Protein 5JIO (pdb70)

Structure (mmCIF, N/CA/C/O backbone):
data_5JIO
#
_entry.id   5JIO
#
_cell.length_a   105.357
_cell.length_b   105.357
_cell.length_c   158.866
_cell.angle_alpha   90.000
_cell.angle_beta   90.000
_cell.angle_gamma   120.000
#
_symmetry.space_group_name_H-M   'P 62 2 2'
#
loop_
_entity.id
_entity.type
_entity.pdbx_description
1 polymer 'Alpha,alpha-trehalose-phosphate synthase'
2 non-polymer "ADENOSINE-5'-DIPHOSPHATE"
3 non-polymer 6-O-phosphono-alpha-D-glucopyranose
4 non-polymer 1,2-ETHANEDIOL
5 water water
#
loop_
_atom_site.group_PDB
_atom_site.id
_atom_site.type_symbol
_atom_site.label_atom_id
_atom_site.label_alt_id
_atom_site.label_comp_id
_atom_site.label_asym_id
_atom_site.label_entity_id
_atom_site.label_seq_id
_atom_site.pdbx_PDB_ins_code
_atom_site.Cartn_x
_atom_site.Cartn_y
_atom_site.Cartn_z
_atom_site.occupancy
_atom_site.B_iso_or_equiv
_atom_site.auth_seq_id
_atom_site.auth_comp_id
_atom_site.auth_asym_id
_atom_site.auth_atom_id
_atom_site.pdbx_PDB_model_num
ATOM 1 N N . SER A 1 8 ? 8.519 85.893 177.581 1.00 73.13 7 SER A N 1
ATOM 2 C CA . SER A 1 8 ? 7.752 85.990 176.345 1.00 76.07 7 SER A CA 1
ATOM 3 C C . SER A 1 8 ? 8.150 87.237 175.563 1.00 76.40 7 SER A C 1
ATOM 4 O O . SER A 1 8 ? 8.789 88.141 176.098 1.00 75.18 7 SER A O 1
ATOM 6 N N . GLY A 1 9 ? 7.758 87.280 174.296 1.00 77.18 8 GLY A N 1
ATOM 7 C CA . GLY A 1 9 ? 8.232 88.298 173.374 1.00 69.60 8 GLY A CA 1
ATOM 8 C C . GLY A 1 9 ? 8.621 87.607 172.083 1.00 65.31 8 GLY A C 1
ATOM 9 O O . GLY A 1 9 ? 8.960 86.426 172.096 1.00 67.42 8 GLY A O 1
ATOM 10 N N . ASP A 1 10 ? 8.579 88.324 170.967 1.00 60.89 9 ASP A N 1
ATOM 11 C CA . ASP A 1 10 ? 8.730 87.669 169.672 1.00 63.55 9 ASP A CA 1
ATOM 12 C C . ASP A 1 10 ? 10.111 87.840 169.034 1.00 55.84 9 ASP A C 1
ATOM 13 O O . ASP A 1 10 ? 10.447 87.125 168.092 1.00 51.74 9 ASP A O 1
ATOM 15 N N . SER A 1 11 ? 10.919 88.765 169.544 1.00 47.36 10 SER A N 1
ATOM 16 C CA . SER A 1 11 ? 12.182 89.083 168.879 1.00 47.92 10 SER A CA 1
ATOM 17 C C . SER A 1 11 ? 13.389 88.360 169.474 1.00 48.79 10 SER A C 1
ATOM 18 O O . SER A 1 11 ? 13.572 88.318 170.690 1.00 44.68 10 SER A O 1
ATOM 21 N N . ASP A 1 12 ? 14.221 87.810 168.597 1.00 40.68 11 ASP A N 1
ATOM 22 C CA . ASP A 1 12 ? 15.442 87.131 169.010 1.00 43.31 11 ASP A CA 1
ATOM 23 C C . ASP A 1 12 ? 16.593 88.112 169.180 1.00 37.83 11 ASP A C 1
ATOM 24 O O . ASP A 1 12 ? 17.613 87.783 169.779 1.00 38.06 11 ASP A O 1
ATOM 29 N N . PHE A 1 13 ? 16.432 89.312 168.631 1.00 36.79 12 PHE A N 1
ATOM 30 C CA . PHE A 1 13 ? 17.450 90.349 168.742 1.00 34.66 12 PHE A CA 1
ATOM 31 C C . PHE A 1 13 ? 16.800 91.710 168.967 1.00 34.72 12 PHE A C 1
ATOM 32 O O . PHE A 1 13 ? 16.006 92.168 168.151 1.00 36.33 12 PHE A O 1
ATOM 40 N N . VAL A 1 14 ? 17.120 92.342 170.092 1.00 31.73 13 VAL A N 1
ATOM 41 C CA . VAL A 1 14 ? 16.526 93.627 170.439 1.00 32.86 13 VAL A CA 1
ATOM 42 C C . VAL A 1 14 ? 17.584 94.664 170.781 1.00 34.73 13 VAL A C 1
ATOM 43 O O . VAL A 1 14 ? 18.468 94.412 171.598 1.00 31.36 13 VAL A O 1
ATOM 47 N N . VAL A 1 15 ? 17.493 95.829 170.143 1.00 29.55 14 VAL A N 1
ATOM 48 C CA . VAL A 1 15 ? 18.317 96.976 170.509 1.00 27.63 14 VAL A CA 1
ATOM 49 C C . VAL A 1 15 ? 17.498 97.921 171.386 1.00 27.92 14 VAL A C 1
ATOM 50 O O . VAL A 1 15 ? 16.319 98.152 171.112 1.00 30.42 14 VAL A O 1
ATOM 54 N N . VAL A 1 16 ? 18.109 98.435 172.455 1.00 24.89 15 VAL A N 1
ATOM 55 C CA . VAL A 1 16 ? 17.448 99.392 173.348 1.00 24.57 15 VAL A CA 1
ATOM 56 C C . VAL A 1 16 ? 18.275 100.668 173.483 1.00 25.15 15 VAL A C 1
ATOM 57 O O . VAL A 1 16 ? 19.456 100.614 173.836 1.00 24.73 15 VAL A O 1
ATOM 61 N N . ALA A 1 17 ? 17.657 101.816 173.212 1.00 23.07 16 ALA A N 1
ATOM 62 C CA . ALA A 1 17 ? 18.347 103.109 173.298 1.00 22.04 16 ALA A CA 1
ATOM 63 C C . ALA A 1 17 ? 17.341 104.176 173.690 1.00 22.23 16 ALA A C 1
ATOM 64 O O . ALA A 1 17 ? 16.146 103.987 173.481 1.00 26.71 16 ALA A O 1
ATOM 66 N N . ASN A 1 18 ? 17.797 105.295 174.244 1.00 22.35 17 ASN A N 1
ATOM 67 C CA . ASN A 1 18 ? 16.847 106.370 174.526 1.00 21.26 17 ASN A CA 1
ATOM 68 C C . ASN A 1 18 ? 16.209 106.879 173.221 1.00 25.02 17 ASN A C 1
ATOM 69 O O . ASN A 1 18 ? 15.018 107.169 173.185 1.00 28.08 17 ASN A O 1
ATOM 74 N N . ARG A 1 19 ? 16.994 106.944 172.148 1.00 24.78 18 ARG A N 1
ATOM 75 C CA . ARG A 1 19 ? 16.483 107.350 170.836 1.00 23.92 18 ARG A CA 1
ATOM 76 C C . ARG A 1 19 ? 15.956 106.196 169.996 1.00 26.37 18 ARG A C 1
ATOM 77 O O . ARG A 1 19 ? 16.592 105.150 169.902 1.00 29.46 18 ARG A O 1
ATOM 85 N N . LEU A 1 20 ? 14.804 106.412 169.370 1.00 24.38 19 LEU A N 1
ATOM 86 C CA . LEU A 1 20 ? 14.430 105.692 168.156 1.00 27.62 19 LEU A CA 1
ATOM 87 C C . LEU A 1 20 ? 15.156 106.368 166.987 1.00 30.35 19 LEU A C 1
ATOM 88 O O . LEU A 1 20 ? 15.664 107.483 167.148 1.00 29.12 19 LEU A O 1
ATOM 93 N N . PRO A 1 21 ? 15.201 105.718 165.810 1.00 28.18 20 PRO A N 1
ATOM 94 C CA . PRO A 1 21 ? 15.823 106.409 164.670 1.00 32.15 20 PRO A CA 1
ATOM 95 C C . PRO A 1 21 ? 14.974 107.559 164.140 1.00 36.68 20 PRO A C 1
ATOM 96 O O . PRO A 1 21 ? 15.432 108.327 163.286 1.00 31.15 20 PRO A O 1
ATOM 100 N N . ILE A 1 22 ? 13.743 107.666 164.628 1.00 30.93 21 ILE A N 1
ATOM 101 C CA . ILE A 1 22 ? 12.863 108.758 164.234 1.00 31.01 21 ILE A CA 1
ATOM 102 C C . ILE A 1 22 ? 12.477 109.605 165.442 1.00 30.29 21 ILE A C 1
ATOM 103 O O . ILE A 1 22 ? 12.488 109.139 166.583 1.00 29.59 21 ILE A O 1
ATOM 108 N N . ASP A 1 23 ? 12.128 110.857 165.164 1.00 32.87 22 ASP A N 1
ATOM 109 C CA . ASP A 1 23 ? 11.916 111.870 166.185 1.00 30.21 22 ASP A CA 1
ATOM 110 C C . ASP A 1 23 ? 10.661 112.652 165.818 1.00 40.75 22 ASP A C 1
ATOM 111 O O . ASP A 1 23 ? 10.566 113.195 164.715 1.00 39.13 22 ASP A O 1
ATOM 116 N N . LEU A 1 24 ? 9.683 112.679 166.719 1.00 34.25 23 LEU A N 1
ATOM 117 C CA . LEU A 1 24 ? 8.409 113.319 166.410 1.00 38.98 23 LEU A CA 1
ATOM 118 C C . LEU A 1 24 ? 8.479 114.808 166.739 1.00 39.57 23 LEU A C 1
ATOM 119 O O . LEU A 1 24 ? 8.984 115.191 167.789 1.00 41.61 23 LEU A O 1
ATOM 124 N N . GLU A 1 25 ? 7.989 115.643 165.828 1.00 52.02 24 GLU A N 1
ATOM 125 C CA . GLU A 1 25 ? 8.060 117.091 165.998 1.00 61.40 24 GLU A CA 1
ATOM 126 C C . GLU A 1 25 ? 6.682 117.697 166.250 1.00 73.73 24 GLU A C 1
ATOM 127 O O . GLU A 1 25 ? 5.704 117.338 165.590 1.00 76.46 24 GLU A O 1
ATOM 129 N N . ARG A 1 26 ? 6.616 118.618 167.207 1.00 77.21 25 ARG A N 1
ATOM 130 C CA . ARG A 1 26 ? 5.364 119.282 167.556 1.00 78.33 25 ARG A CA 1
ATOM 131 C C . ARG A 1 26 ? 5.281 120.670 166.927 1.00 77.54 25 ARG A C 1
ATOM 132 O O . ARG A 1 26 ? 4.528 120.886 165.976 1.00 80.99 25 ARG A O 1
ATOM 134 N N . THR A 1 31 ? -0.379 118.991 165.920 1.00 93.50 30 THR A N 1
ATOM 135 C CA . THR A 1 31 ? 0.154 118.639 164.610 1.00 96.09 30 THR A CA 1
ATOM 136 C C . THR A 1 31 ? 1.443 117.821 164.755 1.00 95.74 30 THR A C 1
ATOM 137 O O . THR A 1 31 ? 2.310 118.144 165.569 1.00 94.67 30 THR A O 1
ATOM 141 N N . THR A 1 32 ? 1.549 116.742 163.982 1.00 97.16 31 THR A N 1
ATOM 142 C CA . THR A 1 32 ? 2.666 115.805 164.120 1.00 94.01 31 THR A CA 1
ATOM 143 C C . THR A 1 32 ? 3.484 115.676 162.837 1.00 92.43 31 THR A C 1
ATOM 144 O O . THR A 1 32 ? 2.980 115.926 161.740 1.00 96.97 31 THR A O 1
ATOM 148 N N . SER A 1 33 ? 4.744 115.271 162.987 1.00 82.19 32 SER A N 1
ATOM 149 C CA . SER A 1 33 ? 5.636 115.042 161.853 1.00 74.00 32 SER A CA 1
ATOM 150 C C . SER A 1 33 ? 6.893 114.280 162.280 1.00 67.06 32 SER A C 1
ATOM 151 O O . SER A 1 33 ? 7.539 114.643 163.263 1.00 63.28 32 SER A O 1
ATOM 154 N N . TRP A 1 34 ? 7.236 113.228 161.540 1.00 57.66 33 TRP A N 1
ATOM 155 C CA . TRP A 1 34 ? 8.444 112.454 161.829 1.00 53.80 33 TRP A CA 1
ATOM 156 C C . TRP A 1 34 ? 9.671 113.025 161.119 1.00 46.73 33 TRP A C 1
ATOM 157 O O . TRP A 1 34 ? 9.643 113.283 159.911 1.00 50.08 33 TRP A O 1
ATOM 168 N N . LYS A 1 35 ? 10.743 113.215 161.881 1.00 40.60 34 LYS A N 1
ATOM 169 C CA . LYS A 1 35 ? 12.046 113.585 161.338 1.00 41.78 34 LYS A CA 1
ATOM 170 C C . LYS A 1 35 ? 13.088 112.541 161.739 1.00 44.57 34 LYS A C 1
ATOM 171 O O . LYS A 1 35 ? 12.857 111.745 162.654 1.00 37.28 34 LYS A O 1
ATOM 173 N N . ARG A 1 36 ? 14.232 112.532 161.059 1.00 36.48 35 ARG A N 1
ATOM 174 C CA . ARG A 1 36 ? 15.338 111.669 161.474 1.00 36.80 35 ARG A CA 1
ATOM 175 C C . ARG A 1 36 ? 15.878 112.135 162.819 1.00 36.63 35 ARG A C 1
ATOM 176 O O . ARG A 1 36 ? 16.009 113.335 163.047 1.00 34.04 35 ARG A O 1
ATOM 184 N N . SER A 1 37 ? 16.189 111.194 163.710 1.00 27.83 36 SER A N 1
ATOM 185 C CA . SER A 1 37 ? 16.693 111.548 165.033 1.00 25.93 36 SER A CA 1
ATOM 186 C C . SER A 1 37 ? 18.121 112.060 164.964 1.00 28.33 36 SER A C 1
ATOM 187 O O . SER A 1 37 ? 18.892 111.654 164.093 1.00 29.77 36 SER A O 1
ATOM 190 N N . PRO A 1 38 ? 18.484 112.952 165.894 1.00 24.51 37 PRO A N 1
ATOM 191 C CA . PRO A 1 38 ? 19.847 113.476 165.859 1.00 25.24 37 PRO A CA 1
ATOM 192 C C . PRO A 1 38 ? 20.837 112.500 166.457 1.00 24.77 37 PRO A C 1
ATOM 193 O O . PRO A 1 38 ? 20.443 111.528 167.126 1.00 22.47 37 PRO A O 1
ATOM 197 N N . GLY A 1 39 ? 22.116 112.775 166.219 1.00 25.67 38 GLY A N 1
ATOM 198 C CA . GLY A 1 39 ? 23.192 112.108 166.922 1.00 20.11 38 GLY A CA 1
ATOM 199 C C . GLY A 1 39 ? 23.808 110.949 166.163 1.00 22.28 38 GLY A C 1
ATOM 200 O O . GLY A 1 39 ? 23.193 110.367 165.265 1.00 22.61 38 GLY A O 1
ATOM 201 N N . GLY A 1 40 ? 25.029 110.604 166.560 1.00 23.42 39 GLY A N 1
ATOM 202 C CA . GLY A 1 40 ? 25.794 109.567 165.894 1.00 26.59 39 GLY A CA 1
ATOM 203 C C . GLY A 1 40 ? 25.351 108.165 166.267 1.00 20.34 39 GLY A C 1
ATOM 204 O O . GLY A 1 40 ? 25.593 107.218 165.502 1.00 22.92 39 GLY A O 1
ATOM 205 N N . LEU A 1 41 ? 24.699 108.024 167.416 1.00 19.49 40 LEU A N 1
ATOM 206 C CA . LEU A 1 41 ? 24.177 106.709 167.804 1.00 21.84 40 LEU A CA 1
ATOM 207 C C . LEU A 1 41 ? 23.191 106.221 166.730 1.00 24.64 40 LEU A C 1
ATOM 208 O O . LEU A 1 41 ? 23.308 105.101 166.222 1.00 24.30 40 LEU A O 1
ATOM 213 N N . VAL A 1 42 ? 22.259 107.085 166.334 1.00 22.37 41 VAL A N 1
ATOM 214 C CA . VAL A 1 42 ? 21.334 106.758 165.253 1.00 25.34 41 VAL A CA 1
ATOM 215 C C . VAL A 1 42 ? 22.051 106.633 163.899 1.00 24.70 41 VAL A C 1
ATOM 216 O O . VAL A 1 42 ? 21.731 105.760 163.094 1.00 27.06 41 VAL A O 1
ATOM 220 N N . THR A 1 43 ? 23.039 107.487 163.650 1.00 27.29 42 THR A N 1
ATOM 221 C CA . THR A 1 43 ? 23.796 107.391 162.401 1.00 25.10 42 THR A CA 1
ATOM 222 C C . THR A 1 43 ? 24.445 106.024 162.224 1.00 25.46 42 THR A C 1
ATOM 223 O O . THR A 1 43 ? 24.445 105.468 161.123 1.00 27.03 42 THR A O 1
ATOM 227 N N . ALA A 1 44 ? 24.978 105.476 163.306 1.00 27.16 43 ALA A N 1
ATOM 228 C CA . ALA A 1 44 ? 25.623 104.162 163.229 1.00 28.61 43 ALA A CA 1
ATOM 229 C C . ALA A 1 44 ? 24.620 103.009 163.254 1.00 25.39 43 ALA A C 1
ATOM 230 O O . ALA A 1 44 ? 24.747 102.060 162.478 1.00 29.75 43 ALA A O 1
ATOM 232 N N . LEU A 1 45 ? 23.628 103.081 164.137 1.00 27.94 44 LEU A N 1
ATOM 233 C CA . LEU A 1 45 ? 22.745 101.928 164.355 1.00 25.70 44 LEU A CA 1
ATOM 234 C C . LEU A 1 45 ? 21.634 101.788 163.324 1.00 30.63 44 LEU A C 1
ATOM 235 O O . LEU A 1 45 ? 21.173 100.674 163.050 1.00 31.50 44 LEU A O 1
ATOM 240 N N . GLU A 1 46 ? 21.201 102.899 162.737 1.00 28.81 45 GLU A N 1
ATOM 241 C CA . GLU A 1 46 ? 20.118 102.819 161.763 1.00 29.17 45 GLU A CA 1
ATOM 242 C C . GLU A 1 46 ? 20.461 101.919 160.562 1.00 34.76 45 GLU A C 1
ATOM 243 O O . GLU A 1 46 ? 19.688 101.020 160.245 1.00 39.68 45 GLU A O 1
ATOM 249 N N . PRO A 1 47 ? 21.615 102.132 159.892 1.00 37.93 46 PRO A N 1
ATOM 250 C CA . PRO A 1 47 ? 21.858 101.238 158.745 1.00 37.69 46 PRO A CA 1
ATOM 251 C C . PRO A 1 47 ? 22.055 99.777 159.160 1.00 35.09 46 PRO A C 1
ATOM 252 O O . PRO A 1 47 ? 21.729 98.853 158.393 1.00 36.64 46 PRO A O 1
ATOM 256 N N . LEU A 1 48 ? 22.587 99.581 160.358 1.00 37.45 47 LEU A N 1
ATOM 257 C CA . LEU A 1 48 ? 22.717 98.264 160.963 1.00 39.94 47 LEU A CA 1
ATOM 258 C C . LEU A 1 48 ? 21.375 97.549 161.037 1.00 40.81 47 LEU A C 1
ATOM 259 O O . LEU A 1 48 ? 21.206 96.453 160.504 1.00 41.40 47 LEU A O 1
ATOM 264 N N . LEU A 1 49 ? 20.415 98.181 161.701 1.00 36.20 48 LEU A N 1
ATOM 265 C CA . LEU A 1 49 ? 19.118 97.548 161.928 1.00 38.05 48 LEU A CA 1
ATOM 266 C C . LEU A 1 49 ? 18.264 97.524 160.675 1.00 40.09 48 LEU A C 1
ATOM 267 O O . LEU A 1 49 ? 17.274 96.790 160.609 1.00 43.79 48 LEU A O 1
ATOM 272 N N . ARG A 1 50 ? 18.637 98.308 159.666 1.00 35.76 49 ARG A N 1
ATOM 273 C CA . ARG A 1 50 ? 17.931 98.200 158.391 1.00 40.19 49 ARG A CA 1
ATOM 274 C C . ARG A 1 50 ? 18.345 96.944 157.632 1.00 45.07 49 ARG A C 1
ATOM 275 O O . ARG A 1 50 ? 17.569 96.417 156.839 1.00 48.21 49 ARG A O 1
ATOM 283 N N . ARG A 1 51 ? 19.563 96.462 157.867 1.00 40.23 50 ARG A N 1
ATOM 284 C CA . ARG A 1 51 ? 20.041 95.271 157.154 1.00 45.42 50 ARG A CA 1
ATOM 285 C C . ARG A 1 51 ? 19.837 93.988 157.962 1.00 43.57 50 ARG A C 1
ATOM 286 O O . ARG A 1 51 ? 19.710 92.897 157.400 1.00 42.75 50 ARG A O 1
ATOM 294 N N . ARG A 1 52 ? 19.813 94.130 159.280 1.00 42.86 51 ARG A N 1
ATOM 295 C CA . ARG A 1 52 ? 19.719 92.995 160.187 1.00 45.10 51 ARG A CA 1
ATOM 296 C C . ARG A 1 52 ? 18.343 92.905 160.846 1.00 38.72 51 ARG A C 1
ATOM 297 O O . ARG A 1 52 ? 17.782 93.917 161.259 1.00 42.60 51 ARG A O 1
ATOM 305 N N . ARG A 1 53 ? 17.806 91.690 160.942 1.00 41.51 52 ARG A N 1
ATOM 306 C CA . ARG A 1 53 ? 16.533 91.461 161.618 1.00 40.69 52 ARG A CA 1
ATOM 307 C C . ARG A 1 53 ? 16.658 91.829 163.089 1.00 47.76 52 ARG A C 1
ATOM 308 O O . ARG A 1 53 ? 17.734 91.715 163.675 1.00 49.99 52 ARG A O 1
ATOM 316 N N . GLY A 1 54 ? 15.562 92.278 163.683 1.00 45.25 53 GLY A N 1
ATOM 317 C CA . GLY A 1 54 ? 15.597 92.703 165.069 1.00 43.73 53 GLY A CA 1
ATOM 318 C C . GLY A 1 54 ? 14.687 93.877 165.360 1.00 44.82 53 GLY A C 1
ATOM 319 O O . GLY A 1 54 ? 14.242 94.583 164.454 1.00 47.62 53 GLY A O 1
ATOM 320 N N . ALA A 1 55 ? 14.415 94.078 166.644 1.00 38.80 54 ALA A N 1
ATOM 321 C CA . ALA A 1 55 ? 13.529 95.136 167.105 1.00 42.02 54 ALA A CA 1
ATOM 322 C C . ALA A 1 55 ? 14.317 96.250 167.784 1.00 31.98 54 ALA A C 1
ATOM 323 O O . ALA A 1 55 ? 15.405 96.022 168.324 1.00 30.74 54 ALA A O 1
ATOM 325 N N . TRP A 1 56 ? 13.752 97.455 167.778 1.00 32.26 55 TRP A N 1
ATOM 326 C CA . TRP A 1 56 ? 14.410 98.619 168.357 1.00 33.34 55 TRP A CA 1
ATOM 327 C C . TRP A 1 56 ? 13.453 99.325 169.313 1.00 31.35 55 TRP A C 1
ATOM 328 O O . TRP A 1 56 ? 12.391 99.810 168.911 1.00 33.29 55 TRP A O 1
ATOM 339 N N . ILE A 1 57 ? 13.835 99.347 170.581 1.00 29.74 56 ILE A N 1
ATOM 340 C CA . ILE A 1 57 ? 13.059 100.002 171.631 1.00 28.42 56 ILE A CA 1
ATOM 341 C C . ILE A 1 57 ? 13.651 101.363 171.976 1.00 26.71 56 ILE A C 1
ATOM 342 O O . ILE A 1 57 ? 14.857 101.486 172.209 1.00 27.32 56 ILE A O 1
ATOM 347 N N . GLY A 1 58 ? 12.805 102.389 172.025 1.00 26.28 57 GLY A N 1
ATOM 348 C CA . GLY A 1 58 ? 13.286 103.729 172.332 1.00 24.92 57 GLY A CA 1
ATOM 349 C C . GLY A 1 58 ? 12.186 104.764 172.448 1.00 25.59 57 GLY A C 1
ATOM 350 O O . GLY A 1 58 ? 11.027 104.478 172.171 1.00 27.78 57 GLY A O 1
ATOM 351 N N . TRP A 1 59 ? 12.564 105.974 172.853 1.00 24.49 58 TRP A N 1
ATOM 352 C CA . TRP A 1 59 ? 11.619 107.073 173.047 1.00 25.66 58 TRP A CA 1
ATOM 353 C C . TRP A 1 59 ? 11.474 107.887 171.762 1.00 30.38 58 TRP A C 1
ATOM 354 O O . TRP A 1 59 ? 12.472 108.210 171.119 1.00 26.77 58 TRP A O 1
ATOM 365 N N . PRO A 1 60 ? 10.232 108.210 171.375 1.00 30.25 59 PRO A N 1
ATOM 366 C CA . PRO A 1 60 ? 10.010 108.877 170.080 1.00 28.64 59 PRO A CA 1
ATOM 367 C C . PRO A 1 60 ? 10.240 110.392 170.102 1.00 33.70 59 PRO A C 1
ATOM 368 O O . PRO A 1 60 ? 9.900 111.059 169.125 1.00 37.11 59 PRO A O 1
ATOM 372 N N . GLY A 1 61 ? 10.784 110.922 171.193 1.00 31.30 60 GLY A N 1
ATOM 373 C CA . GLY A 1 61 ? 11.255 112.299 171.206 1.00 29.50 60 GLY A CA 1
ATOM 374 C C . GLY A 1 61 ? 10.230 113.341 171.617 1.00 37.55 60 GLY A C 1
ATOM 375 O O . GLY A 1 61 ? 10.479 114.541 171.522 1.00 36.83 60 GLY A O 1
ATOM 376 N N . ILE A 1 62 ? 9.070 112.881 172.069 1.00 32.46 61 ILE A N 1
ATOM 377 C CA . ILE A 1 62 ? 8.042 113.769 172.608 1.00 37.24 61 ILE A CA 1
ATOM 378 C C . ILE A 1 62 ? 7.464 113.200 173.895 1.00 42.95 61 ILE A C 1
ATOM 379 O O . ILE A 1 62 ? 7.420 111.985 174.074 1.00 36.88 61 ILE A O 1
ATOM 384 N N . PRO A 1 63 ? 7.003 114.080 174.793 1.00 43.36 62 PRO A N 1
ATOM 385 C CA . PRO A 1 63 ? 6.329 113.591 176.001 1.00 41.63 62 PRO A CA 1
ATOM 386 C C . PRO A 1 63 ? 4.963 112.971 175.703 1.00 40.10 62 PRO A C 1
ATOM 387 O O . PRO A 1 63 ? 4.290 113.381 174.753 1.00 42.62 62 PRO A O 1
ATOM 391 N N . ASP A 1 64 ? 4.586 111.973 176.499 1.00 40.94 63 ASP A N 1
ATOM 392 C CA . ASP A 1 64 ? 3.247 111.383 176.463 1.00 45.87 63 ASP A CA 1
ATOM 393 C C . ASP A 1 64 ? 2.819 110.887 175.084 1.00 49.39 63 ASP A C 1
ATOM 394 O O . ASP A 1 64 ? 1.701 111.145 174.632 1.00 51.38 63 ASP A O 1
ATOM 399 N N . SER A 1 65 ? 3.713 110.163 174.422 1.00 49.48 64 SER A N 1
ATOM 400 C CA . SER A 1 65 ? 3.403 109.546 173.136 1.00 42.49 64 SER A CA 1
ATOM 401 C C . SER A 1 65 ? 2.596 108.273 173.311 1.00 50.25 64 SER A C 1
ATOM 402 O O . SER A 1 65 ? 2.422 107.792 174.429 1.00 53.24 64 SER A O 1
ATOM 405 N N . ASP A 1 66 ? 2.121 107.722 172.196 1.00 52.06 65 ASP A N 1
ATOM 406 C CA . ASP A 1 66 ? 1.566 106.375 172.182 1.00 57.92 65 ASP A CA 1
ATOM 407 C C . ASP A 1 66 ? 2.681 105.385 172.449 1.00 56.68 65 ASP A C 1
ATOM 408 O O . ASP A 1 66 ? 3.860 105.741 172.395 1.00 57.11 65 ASP A O 1
ATOM 413 N N . GLU A 1 67 ? 2.316 104.142 172.733 1.00 53.17 66 GLU A N 1
ATOM 414 C CA . GLU A 1 67 ? 3.311 103.083 172.800 1.00 55.50 66 GLU A CA 1
ATOM 415 C C . GLU A 1 67 ? 2.944 102.010 171.783 1.00 51.16 66 GLU A C 1
ATOM 416 O O . GLU A 1 67 ? 3.442 100.887 171.838 1.00 56.23 66 GLU A O 1
ATOM 422 N N . ASP A 1 68 ? 2.066 102.380 170.852 1.00 53.18 67 ASP A N 1
ATOM 423 C CA . ASP A 1 68 ? 1.737 101.535 169.709 1.00 56.53 67 ASP A CA 1
ATOM 424 C C . ASP A 1 68 ? 2.982 101.315 168.860 1.00 53.27 67 ASP A C 1
ATOM 425 O O . ASP A 1 68 ? 3.671 102.272 168.513 1.00 46.50 67 ASP A O 1
ATOM 430 N N . PRO A 1 69 ? 3.277 100.053 168.524 1.00 54.71 68 PRO A N 1
ATOM 431 C CA . PRO A 1 69 ? 4.425 99.742 167.665 1.00 52.17 68 PRO A CA 1
ATOM 432 C C . PRO A 1 69 ? 4.398 100.514 166.342 1.00 51.69 68 PRO A C 1
ATOM 433 O O . PRO A 1 69 ? 3.335 100.693 165.746 1.00 51.66 68 PRO A O 1
ATOM 437 N N . ILE A 1 70 ? 5.570 100.973 165.913 1.00 52.01 69 ILE A N 1
ATOM 438 C CA . ILE A 1 70 ? 5.723 101.738 164.682 1.00 50.76 69 ILE A CA 1
ATOM 439 C C . ILE A 1 70 ? 6.563 100.964 163.679 1.00 54.44 69 ILE A C 1
ATOM 440 O O . ILE A 1 70 ? 7.670 100.526 163.995 1.00 52.54 69 ILE A O 1
ATOM 445 N N . VAL A 1 71 ? 6.042 100.798 162.470 1.00 61.25 70 VAL A N 1
ATOM 446 C CA . VAL A 1 71 ? 6.789 100.120 161.421 1.00 66.10 70 VAL A CA 1
ATOM 447 C C . VAL A 1 71 ? 7.372 101.137 160.431 1.00 76.08 70 VAL A C 1
ATOM 448 O O . VAL A 1 71 ? 6.652 101.752 159.641 1.00 80.39 70 VAL A O 1
ATOM 452 N N . ASP A 1 72 ? 8.688 101.321 160.507 1.00 73.72 71 ASP A N 1
ATOM 453 C CA . ASP A 1 72 ? 9.405 102.253 159.640 1.00 69.09 71 ASP A CA 1
ATOM 454 C C . ASP A 1 72 ? 10.196 101.488 158.582 1.00 69.45 71 ASP A C 1
ATOM 455 O O . ASP A 1 72 ? 11.376 101.191 158.767 1.00 63.85 71 ASP A O 1
ATOM 460 N N . GLY A 1 73 ? 9.538 101.174 157.470 1.00 74.22 72 GLY A N 1
ATOM 461 C CA . GLY A 1 73 ? 10.121 100.310 156.463 1.00 73.97 72 GLY A CA 1
ATOM 462 C C . GLY A 1 73 ? 10.000 98.864 156.902 1.00 71.78 72 GLY A C 1
ATOM 463 O O . GLY A 1 73 ? 8.909 98.402 157.236 1.00 70.87 72 GLY A O 1
ATOM 464 N N . ASP A 1 74 ? 11.122 98.149 156.906 1.00 71.04 73 ASP A N 1
ATOM 465 C CA . ASP A 1 74 ? 11.146 96.763 157.361 1.00 75.97 73 ASP A CA 1
ATOM 466 C C . ASP A 1 74 ? 11.342 96.722 158.871 1.00 72.75 73 ASP A C 1
ATOM 467 O O . ASP A 1 74 ? 11.151 95.687 159.515 1.00 71.08 73 ASP A O 1
ATOM 472 N N . LEU A 1 75 ? 11.717 97.871 159.423 1.00 61.76 74 LEU A N 1
ATOM 473 C CA . LEU A 1 75 ? 12.119 97.980 160.819 1.00 55.34 74 LEU A CA 1
ATOM 474 C C . LEU A 1 75 ? 10.930 98.216 161.749 1.00 63.05 74 LEU A C 1
ATOM 475 O O . LEU A 1 75 ? 10.110 99.105 161.513 1.00 66.20 74 LEU A O 1
ATOM 480 N N . VAL A 1 76 ? 10.845 97.409 162.803 1.00 57.62 75 VAL A N 1
ATOM 481 C CA . VAL A 1 76 ? 9.787 97.541 163.800 1.00 51.49 75 VAL A CA 1
ATOM 482 C C . VAL A 1 76 ? 10.289 98.309 165.019 1.00 44.13 75 VAL A C 1
ATOM 483 O O . VAL A 1 76 ? 11.279 97.921 165.644 1.00 40.24 75 VAL A O 1
ATOM 487 N N . LEU A 1 77 ? 9.611 99.406 165.349 1.00 40.94 76 LEU A N 1
ATOM 488 C CA . LEU A 1 77 ? 10.006 100.225 166.492 1.00 35.00 76 LEU A CA 1
ATOM 489 C C . LEU A 1 77 ? 8.978 100.120 167.611 1.00 35.42 76 LEU A C 1
ATOM 490 O O . LEU A 1 77 ? 7.771 100.188 167.364 1.00 37.39 76 LEU A O 1
ATOM 495 N N . TYR A 1 78 ? 9.464 99.936 168.835 1.00 36.32 77 TYR A N 1
ATOM 496 C CA . TYR A 1 78 ? 8.605 99.926 170.016 1.00 41.44 77 TYR A CA 1
ATOM 497 C C . TYR A 1 78 ? 8.855 101.183 170.837 1.00 32.49 77 TYR A C 1
ATOM 498 O O . TYR A 1 78 ? 9.873 101.290 171.528 1.00 31.29 77 TYR A O 1
ATOM 507 N N . PRO A 1 79 ? 7.944 102.160 170.741 1.00 33.26 78 PRO A N 1
ATOM 508 C CA . PRO A 1 79 ? 8.159 103.417 171.466 1.00 31.86 78 PRO A CA 1
ATOM 509 C C . PRO A 1 79 ? 7.911 103.290 172.964 1.00 34.26 78 PRO A C 1
ATOM 510 O O . PRO A 1 79 ? 7.033 102.540 173.395 1.00 36.16 78 PRO A O 1
ATOM 514 N N . VAL A 1 80 ? 8.715 104.018 173.732 1.00 32.01 79 VAL A N 1
ATOM 515 C CA . VAL A 1 80 ? 8.564 104.118 175.178 1.00 36.18 79 VAL A CA 1
ATOM 516 C C . VAL A 1 80 ? 8.016 105.492 175.545 1.00 36.24 79 VAL A C 1
ATOM 517 O O . VAL A 1 80 ? 8.567 106.514 175.138 1.00 33.85 79 VAL A O 1
ATOM 521 N N . ARG A 1 81 ? 6.926 105.511 176.306 1.00 33.62 80 ARG A N 1
ATOM 522 C CA . ARG A 1 81 ? 6.332 106.771 176.744 1.00 37.00 80 ARG A CA 1
ATOM 523 C C . ARG A 1 81 ? 7.111 107.395 177.894 1.00 39.42 80 ARG A C 1
ATOM 524 O O . ARG A 1 81 ? 7.411 106.737 178.890 1.00 41.21 80 ARG A O 1
ATOM 532 N N . LEU A 1 82 ? 7.444 108.669 177.740 1.00 33.52 81 LEU A N 1
ATOM 533 C CA . LEU A 1 82 ? 7.995 109.470 178.831 1.00 34.07 81 LEU A CA 1
ATOM 534 C C . LEU A 1 82 ? 7.049 110.633 179.125 1.00 39.68 81 LEU A C 1
ATOM 535 O O . LEU A 1 82 ? 6.615 111.324 178.206 1.00 34.69 81 LEU A O 1
ATOM 540 N N . SER A 1 83 ? 6.724 110.847 180.397 1.00 34.04 82 SER A N 1
ATOM 541 C CA . SER A 1 83 ? 5.915 112.002 180.776 1.00 34.35 82 SER A CA 1
ATOM 542 C C . SER A 1 83 ? 6.745 113.280 180.673 1.00 33.31 82 SER A C 1
ATOM 543 O O . SER A 1 83 ? 7.954 113.219 180.480 1.00 31.51 82 SER A O 1
ATOM 546 N N . ALA A 1 84 ? 6.098 114.433 180.822 1.00 31.26 83 ALA A N 1
ATOM 547 C CA . ALA A 1 84 ? 6.829 115.700 180.859 1.00 34.79 83 ALA A CA 1
ATOM 548 C C . ALA A 1 84 ? 7.881 115.696 181.974 1.00 34.25 83 ALA A C 1
ATOM 549 O O . ALA A 1 84 ? 9.012 116.138 181.768 1.00 30.29 83 ALA A O 1
ATOM 551 N N . ASP A 1 85 ? 7.513 115.185 183.148 1.00 35.16 84 ASP A N 1
ATOM 552 C CA . ASP A 1 85 ? 8.449 115.103 184.273 1.00 30.47 84 ASP A CA 1
ATOM 553 C C . ASP A 1 85 ? 9.593 114.138 184.006 1.00 29.86 84 ASP A C 1
ATOM 554 O O . ASP A 1 85 ? 10.723 114.362 184.441 1.00 26.65 84 ASP A O 1
ATOM 559 N N . ASP A 1 86 ? 9.292 113.048 183.309 1.00 30.84 85 ASP A N 1
ATOM 560 C CA . ASP A 1 86 ? 10.323 112.111 182.881 1.00 28.15 85 ASP A CA 1
ATOM 561 C C . ASP A 1 86 ? 11.330 112.791 181.979 1.00 28.53 85 ASP A C 1
ATOM 562 O O . ASP A 1 86 ? 12.538 112.641 182.151 1.00 26.14 85 ASP A O 1
ATOM 567 N N . VAL A 1 87 ? 10.824 113.526 180.995 1.00 25.35 86 VAL A N 1
ATOM 568 C CA . VAL A 1 87 ? 11.708 114.230 180.080 1.00 27.12 86 VAL A CA 1
ATOM 569 C C . VAL A 1 87 ? 12.567 115.248 180.843 1.00 31.59 86 VAL A C 1
ATOM 570 O O . VAL A 1 87 ? 13.772 115.348 180.612 1.00 26.86 86 VAL A O 1
ATOM 574 N N . ALA A 1 88 ? 11.962 115.970 181.781 1.00 25.01 87 ALA A N 1
ATOM 575 C CA . ALA A 1 88 ? 12.701 116.988 182.515 1.00 22.53 87 ALA A CA 1
ATOM 576 C C . ALA A 1 88 ? 13.766 116.411 183.454 1.00 24.85 87 ALA A C 1
ATOM 577 O O . ALA A 1 88 ? 14.868 116.953 183.559 1.00 27.13 87 ALA A O 1
ATOM 579 N N . GLN A 1 89 ? 13.437 115.323 184.143 1.00 22.89 88 GLN A N 1
ATOM 580 C CA . GLN A 1 89 ? 14.264 114.874 185.261 1.00 24.97 88 GLN A CA 1
ATOM 581 C C . GLN A 1 89 ? 15.182 113.719 184.907 1.00 22.14 88 GLN A C 1
ATOM 582 O O . GLN A 1 89 ? 16.284 113.623 185.445 1.00 21.21 88 GLN A O 1
ATOM 588 N N . TYR A 1 90 ? 14.725 112.846 184.007 1.00 20.99 89 TYR A N 1
ATOM 589 C CA . TYR A 1 90 ? 15.540 111.728 183.524 1.00 20.83 89 TYR A CA 1
ATOM 590 C C . TYR A 1 90 ? 16.395 112.121 182.319 1.00 23.95 89 TYR A C 1
ATOM 591 O O . TYR A 1 90 ? 17.571 111.768 182.250 1.00 21.68 89 TYR A O 1
ATOM 600 N N . TYR A 1 91 ? 15.809 112.841 181.365 1.00 21.29 90 TYR A N 1
ATOM 601 C CA . TYR A 1 91 ? 16.510 113.096 180.104 1.00 23.58 90 TYR A CA 1
ATOM 602 C C . TYR A 1 91 ? 17.281 114.422 180.145 1.00 25.07 90 TYR A C 1
ATOM 603 O O . TYR A 1 91 ? 18.498 114.440 179.978 1.00 22.29 90 TYR A O 1
ATOM 612 N N . GLU A 1 92 ? 16.580 115.529 180.368 1.00 20.46 91 GLU A N 1
ATOM 613 C CA . GLU A 1 92 ? 17.265 116.811 180.492 1.00 20.28 91 GLU A CA 1
ATOM 614 C C . GLU A 1 92 ? 18.098 116.873 181.771 1.00 25.63 91 GLU A C 1
ATOM 615 O O . GLU A 1 92 ? 19.171 117.473 181.792 1.00 25.55 91 GLU A O 1
ATOM 621 N N . GLY A 1 93 ? 17.602 116.231 182.825 1.00 22.65 92 GLY A N 1
ATOM 622 C CA . GLY A 1 93 ? 18.237 116.293 184.129 1.00 21.01 92 GLY A CA 1
ATOM 623 C C . GLY A 1 93 ? 19.357 115.281 184.293 1.00 19.96 92 GLY A C 1
ATOM 624 O O . GLY A 1 93 ? 20.504 115.580 183.996 1.00 21.03 92 GLY A O 1
ATOM 625 N N . PHE A 1 94 ? 19.041 114.083 184.775 1.00 17.54 93 PHE A N 1
ATOM 626 C CA . PHE A 1 94 ? 20.113 113.146 185.113 1.00 16.40 93 PHE A CA 1
ATOM 627 C C . PHE A 1 94 ? 20.987 112.796 183.917 1.00 19.41 93 PHE A C 1
ATOM 628 O O . PHE A 1 94 ? 22.213 112.792 184.015 1.00 17.42 93 PHE A O 1
ATOM 636 N N . SER A 1 95 ? 20.376 112.517 182.771 1.00 20.10 94 SER A N 1
ATOM 637 C CA . SER A 1 95 ? 21.192 112.120 181.639 1.00 17.79 94 SER A CA 1
ATOM 638 C C . SER A 1 95 ? 22.064 113.267 181.148 1.00 20.14 94 SER A C 1
ATOM 639 O O . SER A 1 95 ? 23.272 113.091 180.985 1.00 18.37 94 SER A O 1
ATOM 642 N N . ASN A 1 96 ? 21.470 114.431 180.901 1.00 15.33 95 ASN A N 1
ATOM 643 C CA . ASN A 1 96 ? 22.239 115.453 180.204 1.00 15.65 95 ASN A CA 1
ATOM 644 C C . ASN A 1 96 ? 22.733 116.640 181.026 1.00 20.51 95 ASN A C 1
ATOM 645 O O . ASN A 1 96 ? 23.461 117.483 180.498 1.00 20.92 95 ASN A O 1
ATOM 650 N N . ALA A 1 97 ? 22.388 116.692 182.312 1.00 17.61 96 ALA A N 1
ATOM 651 C CA . ALA A 1 97 ? 22.971 117.703 183.202 1.00 17.20 96 ALA A CA 1
ATOM 652 C C . ALA A 1 97 ? 23.720 117.062 184.392 1.00 20.59 96 ALA A C 1
ATOM 653 O O . ALA A 1 97 ? 24.347 117.759 185.198 1.00 19.72 96 ALA A O 1
ATOM 655 N N . THR A 1 98 ? 23.653 115.740 184.501 1.00 17.38 97 THR A N 1
ATOM 656 C CA . THR A 1 98 ? 24.530 115.029 185.427 1.00 20.45 97 THR A CA 1
ATOM 657 C C . THR A 1 98 ? 25.570 114.182 184.673 1.00 20.54 97 THR A C 1
ATOM 658 O O . THR A 1 98 ? 26.773 114.447 184.741 1.00 16.95 97 THR A O 1
ATOM 662 N N . LEU A 1 99 ? 25.121 113.166 183.945 1.00 16.88 98 LEU A N 1
ATOM 663 C CA . LEU A 1 99 ? 26.060 112.216 183.346 1.00 14.31 98 LEU A CA 1
ATOM 664 C C . LEU A 1 99 ? 26.864 112.781 182.185 1.00 16.17 98 LEU A C 1
ATOM 665 O O . LEU A 1 99 ? 28.075 112.578 182.123 1.00 17.03 98 LEU A O 1
ATOM 670 N N . TRP A 1 100 ? 26.194 113.466 181.257 1.00 15.25 99 TRP A N 1
ATOM 671 C CA . TRP A 1 100 ? 26.890 113.992 180.079 1.00 14.65 99 TRP A CA 1
ATOM 672 C C . TRP A 1 100 ? 28.088 114.894 180.457 1.00 14.50 99 TRP A C 1
ATOM 673 O O . TRP A 1 100 ? 29.207 114.645 179.982 1.00 14.87 99 TRP A O 1
ATOM 684 N N . PRO A 1 101 ? 27.883 115.912 181.327 1.00 17.86 100 PRO A N 1
ATOM 685 C CA . PRO A 1 101 ? 29.057 116.732 181.650 1.00 19.26 100 PRO A CA 1
ATOM 686 C C . PRO A 1 101 ? 30.118 115.963 182.452 1.00 15.10 100 PRO A C 1
ATOM 687 O O . PRO A 1 101 ? 31.308 116.157 182.212 1.00 16.45 100 PRO A O 1
ATOM 691 N N . LEU A 1 102 ? 29.686 115.109 183.386 1.00 16.61 101 LEU A N 1
ATOM 692 C CA . LEU A 1 102 ? 30.635 114.359 184.205 1.00 18.16 101 LEU A CA 1
ATOM 693 C C . LEU A 1 102 ? 31.524 113.471 183.336 1.00 18.35 101 LEU A C 1
ATOM 694 O O . LEU A 1 102 ? 32.753 113.460 183.482 1.00 17.15 101 LEU A O 1
ATOM 699 N N . TYR A 1 103 ? 30.915 112.745 182.407 1.00 14.39 102 TYR A N 1
ATOM 700 C CA . TYR A 1 103 ? 31.687 111.767 181.638 1.00 15.72 102 TYR A CA 1
ATOM 701 C C . TYR A 1 103 ? 32.593 112.455 180.609 1.00 18.48 102 TYR A C 1
ATOM 702 O O . TYR A 1 103 ? 33.590 111.865 180.166 1.00 19.86 102 TYR A O 1
ATOM 711 N N . HIS A 1 104 ? 32.258 113.693 180.236 1.00 16.30 103 HIS A N 1
ATOM 712 C CA . HIS A 1 104 ? 33.109 114.484 179.336 1.00 15.52 103 HIS A CA 1
ATOM 713 C C . HIS A 1 104 ? 34.001 115.434 180.148 1.00 20.37 103 HIS A C 1
ATOM 714 O O . HIS A 1 104 ? 34.033 116.632 179.891 1.00 21.49 103 HIS A O 1
ATOM 721 N N . ASP A 1 105 ? 34.690 114.886 181.153 1.00 20.13 104 ASP A N 1
ATOM 722 C CA . ASP A 1 105 ? 35.754 115.602 181.876 1.00 21.04 104 ASP A CA 1
ATOM 723 C C . ASP A 1 105 ? 35.289 116.889 182.546 1.00 20.77 104 ASP A C 1
ATOM 724 O O . ASP A 1 105 ? 36.019 117.890 182.598 1.00 21.34 104 ASP A O 1
ATOM 729 N N . VAL A 1 106 ? 34.088 116.819 183.119 1.00 23.11 105 VAL A N 1
ATOM 730 C CA . VAL A 1 106 ? 33.382 117.950 183.727 1.00 24.76 105 VAL A CA 1
ATOM 731 C C . VAL A 1 106 ? 33.636 119.293 183.036 1.00 23.14 105 VAL A C 1
ATOM 732 O O . VAL A 1 106 ? 33.935 120.305 183.673 1.00 21.90 105 VAL A O 1
ATOM 736 N N . ILE A 1 107 ? 33.489 119.308 181.709 1.00 21.29 106 ILE A N 1
ATOM 737 C CA . ILE A 1 107 ? 33.600 120.544 180.943 1.00 23.85 106 ILE A CA 1
ATOM 738 C C . ILE A 1 107 ? 32.631 121.592 181.460 1.00 21.34 106 ILE A C 1
ATOM 739 O O . ILE A 1 107 ? 32.900 122.791 181.432 1.00 24.46 106 ILE A O 1
ATOM 744 N N . VAL A 1 108 ? 31.486 121.106 181.930 1.00 18.71 107 VAL A N 1
ATOM 745 C CA . VAL A 1 108 ? 30.486 121.910 182.601 1.00 18.38 107 VAL A CA 1
ATOM 746 C C . VAL A 1 108 ? 30.277 121.264 183.978 1.00 17.08 107 VAL A C 1
ATOM 747 O O . VAL A 1 108 ? 30.440 120.055 184.114 1.00 19.44 107 VAL A O 1
ATOM 751 N N . LYS A 1 109 ? 29.953 122.049 185.002 1.00 18.50 108 LYS A N 1
ATOM 752 C CA . LYS A 1 109 ? 29.784 121.447 186.328 1.00 17.30 108 LYS A CA 1
ATOM 753 C C . LYS A 1 109 ? 28.543 120.547 186.378 1.00 19.65 108 LYS A C 1
ATOM 754 O O . LYS A 1 109 ? 27.424 121.008 186.120 1.00 20.15 108 LYS A O 1
ATOM 760 N N . PRO A 1 110 ? 28.724 119.258 186.717 1.00 17.52 109 PRO A N 1
ATOM 761 C CA . PRO A 1 110 ? 27.545 118.392 186.856 1.00 16.95 109 PRO A CA 1
ATOM 762 C C . PRO A 1 110 ? 26.648 118.842 187.993 1.00 18.36 109 PRO A C 1
ATOM 763 O O . PRO A 1 110 ? 27.104 119.440 188.972 1.00 19.12 109 PRO A O 1
ATOM 767 N N . ILE A 1 111 ? 25.358 118.600 187.828 1.00 16.17 110 ILE A N 1
ATOM 768 C CA . ILE A 1 111 ? 24.401 118.865 188.893 1.00 18.96 110 ILE A CA 1
ATOM 769 C C . ILE A 1 111 ? 24.036 117.525 189.511 1.00 21.71 110 ILE A C 1
ATOM 770 O O . ILE A 1 111 ? 23.638 116.612 188.798 1.00 21.67 110 ILE A O 1
ATOM 775 N N . TYR A 1 112 ? 24.189 117.400 190.828 1.00 20.46 111 TYR A N 1
ATOM 776 C CA . TYR A 1 112 ? 23.805 116.164 191.494 1.00 19.38 111 TYR A CA 1
ATOM 777 C C . TYR A 1 112 ? 22.507 116.425 192.244 1.00 24.50 111 TYR A C 1
ATOM 778 O O . TYR A 1 112 ? 22.433 117.281 193.140 1.00 24.39 111 TYR A O 1
ATOM 787 N N . ASN A 1 113 ? 21.470 115.710 191.833 1.00 20.91 112 ASN A N 1
ATOM 788 C CA . ASN A 1 113 ? 20.112 115.966 192.291 1.00 20.84 112 ASN A CA 1
ATOM 789 C C . ASN A 1 113 ? 19.415 114.623 192.519 1.00 21.30 112 ASN A C 1
ATOM 790 O O . ASN A 1 113 ? 19.333 113.794 191.612 1.00 22.11 112 ASN A O 1
ATOM 795 N N . ARG A 1 114 ? 18.965 114.398 193.747 1.00 23.94 113 ARG A N 1
ATOM 796 C CA . ARG A 1 114 ? 18.403 113.100 194.113 1.00 19.50 113 ARG A CA 1
ATOM 797 C C . ARG A 1 114 ? 17.076 112.804 193.419 1.00 25.28 113 ARG A C 1
ATOM 798 O O . ARG A 1 114 ? 16.789 111.648 193.099 1.00 25.48 113 ARG A O 1
ATOM 806 N N . GLN A 1 115 ? 16.259 113.830 193.197 1.00 25.35 114 GLN A N 1
ATOM 807 C CA . GLN A 1 115 ? 14.995 113.614 192.483 1.00 28.04 114 GLN A CA 1
ATOM 808 C C . GLN A 1 115 ? 15.272 113.142 191.056 1.00 25.54 114 GLN A C 1
ATOM 809 O O . GLN A 1 115 ? 14.585 112.253 190.554 1.00 26.03 114 GLN A O 1
ATOM 815 N N . TRP A 1 116 ? 16.271 113.744 190.408 1.00 22.93 115 TRP A N 1
ATOM 816 C CA . TRP A 1 116 ? 16.695 113.312 189.078 1.00 21.41 115 TRP A CA 1
ATOM 817 C C . TRP A 1 116 ? 17.141 111.854 189.083 1.00 26.22 115 TRP A C 1
ATOM 818 O O . TRP A 1 116 ? 16.812 111.090 188.175 1.00 21.08 115 TRP A O 1
ATOM 829 N N . TRP A 1 117 ? 17.909 111.469 190.099 1.00 20.37 116 TRP A N 1
ATOM 830 C CA . TRP A 1 117 ? 18.359 110.083 190.207 1.00 24.04 116 TRP A CA 1
ATOM 831 C C . TRP A 1 117 ? 17.164 109.157 190.311 1.00 23.69 116 TRP A C 1
ATOM 832 O O . TRP A 1 117 ? 17.100 108.136 189.622 1.00 23.95 116 TRP A O 1
ATOM 843 N N . GLU A 1 118 ? 16.210 109.521 191.163 1.00 24.16 117 GLU A N 1
ATOM 844 C CA . GLU A 1 118 ? 15.048 108.671 191.395 1.00 24.68 117 GLU A CA 1
ATOM 845 C C . GLU A 1 118 ? 14.234 108.506 190.113 1.00 26.67 117 GLU A C 1
ATOM 846 O O . GLU A 1 118 ? 13.744 107.415 189.821 1.00 26.10 117 GLU A O 1
ATOM 852 N N . ARG A 1 119 ? 14.128 109.575 189.331 1.00 26.61 118 ARG A N 1
ATOM 853 C CA . ARG A 1 119 ? 13.433 109.496 188.047 1.00 26.63 118 ARG A CA 1
ATOM 854 C C . ARG A 1 119 ? 14.213 108.651 187.035 1.00 24.20 118 ARG A C 1
ATOM 855 O O . ARG A 1 119 ? 13.636 107.878 186.283 1.00 24.38 118 ARG A O 1
ATOM 863 N N . TYR A 1 120 ? 15.533 108.800 187.031 1.00 20.99 119 TYR A N 1
ATOM 864 C CA . TYR A 1 120 ? 16.401 108.014 186.165 1.00 23.47 119 TYR A CA 1
ATOM 865 C C . TYR A 1 120 ? 16.216 106.516 186.427 1.00 25.88 119 TYR A C 1
ATOM 866 O O . TYR A 1 120 ? 16.135 105.702 185.492 1.00 24.03 119 TYR A O 1
ATOM 875 N N . VAL A 1 121 ? 16.134 106.150 187.703 1.00 23.27 120 VAL A N 1
ATOM 876 C CA . VAL A 1 121 ? 15.894 104.757 188.068 1.00 21.32 120 VAL A CA 1
ATOM 877 C C . VAL A 1 121 ? 14.537 104.285 187.537 1.00 23.22 120 VAL A C 1
ATOM 878 O O . VAL A 1 121 ? 14.422 103.197 186.967 1.00 27.02 120 VAL A O 1
ATOM 882 N N . GLU A 1 122 ? 13.514 105.114 187.716 1.00 23.30 121 GLU A N 1
ATOM 883 C CA . GLU A 1 122 ? 12.168 104.749 187.292 1.00 25.91 121 GLU A CA 1
ATOM 884 C C . GLU A 1 122 ? 12.103 104.523 185.791 1.00 25.41 121 GLU A C 1
ATOM 885 O O . GLU A 1 122 ? 11.472 103.563 185.322 1.00 28.27 121 GLU A O 1
ATOM 891 N N . VAL A 1 123 ? 12.715 105.431 185.044 1.00 25.98 122 VAL A N 1
ATOM 892 C CA . VAL A 1 123 ? 12.673 105.339 183.593 1.00 24.34 122 VAL A CA 1
ATOM 893 C C . VAL A 1 123 ? 13.476 104.139 183.102 1.00 26.31 122 VAL A C 1
ATOM 894 O O . VAL A 1 123 ? 13.047 103.438 182.187 1.00 26.69 122 VAL A O 1
ATOM 898 N N . ASN A 1 124 ? 14.634 103.893 183.712 1.00 25.06 123 ASN A N 1
ATOM 899 C CA . ASN A 1 124 ? 15.422 102.717 183.362 1.00 22.39 123 ASN A CA 1
ATOM 900 C C . ASN A 1 124 ? 14.611 101.441 183.567 1.00 26.88 123 ASN A C 1
ATOM 901 O O . ASN A 1 124 ? 14.670 100.517 182.754 1.00 28.90 123 ASN A O 1
ATOM 906 N N . ARG A 1 125 ? 13.827 101.411 184.641 1.00 24.99 124 ARG A N 1
ATOM 907 C CA . ARG A 1 125 ? 12.979 100.258 184.932 1.00 25.04 124 ARG A CA 1
ATOM 908 C C . ARG A 1 125 ? 11.954 100.068 183.811 1.00 30.11 124 ARG A C 1
ATOM 909 O O . ARG A 1 125 ? 11.712 98.947 183.353 1.00 29.44 124 ARG A O 1
ATOM 917 N N . ARG A 1 126 ? 11.379 101.177 183.350 1.00 27.26 125 ARG A N 1
ATOM 918 C CA . ARG A 1 126 ? 10.395 101.139 182.274 1.00 30.47 125 ARG A CA 1
ATOM 919 C C . ARG A 1 126 ? 11.023 100.603 180.979 1.00 29.98 125 ARG A C 1
ATOM 920 O O . ARG A 1 126 ? 10.408 99.799 180.284 1.00 31.36 125 ARG A O 1
ATOM 928 N N . PHE A 1 127 ? 12.239 101.045 180.661 1.00 30.29 126 PHE A N 1
ATOM 929 C CA . PHE A 1 127 ? 12.945 100.537 179.482 1.00 28.90 126 PHE A CA 1
ATOM 930 C C . PHE A 1 127 ? 13.249 99.039 179.607 1.00 32.08 126 PHE A C 1
ATOM 931 O O . PHE A 1 127 ? 13.144 98.291 178.629 1.00 31.84 126 PHE A O 1
ATOM 939 N N . ALA A 1 128 ? 13.613 98.598 180.810 1.00 29.07 127 ALA A N 1
ATOM 940 C CA . ALA A 1 128 ? 13.883 97.172 181.044 1.00 28.70 127 ALA A CA 1
ATOM 941 C C . ALA A 1 128 ? 12.636 96.329 180.838 1.00 35.36 127 ALA A C 1
ATOM 942 O O . ALA A 1 128 ? 12.675 95.259 180.212 1.00 36.38 127 ALA A O 1
ATOM 944 N N . GLU A 1 129 ? 11.522 96.802 181.383 1.00 31.61 128 GLU A N 1
ATOM 945 C CA . GLU A 1 129 ? 10.266 96.069 181.270 1.00 33.66 128 GLU A CA 1
ATOM 946 C C . GLU A 1 129 ? 9.813 96.002 179.815 1.00 35.03 128 GLU A C 1
ATOM 947 O O . GLU A 1 129 ? 9.360 94.955 179.346 1.00 37.22 128 GLU A O 1
ATOM 953 N N . ALA A 1 130 ? 9.953 97.118 179.105 1.00 36.39 129 ALA A N 1
ATOM 954 C CA . ALA A 1 130 ? 9.607 97.171 177.692 1.00 36.09 129 ALA A CA 1
ATOM 955 C C . ALA A 1 130 ? 10.462 96.180 176.913 1.00 37.92 129 ALA A C 1
ATOM 956 O O . ALA A 1 130 ? 9.981 95.523 175.986 1.00 40.72 129 ALA A O 1
ATOM 958 N N . THR A 1 131 ? 11.731 96.078 177.296 1.00 32.05 130 THR A N 1
ATOM 959 C CA . THR A 1 131 ? 12.649 95.154 176.638 1.00 33.34 130 THR A CA 1
ATOM 960 C C . THR A 1 131 ? 12.223 93.719 176.876 1.00 38.33 130 THR A C 1
ATOM 961 O O . THR A 1 131 ? 12.184 92.907 175.950 1.00 37.52 130 THR A O 1
ATOM 965 N N . SER A 1 132 ? 11.870 93.409 178.115 1.00 35.26 131 SER A N 1
ATOM 966 C CA . SER A 1 132 ? 11.436 92.062 178.427 1.00 38.78 131 SER A CA 1
ATOM 967 C C . SER A 1 132 ? 10.219 91.642 177.587 1.00 45.36 131 SER A C 1
ATOM 968 O O . SER A 1 132 ? 10.135 90.502 177.141 1.00 41.15 131 SER A O 1
ATOM 971 N N . ARG A 1 133 ? 9.293 92.568 177.354 1.00 43.96 132 ARG A N 1
ATOM 972 C CA . ARG A 1 133 ? 8.096 92.261 176.573 1.00 48.78 132 ARG A CA 1
ATOM 973 C C . ARG A 1 133 ? 8.421 91.987 175.109 1.00 49.58 132 ARG A C 1
ATOM 974 O O . ARG A 1 133 ? 7.719 91.226 174.445 1.00 47.44 132 ARG A O 1
ATOM 982 N N . ALA A 1 134 ? 9.479 92.610 174.604 1.00 42.15 133 ALA A N 1
ATOM 983 C CA . ALA A 1 134 ? 9.859 92.422 173.208 1.00 40.08 133 ALA A CA 1
ATOM 984 C C . ALA A 1 134 ? 10.726 91.181 173.021 1.00 44.53 133 ALA A C 1
ATOM 985 O O . ALA A 1 134 ? 10.725 90.570 171.950 1.00 45.02 133 ALA A O 1
ATOM 987 N N . ALA A 1 135 ? 11.456 90.808 174.068 1.00 40.24 134 ALA A N 1
ATOM 988 C CA . ALA A 1 135 ? 12.504 89.801 173.948 1.00 40.47 134 ALA A CA 1
ATOM 989 C C . ALA A 1 135 ? 11.990 88.375 174.111 1.00 46.01 134 ALA A C 1
ATOM 990 O O . ALA A 1 135 ? 11.340 88.044 175.101 1.00 44.51 134 ALA A O 1
ATOM 992 N N . ALA A 1 136 ? 12.290 87.536 173.124 1.00 42.41 135 ALA A N 1
ATOM 993 C CA . ALA A 1 136 ? 11.949 86.117 173.185 1.00 42.79 135 ALA A CA 1
ATOM 994 C C . ALA A 1 136 ? 12.824 85.409 174.211 1.00 47.01 135 ALA A C 1
ATOM 995 O O . ALA A 1 136 ? 13.818 85.970 174.671 1.00 45.64 135 ALA A O 1
ATOM 997 N N . ARG A 1 137 ? 12.459 84.180 174.569 1.00 47.18 136 ARG A N 1
ATOM 998 C CA . ARG A 1 137 ? 13.281 83.405 175.491 1.00 44.80 136 ARG A CA 1
ATOM 999 C C . ARG A 1 137 ? 14.683 83.237 174.913 1.00 43.91 136 ARG A C 1
ATOM 1000 O O . ARG A 1 137 ? 14.842 82.844 173.759 1.00 44.78 136 ARG A O 1
ATOM 1002 N N . GLY A 1 138 ? 15.691 83.573 175.713 1.00 42.29 137 GLY A N 1
ATOM 1003 C CA . GLY A 1 138 ? 17.077 83.417 175.320 1.00 41.57 137 GLY A CA 1
ATOM 1004 C C . GLY A 1 138 ? 17.541 84.391 174.251 1.00 41.18 137 GLY A C 1
ATOM 1005 O O . GLY A 1 138 ? 18.539 84.145 173.576 1.00 40.32 137 GLY A O 1
ATOM 1006 N N . ALA A 1 139 ? 16.825 85.500 174.102 1.00 38.86 138 ALA A N 1
ATOM 1007 C CA . ALA A 1 139 ? 17.159 86.500 173.090 1.00 42.48 138 ALA A CA 1
ATOM 1008 C C . ALA A 1 139 ? 18.483 87.194 173.372 1.00 45.74 138 ALA A C 1
ATOM 1009 O O . ALA A 1 139 ? 19.005 87.145 174.487 1.00 41.16 138 ALA A O 1
ATOM 1011 N N . THR A 1 140 ? 19.022 87.842 172.346 1.00 34.72 139 THR A N 1
ATOM 1012 C CA . THR A 1 140 ? 20.147 88.749 172.532 1.00 32.78 139 THR A CA 1
ATOM 1013 C C . THR A 1 140 ? 19.636 90.184 172.617 1.00 31.19 139 THR A C 1
ATOM 1014 O O . THR A 1 140 ? 18.912 90.638 171.733 1.00 34.43 139 THR A O 1
ATOM 1018 N N . VAL A 1 141 ? 20.014 90.887 173.684 1.00 29.66 140 VAL A N 1
ATOM 1019 C CA . VAL A 1 141 ? 19.609 92.270 173.901 1.00 28.18 140 VAL A CA 1
ATOM 1020 C C . VAL A 1 141 ? 20.836 93.152 173.950 1.00 33.94 140 VAL A C 1
ATOM 1021 O O . VAL A 1 141 ? 21.778 92.873 174.683 1.00 28.92 140 VAL A O 1
ATOM 1025 N N . TRP A 1 142 ? 20.823 94.220 173.168 1.00 25.74 141 TRP A N 1
ATOM 1026 C CA . TRP A 1 142 ? 21.948 95.127 173.147 1.00 24.33 141 TRP A CA 1
ATOM 1027 C C . TRP A 1 142 ? 21.506 96.514 173.598 1.00 28.44 141 TRP A C 1
ATOM 1028 O O . TRP A 1 142 ? 20.843 97.234 172.844 1.00 26.23 141 TRP A O 1
ATOM 1039 N N . VAL A 1 143 ? 21.871 96.874 174.832 1.00 23.68 142 VAL A N 1
ATOM 1040 C CA . VAL A 1 143 ? 21.479 98.142 175.453 1.00 22.65 142 VAL A CA 1
ATOM 1041 C C . VAL A 1 143 ? 22.500 99.217 175.111 1.00 22.77 142 VAL A C 1
ATOM 1042 O O . VAL A 1 143 ? 23.708 98.962 175.163 1.00 23.28 142 VAL A O 1
ATOM 1046 N N . GLN A 1 144 ? 22.018 100.405 174.744 1.00 22.39 143 GLN A N 1
ATOM 1047 C CA . GLN A 1 144 ? 22.885 101.472 174.258 1.00 22.53 143 GLN A CA 1
ATOM 1048 C C . GLN A 1 144 ? 22.917 102.692 175.173 1.00 24.74 143 GLN A C 1
ATOM 1049 O O . GLN A 1 144 ? 21.890 103.324 175.410 1.00 24.07 143 GLN A O 1
ATOM 1055 N N . ASP A 1 145 ? 24.110 102.975 175.689 1.00 23.39 144 ASP A N 1
ATOM 1056 C CA . ASP A 1 145 ? 24.549 104.316 176.103 1.00 19.03 144 ASP A CA 1
ATOM 1057 C C . ASP A 1 145 ? 24.120 104.794 177.497 1.00 21.21 144 ASP A C 1
ATOM 1058 O O . ASP A 1 145 ? 23.388 104.120 178.232 1.00 20.46 144 ASP A O 1
ATOM 1063 N N . TYR A 1 146 ? 24.600 105.986 177.836 1.00 19.13 145 TYR A N 1
ATOM 1064 C CA . TYR A 1 146 ? 24.633 106.463 179.217 1.00 17.69 145 TYR A CA 1
ATOM 1065 C C . TYR A 1 146 ? 23.274 106.681 179.856 1.00 17.99 145 TYR A C 1
ATOM 1066 O O . TYR A 1 146 ? 23.167 106.675 181.085 1.00 19.89 145 TYR A O 1
ATOM 1075 N N . GLN A 1 147 ? 22.240 106.880 179.042 1.00 18.27 146 GLN A N 1
ATOM 1076 C CA . GLN A 1 147 ? 20.897 107.081 179.581 1.00 18.29 146 GLN A CA 1
ATOM 1077 C C . GLN A 1 147 ? 20.349 105.808 180.217 1.00 20.01 146 GLN A C 1
ATOM 1078 O O . GLN A 1 147 ? 19.440 105.872 181.035 1.00 21.32 146 GLN A O 1
ATOM 1084 N N . LEU A 1 148 ? 20.903 104.657 179.845 1.00 18.80 147 LEU A N 1
ATOM 1085 C CA . LEU A 1 148 ? 20.296 103.380 180.229 1.00 19.30 147 LEU A CA 1
ATOM 1086 C C . LEU A 1 148 ? 21.245 102.449 180.981 1.00 20.86 147 LEU A C 1
ATOM 1087 O O . LEU A 1 148 ? 21.166 101.227 180.824 1.00 19.85 147 LEU A O 1
ATOM 1092 N N . GLN A 1 149 ? 22.130 103.012 181.803 1.00 22.69 148 GLN A N 1
ATOM 1093 C CA . GLN A 1 149 ? 23.171 102.210 182.463 1.00 17.54 148 GLN A CA 1
ATOM 1094 C C . GLN A 1 149 ? 22.637 101.245 183.534 1.00 22.56 148 GLN A C 1
ATOM 1095 O O . GLN A 1 149 ? 23.332 100.297 183.902 1.00 23.77 148 GLN A O 1
ATOM 1101 N N . LEU A 1 150 ? 21.417 101.462 184.024 1.00 21.80 149 LEU A N 1
ATOM 1102 C CA . LEU A 1 150 ? 20.847 100.555 185.017 1.00 22.34 149 LEU A CA 1
ATOM 1103 C C . LEU A 1 150 ? 20.116 99.376 184.389 1.00 22.22 149 LEU A C 1
ATOM 1104 O O . LEU A 1 150 ? 19.872 98.365 185.051 1.00 23.24 149 LEU A O 1
ATOM 1109 N N . VAL A 1 151 ? 19.774 99.510 183.112 1.00 23.42 150 VAL A N 1
ATOM 1110 C CA . VAL A 1 151 ? 18.957 98.494 182.442 1.00 23.77 150 VAL A CA 1
ATOM 1111 C C . VAL A 1 151 ? 19.560 97.080 182.438 1.00 23.86 150 VAL A C 1
ATOM 1112 O O . VAL A 1 151 ? 18.825 96.113 182.654 1.00 27.92 150 VAL A O 1
ATOM 1116 N N . PRO A 1 152 ? 20.884 96.935 182.204 1.00 25.20 151 PRO A N 1
ATOM 1117 C CA . PRO A 1 152 ? 21.364 95.538 182.183 1.00 26.85 151 PRO A CA 1
ATOM 1118 C C . PRO A 1 152 ? 21.106 94.751 183.480 1.00 27.90 151 PRO A C 1
ATOM 1119 O O . PRO A 1 152 ? 20.672 93.596 183.414 1.00 29.31 151 PRO A O 1
ATOM 1123 N N . LYS A 1 153 ? 21.335 95.356 184.642 1.00 26.66 152 LYS A N 1
ATOM 1124 C CA . LYS A 1 153 ? 21.085 94.644 185.891 1.00 26.43 152 LYS A CA 1
ATOM 1125 C C . LYS A 1 153 ? 19.581 94.427 186.102 1.00 25.48 152 LYS A C 1
ATOM 1126 O O . LYS A 1 153 ? 19.144 93.358 186.536 1.00 29.37 152 LYS A O 1
ATOM 1132 N N . MET A 1 154 ? 18.792 95.448 185.781 1.00 25.05 153 MET A N 1
ATOM 1133 C CA . MET A 1 154 ? 17.346 95.358 185.932 1.00 29.98 153 MET A CA 1
ATOM 1134 C C . MET A 1 154 ? 16.773 94.266 185.048 1.00 29.02 153 MET A C 1
ATOM 1135 O O . MET A 1 154 ? 15.918 93.481 185.478 1.00 33.18 153 MET A O 1
ATOM 1140 N N . LEU A 1 155 ? 17.261 94.217 183.811 1.00 30.75 154 LEU A N 1
ATOM 1141 C CA . LEU A 1 155 ? 16.799 93.236 182.845 1.00 35.38 154 LEU A CA 1
ATOM 1142 C C . LEU A 1 155 ? 17.222 91.826 183.243 1.00 36.15 154 LEU A C 1
ATOM 1143 O O . LEU A 1 155 ? 16.478 90.867 183.037 1.00 37.55 154 LEU A O 1
ATOM 1148 N N . ARG A 1 156 ? 18.415 91.688 183.817 1.00 34.44 155 ARG A N 1
ATOM 1149 C CA . ARG A 1 156 ? 18.875 90.364 184.222 1.00 36.23 155 ARG A CA 1
ATOM 1150 C C . ARG A 1 156 ? 18.009 89.814 185.344 1.00 36.81 155 ARG A C 1
ATOM 1151 O O . ARG A 1 156 ? 17.745 88.608 185.407 1.00 38.26 155 ARG A O 1
ATOM 1159 N N . GLU A 1 157 ? 17.572 90.695 186.236 1.00 35.39 156 GLU A N 1
ATOM 1160 C CA . GLU A 1 157 ? 16.743 90.264 187.360 1.00 36.05 156 GLU A CA 1
ATOM 1161 C C . GLU A 1 157 ? 15.357 89.833 186.882 1.00 37.46 156 GLU A C 1
ATOM 1162 O O . GLU A 1 157 ? 14.780 88.885 187.414 1.00 41.16 156 GLU A O 1
ATOM 1168 N N . LEU A 1 158 ? 14.835 90.509 185.863 1.00 35.22 157 LEU A N 1
ATOM 1169 C CA . LEU A 1 158 ? 13.545 90.133 185.277 1.00 37.94 157 LEU A CA 1
ATOM 1170 C C . LEU A 1 158 ? 13.642 88.890 184.390 1.00 40.97 157 LEU A C 1
ATOM 1171 O O . LEU A 1 158 ? 12.724 88.061 184.349 1.00 39.07 157 LEU A O 1
ATOM 1176 N N . ARG A 1 159 ? 14.761 88.777 183.682 1.00 37.03 158 ARG A N 1
ATOM 1177 C CA . ARG A 1 159 ? 14.922 87.820 182.595 1.00 39.59 158 ARG A CA 1
ATOM 1178 C C . ARG A 1 159 ? 16.324 87.217 182.551 1.00 41.39 158 ARG A C 1
ATOM 1179 O O . ARG A 1 159 ? 17.118 87.559 181.674 1.00 36.69 158 ARG A O 1
ATOM 1187 N N . PRO A 1 160 ? 16.633 86.304 183.485 1.00 39.30 159 PRO A N 1
ATOM 1188 C CA . PRO A 1 160 ? 17.974 85.701 183.535 1.00 44.35 159 PRO A CA 1
ATOM 1189 C C . PRO A 1 160 ? 18.296 84.801 182.327 1.00 50.10 159 PRO A C 1
ATOM 1190 O O . PRO A 1 160 ? 19.431 84.335 182.192 1.00 46.36 159 PRO A O 1
ATOM 1194 N N . ASP A 1 161 ? 17.313 84.578 181.458 1.00 39.10 160 ASP A N 1
ATOM 1195 C CA . ASP A 1 161 ? 17.503 83.783 180.247 1.00 41.75 160 ASP A CA 1
ATOM 1196 C C . ASP A 1 161 ? 18.191 84.574 179.126 1.00 38.41 160 ASP A C 1
ATOM 1197 O O . ASP A 1 161 ? 18.693 83.995 178.162 1.00 40.11 160 ASP A O 1
ATOM 1202 N N . LEU A 1 162 ? 18.208 85.895 179.259 1.00 36.35 161 LEU A N 1
ATOM 1203 C CA . LEU A 1 162 ? 18.694 86.762 178.187 1.00 37.96 161 LEU A CA 1
ATOM 1204 C C . LEU A 1 162 ? 20.211 86.905 178.173 1.00 39.98 161 LEU A C 1
ATOM 1205 O O . LEU A 1 162 ? 20.865 86.870 179.215 1.00 37.46 161 LEU A O 1
ATOM 1210 N N . THR A 1 163 ? 20.764 87.065 176.976 1.00 36.12 162 THR A N 1
ATOM 1211 C CA . THR A 1 163 ? 22.160 87.440 176.827 1.00 32.30 162 THR A CA 1
ATOM 1212 C C . THR A 1 163 ? 22.188 88.952 176.632 1.00 30.24 162 THR A C 1
ATOM 1213 O O . THR A 1 163 ? 21.541 89.476 175.726 1.00 32.29 162 THR A O 1
ATOM 1217 N N . ILE A 1 164 ? 22.901 89.653 177.507 1.00 28.90 163 ILE A N 1
ATOM 1218 C CA . ILE A 1 164 ? 22.814 91.111 177.541 1.00 27.08 163 ILE A CA 1
ATOM 1219 C C . ILE A 1 164 ? 24.147 91.801 177.270 1.00 28.26 163 ILE A C 1
ATOM 1220 O O . ILE A 1 164 ? 25.144 91.571 177.960 1.00 27.60 163 ILE A O 1
ATOM 1225 N N . GLY A 1 165 ? 24.147 92.659 176.259 1.00 25.11 164 GLY A N 1
ATOM 1226 C CA . GLY A 1 165 ? 25.295 93.497 175.969 1.00 24.84 164 GLY A CA 1
ATOM 1227 C C . GLY A 1 165 ? 24.984 94.946 176.276 1.00 25.28 164 GLY A C 1
ATOM 1228 O O . GLY A 1 165 ? 23.834 95.378 176.169 1.00 27.48 164 GLY A O 1
ATOM 1229 N N . PHE A 1 166 ? 26.007 95.684 176.702 1.00 21.45 165 PHE A N 1
ATOM 1230 C CA . PHE A 1 166 ? 25.907 97.130 176.887 1.00 20.75 165 PHE A CA 1
ATOM 1231 C C . PHE A 1 166 ? 27.057 97.824 176.180 1.00 22.85 165 PHE A C 1
ATOM 1232 O O . PHE A 1 166 ? 28.208 97.408 176.318 1.00 22.99 165 PHE A O 1
ATOM 1240 N N . PHE A 1 167 ? 26.763 98.890 175.437 1.00 19.76 166 PHE A N 1
ATOM 1241 C CA . PHE A 1 167 ? 27.828 99.684 174.844 1.00 21.55 166 PHE A CA 1
ATOM 1242 C C . PHE A 1 167 ? 27.668 101.140 175.226 1.00 21.43 166 PHE A C 1
ATOM 1243 O O . PHE A 1 167 ? 26.587 101.724 175.064 1.00 20.98 166 PHE A O 1
ATOM 1251 N N . LEU A 1 168 ? 28.757 101.731 175.709 1.00 18.01 167 LEU A N 1
ATOM 1252 C CA . LEU A 1 168 ? 28.764 103.147 176.059 1.00 17.18 167 LEU A CA 1
ATOM 1253 C C . LEU A 1 168 ? 29.283 103.978 174.880 1.00 18.20 167 LEU A C 1
ATOM 1254 O O . LEU A 1 168 ? 30.401 103.758 174.417 1.00 20.44 167 LEU A O 1
ATOM 1259 N N . HIS A 1 169 ? 28.475 104.919 174.388 1.00 18.91 168 HIS A N 1
ATOM 1260 C CA . HIS A 1 169 ? 28.845 105.695 173.204 1.00 17.66 168 HIS A CA 1
ATOM 1261 C C . HIS A 1 169 ? 29.601 106.980 173.538 1.00 16.43 168 HIS A C 1
ATOM 1262 O O . HIS A 1 169 ? 30.059 107.690 172.631 1.00 19.51 168 HIS A O 1
ATOM 1269 N N . ILE A 1 170 ? 29.727 107.271 174.819 1.00 18.03 169 ILE A N 1
ATOM 1270 C CA . ILE A 1 170 ? 30.425 108.472 175.261 1.00 17.95 169 ILE A CA 1
ATOM 1271 C C . ILE A 1 170 ? 31.637 108.019 176.087 1.00 17.04 169 ILE A C 1
ATOM 1272 O O . ILE A 1 170 ? 31.771 106.809 176.387 1.00 19.63 169 ILE A O 1
ATOM 1277 N N . PRO A 1 171 ? 32.581 108.933 176.368 1.00 16.61 170 PRO A N 1
ATOM 1278 C CA . PRO A 1 171 ? 33.758 108.501 177.127 1.00 17.72 170 PRO A CA 1
ATOM 1279 C C . PRO A 1 171 ? 33.377 107.937 178.487 1.00 18.55 170 PRO A C 1
ATOM 1280 O O . PRO A 1 171 ? 32.357 108.337 179.056 1.00 19.45 170 PRO A O 1
ATOM 1284 N N . PHE A 1 172 ? 34.182 107.019 179.006 1.00 17.23 171 PHE A N 1
ATOM 1285 C CA . PHE A 1 172 ? 34.048 106.667 180.422 1.00 16.15 171 PHE A CA 1
ATOM 1286 C C . PHE A 1 172 ? 35.158 107.410 181.173 1.00 18.47 171 PHE A C 1
ATOM 1287 O O . PHE A 1 172 ? 36.344 107.236 180.882 1.00 21.91 171 PHE A O 1
ATOM 1295 N N . PRO A 1 173 ? 34.776 108.272 182.126 1.00 20.14 172 PRO A N 1
ATOM 1296 C CA . PRO A 1 173 ? 35.752 109.216 182.687 1.00 19.15 172 PRO A CA 1
ATOM 1297 C C . PRO A 1 173 ? 36.743 108.562 183.646 1.00 19.73 172 PRO A C 1
ATOM 1298 O O . PRO A 1 173 ? 36.499 107.455 184.140 1.00 21.96 172 PRO A O 1
ATOM 1302 N N . PRO A 1 174 ? 37.856 109.260 183.933 1.00 20.34 173 PRO A N 1
ATOM 1303 C CA . PRO A 1 174 ? 38.835 108.751 184.891 1.00 23.85 173 PRO A CA 1
ATOM 1304 C C . PRO A 1 174 ? 38.175 108.549 186.243 1.00 22.30 173 PRO A C 1
ATOM 1305 O O . PRO A 1 174 ? 37.217 109.258 186.560 1.00 22.74 173 PRO A O 1
ATOM 1309 N N . VAL A 1 175 ? 38.670 107.582 186.999 1.00 21.82 174 VAL A N 1
ATOM 1310 C CA . VAL A 1 175 ? 38.085 107.247 188.290 1.00 23.34 174 VAL A CA 1
ATOM 1311 C C . VAL A 1 175 ? 37.963 108.478 189.203 1.00 26.58 174 VAL A C 1
ATOM 1312 O O . VAL A 1 175 ? 36.956 108.626 189.896 1.00 25.70 174 VAL A O 1
ATOM 1316 N N . GLU A 1 176 ? 38.952 109.375 189.176 1.00 22.01 175 GLU A N 1
ATOM 1317 C CA . GLU A 1 176 ? 38.927 110.572 190.032 1.00 21.91 175 GLU A CA 1
ATOM 1318 C C . GLU A 1 176 ? 37.672 111.423 189.831 1.00 19.60 175 GLU A C 1
ATOM 1319 O O . GLU A 1 176 ? 37.187 112.068 190.766 1.00 22.01 175 GLU A O 1
ATOM 1325 N N . LEU A 1 177 ? 37.152 111.441 188.605 1.00 17.75 176 LEU A N 1
ATOM 1326 C CA . LEU A 1 177 ? 35.938 112.181 188.320 1.00 15.74 176 LEU A CA 1
ATOM 1327 C C . LEU A 1 177 ? 34.688 111.325 188.528 1.00 17.66 176 LEU A C 1
ATOM 1328 O O . LEU A 1 177 ? 33.712 111.804 189.092 1.00 17.04 176 LEU A O 1
ATOM 1333 N N . PHE A 1 178 ? 34.716 110.066 188.075 1.00 18.76 177 PHE A N 1
ATOM 1334 C CA . PHE A 1 178 ? 33.536 109.202 188.219 1.00 18.68 177 PHE A CA 1
ATOM 1335 C C . PHE A 1 178 ? 33.132 109.089 189.689 1.00 18.39 177 PHE A C 1
ATOM 1336 O O . PHE A 1 178 ? 31.947 109.058 190.021 1.00 18.68 177 PHE A O 1
ATOM 1344 N N . MET A 1 179 ? 34.120 109.046 190.570 1.00 16.57 178 MET A N 1
ATOM 1345 C CA . MET A 1 179 ? 33.831 108.860 192.001 1.00 17.50 178 MET A CA 1
ATOM 1346 C C . MET A 1 179 ? 33.037 110.025 192.607 1.00 16.74 178 MET A C 1
ATOM 1347 O O . MET A 1 179 ? 32.556 109.915 193.736 1.00 19.28 178 MET A O 1
ATOM 1352 N N . GLN A 1 180 ? 32.928 111.152 191.904 1.00 15.83 179 GLN A N 1
ATOM 1353 C CA . GLN A 1 180 ? 32.077 112.255 192.396 1.00 18.36 179 GLN A CA 1
ATOM 1354 C C . GLN A 1 180 ? 30.622 111.833 192.509 1.00 16.30 179 GLN A C 1
ATOM 1355 O O . GLN A 1 180 ? 29.882 112.305 193.360 1.00 18.49 179 GLN A O 1
ATOM 1361 N N . LEU A 1 181 ? 30.201 110.980 191.587 1.00 16.81 180 LEU A N 1
ATOM 1362 C CA . LEU A 1 181 ? 28.785 110.635 191.467 1.00 20.43 180 LEU A CA 1
ATOM 1363 C C . LEU A 1 181 ? 28.246 110.003 192.749 1.00 20.32 180 LEU A C 1
ATOM 1364 O O . LEU A 1 181 ? 28.759 108.993 193.210 1.00 21.29 180 LEU A O 1
ATOM 1369 N N . PRO A 1 182 ? 27.214 110.614 193.352 1.00 18.98 181 PRO A N 1
ATOM 1370 C CA . PRO A 1 182 ? 26.711 110.003 194.584 1.00 18.43 181 PRO A CA 1
ATOM 1371 C C . PRO A 1 182 ? 26.239 108.570 194.374 1.00 21.84 181 PRO A C 1
ATOM 1372 O O . PRO A 1 182 ? 26.353 107.756 195.277 1.00 22.79 181 PRO A O 1
ATOM 1376 N N . TRP A 1 183 ? 25.741 108.279 193.179 1.00 18.64 182 TRP A N 1
ATOM 1377 C CA . TRP A 1 183 ? 25.199 106.951 192.867 1.00 19.04 182 TRP A CA 1
ATOM 1378 C C . TRP A 1 183 ? 26.188 106.125 192.050 1.00 22.87 182 TRP A C 1
ATOM 1379 O O . TRP A 1 183 ? 25.798 105.251 191.281 1.00 21.22 182 TRP A O 1
ATOM 1390 N N . ARG A 1 184 ? 27.473 106.397 192.254 1.00 23.56 183 ARG A N 1
ATOM 1391 C CA . ARG A 1 184 ? 28.548 105.668 191.575 1.00 22.40 183 ARG A CA 1
ATOM 1392 C C . ARG A 1 184 ? 28.415 104.142 191.688 1.00 22.46 183 ARG A C 1
ATOM 1393 O O . ARG A 1 184 ? 28.626 103.427 190.703 1.00 21.10 183 ARG A O 1
ATOM 1401 N N . THR A 1 185 ? 28.046 103.628 192.861 1.00 19.14 184 THR A N 1
ATOM 1402 C CA . THR A 1 185 ? 28.002 102.185 193.041 1.00 22.82 184 THR A CA 1
ATOM 1403 C C . THR A 1 185 ? 26.825 101.591 192.290 1.00 24.23 184 THR A C 1
ATOM 1404 O O . THR A 1 185 ? 26.954 100.530 191.674 1.00 23.67 184 THR A O 1
ATOM 1408 N N . GLU A 1 186 ? 25.691 102.290 192.319 1.00 22.09 185 GLU A N 1
ATOM 1409 C CA . GLU A 1 186 ? 24.485 101.786 191.673 1.00 24.60 185 GLU A CA 1
ATOM 1410 C C . GLU A 1 186 ? 24.657 101.759 190.158 1.00 22.64 185 GLU A C 1
ATOM 1411 O O . GLU A 1 186 ? 24.180 100.840 189.481 1.00 23.51 185 GLU A O 1
ATOM 1417 N N . ILE A 1 187 ? 25.350 102.763 189.634 1.00 20.10 186 ILE A N 1
ATOM 1418 C CA . ILE A 1 187 ? 25.625 102.833 188.204 1.00 19.09 186 ILE A CA 1
ATOM 1419 C C . ILE A 1 187 ? 26.562 101.694 187.789 1.00 21.78 186 ILE A C 1
ATOM 1420 O O . ILE A 1 187 ? 26.349 101.031 186.767 1.00 21.93 186 ILE A O 1
ATOM 1425 N N . THR A 1 188 ? 27.597 101.469 188.586 1.00 21.03 187 THR A N 1
ATOM 1426 C CA . THR A 1 188 ? 28.562 100.418 188.282 1.00 23.33 187 THR A CA 1
ATOM 1427 C C . THR A 1 188 ? 27.884 99.044 188.347 1.00 25.55 187 THR A C 1
ATOM 1428 O O . THR A 1 188 ? 28.077 98.205 187.464 1.00 24.18 187 THR A O 1
ATOM 1432 N N . ASP A 1 189 ? 27.067 98.830 189.375 1.00 23.42 188 ASP A N 1
ATOM 1433 C CA . ASP A 1 189 ? 26.304 97.579 189.504 1.00 26.21 188 ASP A CA 1
ATOM 1434 C C . ASP A 1 189 ? 25.377 97.380 188.306 1.00 27.98 188 ASP A C 1
ATOM 1435 O O . ASP A 1 189 ? 25.174 96.256 187.836 1.00 27.91 188 ASP A O 1
ATOM 1440 N N . GLY A 1 190 ? 24.808 98.484 187.836 1.00 24.93 189 GLY A N 1
ATOM 1441 C CA . GLY A 1 190 ? 23.910 98.465 186.691 1.00 24.54 189 GLY A CA 1
ATOM 1442 C C . GLY A 1 190 ? 24.605 97.939 185.451 1.00 25.17 189 GLY A C 1
ATOM 1443 O O . GLY A 1 190 ? 24.116 97.028 184.767 1.00 26.37 189 GLY A O 1
ATOM 1444 N N . LEU A 1 191 ? 25.773 98.499 185.176 1.00 24.27 190 LEU A N 1
ATOM 1445 C CA . LEU A 1 191 ? 26.567 98.082 184.029 1.00 22.79 190 LEU A CA 1
ATOM 1446 C C . LEU A 1 191 ? 27.039 96.643 184.158 1.00 23.83 190 LEU A C 1
ATOM 1447 O O . LEU A 1 191 ? 27.039 95.874 183.184 1.00 24.71 190 LEU A O 1
ATOM 1452 N N . LEU A 1 192 ? 27.434 96.258 185.365 1.00 24.26 191 LEU A N 1
ATOM 1453 C CA . LEU A 1 192 ? 27.877 94.884 185.609 1.00 28.03 191 LEU A CA 1
ATOM 1454 C C . LEU A 1 192 ? 26.772 93.829 185.477 1.00 25.93 191 LEU A C 1
ATOM 1455 O O . LEU A 1 192 ? 27.045 92.635 185.561 1.00 27.77 191 LEU A O 1
ATOM 1460 N N . GLY A 1 193 ? 25.534 94.255 185.244 1.00 26.22 192 GLY A N 1
ATOM 1461 C CA . GLY A 1 193 ? 24.477 93.305 184.944 1.00 25.48 192 GLY A CA 1
ATOM 1462 C C . GLY A 1 193 ? 24.590 92.725 183.535 1.00 26.33 192 GLY A C 1
ATOM 1463 O O . GLY A 1 193 ? 23.953 91.712 183.224 1.00 31.82 192 GLY A O 1
ATOM 1464 N N . ALA A 1 194 ? 25.393 93.364 182.685 1.00 25.94 193 ALA A N 1
ATOM 1465 C CA . ALA A 1 194 ? 25.586 92.886 181.309 1.00 26.88 193 ALA A CA 1
ATOM 1466 C C . ALA A 1 194 ? 26.563 91.712 181.253 1.00 31.34 193 ALA A C 1
ATOM 1467 O O . ALA A 1 194 ? 27.352 91.510 182.180 1.00 30.88 193 ALA A O 1
ATOM 1469 N N . ASP A 1 195 ? 26.513 90.942 180.163 1.00 27.13 194 ASP A N 1
ATOM 1470 C CA . ASP A 1 195 ? 27.495 89.889 179.917 1.00 27.64 194 ASP A CA 1
ATOM 1471 C C . ASP A 1 195 ? 28.753 90.456 179.280 1.00 28.47 194 ASP A C 1
ATOM 1472 O O . ASP A 1 195 ? 29.846 89.891 179.398 1.00 27.81 194 ASP A O 1
ATOM 1477 N N . LEU A 1 196 ? 28.565 91.569 178.580 1.00 25.58 195 LEU A N 1
ATOM 1478 C CA . LEU A 1 196 ? 29.632 92.256 177.891 1.00 24.92 195 LEU A CA 1
ATOM 1479 C C . LEU A 1 196 ? 29.393 93.738 178.027 1.00 23.39 195 LEU A C 1
ATOM 1480 O O . LEU A 1 196 ? 28.304 94.220 177.721 1.00 25.29 195 LEU A O 1
ATOM 1485 N N . VAL A 1 197 ? 30.404 94.452 178.503 1.00 24.29 196 VAL A N 1
ATOM 1486 C CA . VAL A 1 197 ? 30.356 95.902 178.544 1.00 22.04 196 VAL A CA 1
ATOM 1487 C C . VAL A 1 197 ? 31.407 96.438 177.598 1.00 22.94 196 VAL A C 1
ATOM 1488 O O . VAL A 1 197 ? 32.590 96.103 177.724 1.00 24.34 196 VAL A O 1
ATOM 1492 N N . GLY A 1 198 ? 30.974 97.245 176.631 1.00 21.56 197 GLY A N 1
ATOM 1493 C CA . GLY A 1 198 ? 31.878 97.744 175.615 1.00 23.51 197 GLY A CA 1
ATOM 1494 C C . GLY A 1 198 ? 31.999 99.260 175.635 1.00 20.32 197 GLY A C 1
ATOM 1495 O O . GLY A 1 198 ? 31.070 99.975 176.028 1.00 20.62 197 GLY A O 1
ATOM 1496 N N . PHE A 1 199 ? 33.179 99.731 175.231 1.00 21.43 198 PHE A N 1
ATOM 1497 C CA . PHE A 1 199 ? 33.520 101.150 175.157 1.00 22.66 198 PHE A CA 1
ATOM 1498 C C . PHE A 1 199 ? 34.174 101.386 173.805 1.00 19.29 198 PHE A C 1
ATOM 1499 O O . PHE A 1 199 ? 34.618 100.431 173.178 1.00 21.57 198 PHE A O 1
ATOM 1507 N N . HIS A 1 200 ? 34.250 102.635 173.344 1.00 21.97 199 HIS A N 1
ATOM 1508 C CA . HIS A 1 200 ? 34.964 102.893 172.092 1.00 21.78 199 HIS A CA 1
ATOM 1509 C C . HIS A 1 200 ? 36.452 102.540 172.190 1.00 20.96 199 HIS A C 1
ATOM 1510 O O . HIS A 1 200 ? 37.033 101.969 171.264 1.00 24.01 199 HIS A O 1
ATOM 1517 N N . LEU A 1 201 ? 37.062 102.922 173.313 1.00 22.83 200 LEU A N 1
ATOM 1518 C CA . LEU A 1 201 ? 38.520 102.910 173.444 1.00 23.04 200 LEU A CA 1
ATOM 1519 C C . LEU A 1 201 ? 39.007 102.061 174.611 1.00 22.20 200 LEU A C 1
ATOM 1520 O O . LEU A 1 201 ? 38.317 101.938 175.624 1.00 25.12 200 LEU A O 1
ATOM 1525 N N . PRO A 1 202 ? 40.219 101.516 174.490 1.00 24.22 201 PRO A N 1
ATOM 1526 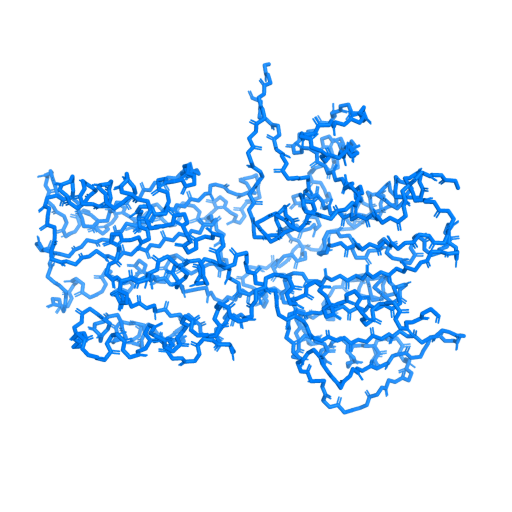C CA . PRO A 1 202 ? 40.796 100.759 175.607 1.00 29.15 201 PRO A CA 1
ATOM 1527 C C . PRO A 1 202 ? 40.843 101.571 176.903 1.00 28.59 201 PRO A C 1
ATOM 1528 O O . PRO A 1 202 ? 40.660 101.010 177.981 1.00 29.49 201 PRO A O 1
ATOM 1532 N N . GLY A 1 203 ? 41.078 102.874 176.786 1.00 26.76 202 GLY A N 1
ATOM 1533 C CA . GLY A 1 203 ? 41.148 103.754 177.939 1.00 27.35 202 GLY A CA 1
ATOM 1534 C C . GLY A 1 203 ? 39.873 103.747 178.760 1.00 31.53 202 GLY A C 1
ATOM 1535 O O . GLY A 1 203 ? 39.917 103.721 179.993 1.00 30.89 202 GLY A O 1
ATOM 1536 N N . GLY A 1 204 ? 38.730 103.762 178.078 1.00 28.07 203 GLY A N 1
ATOM 1537 C CA . GLY A 1 204 ? 37.450 103.648 178.750 1.00 27.21 203 GLY A CA 1
ATOM 1538 C C . GLY A 1 204 ? 37.269 102.318 179.446 1.00 24.61 203 GLY A C 1
ATOM 1539 O O . GLY A 1 204 ? 36.819 102.257 180.585 1.00 26.96 203 GLY A O 1
ATOM 1540 N N . ALA A 1 205 ? 37.629 101.242 178.751 1.00 24.72 204 ALA A N 1
ATOM 1541 C CA . ALA A 1 205 ? 37.528 99.907 179.302 1.00 25.01 204 ALA A CA 1
ATOM 1542 C C . ALA A 1 205 ? 38.409 99.774 180.540 1.00 30.17 204 ALA A C 1
ATOM 1543 O O . ALA A 1 205 ? 38.017 99.154 181.530 1.00 29.93 204 ALA A O 1
ATOM 1545 N N . GLN A 1 206 ? 39.599 100.365 180.476 1.00 27.81 205 GLN A N 1
ATOM 1546 C CA . GLN A 1 206 ? 40.548 100.287 181.586 1.00 28.40 205 GLN A CA 1
ATOM 1547 C C . GLN A 1 206 ? 40.074 101.118 182.779 1.00 30.98 205 GLN A C 1
ATOM 1548 O O . GLN A 1 206 ? 40.227 100.694 183.932 1.00 32.21 205 GLN A O 1
ATOM 1554 N N . ASN A 1 207 ? 39.491 102.285 182.511 1.00 26.85 206 ASN A N 1
ATOM 1555 C CA . ASN A 1 207 ? 38.880 103.070 183.590 1.00 31.51 206 ASN A CA 1
ATOM 1556 C C . ASN A 1 207 ? 37.786 102.254 184.283 1.00 31.58 206 ASN A C 1
ATOM 1557 O O . ASN A 1 207 ? 37.703 102.225 185.513 1.00 33.99 206 ASN A O 1
ATOM 1562 N N . PHE A 1 208 ? 36.967 101.563 183.494 1.00 29.41 207 PHE A N 1
ATOM 1563 C CA . PHE A 1 208 ? 35.903 100.726 184.050 1.00 25.92 207 PHE A CA 1
ATOM 1564 C C . PHE A 1 208 ? 36.454 99.561 184.877 1.00 33.09 207 PHE A C 1
ATOM 1565 O O . PHE A 1 208 ? 35.915 99.235 185.936 1.00 31.58 207 PHE A O 1
ATOM 1573 N N . LEU A 1 209 ? 37.521 98.920 184.399 1.00 29.53 208 LEU A N 1
ATOM 1574 C CA . LEU A 1 209 ? 38.104 97.829 185.161 1.00 29.59 208 LEU A CA 1
ATOM 1575 C C . LEU A 1 209 ? 38.636 98.326 186.502 1.00 33.32 208 LEU A C 1
ATOM 1576 O O . LEU A 1 209 ? 38.424 97.676 187.530 1.00 35.31 208 LEU A O 1
ATOM 1581 N N . PHE A 1 210 ? 39.325 99.468 186.494 1.00 34.37 209 PHE A N 1
ATOM 1582 C CA . PHE A 1 210 ? 39.881 99.989 187.738 1.00 39.77 209 PHE A CA 1
ATOM 1583 C C . PHE A 1 210 ? 38.754 100.307 188.691 1.00 39.26 209 PHE A C 1
ATOM 1584 O O . PHE A 1 210 ? 38.797 99.961 189.873 1.00 40.32 209 PHE A O 1
ATOM 1592 N N . LEU A 1 211 ? 37.747 100.985 188.159 1.00 35.85 210 LEU A N 1
ATOM 1593 C CA . LEU A 1 211 ? 36.559 101.300 188.923 1.00 37.05 210 LEU A CA 1
ATOM 1594 C C . LEU A 1 211 ? 35.938 100.061 189.541 1.00 36.14 210 LEU A C 1
ATOM 1595 O O . LEU A 1 211 ? 35.553 100.077 190.707 1.00 43.76 210 LEU A O 1
ATOM 1600 N N . ALA A 1 212 ? 35.854 98.979 188.773 1.00 38.22 211 ALA A N 1
ATOM 1601 C CA . ALA A 1 212 ? 35.298 97.735 189.295 1.00 33.99 211 ALA A CA 1
ATOM 1602 C C . ALA A 1 212 ? 36.128 97.205 190.471 1.00 45.91 211 ALA A C 1
ATOM 1603 O O . ALA A 1 212 ? 35.596 96.556 191.371 1.00 43.20 211 ALA A O 1
ATOM 1605 N N . ARG A 1 213 ? 37.429 97.487 190.458 1.00 44.71 212 ARG A N 1
ATOM 1606 C CA . ARG A 1 213 ? 38.310 97.042 191.535 1.00 51.35 212 ARG A CA 1
ATOM 1607 C C . ARG A 1 213 ? 38.132 97.888 192.794 1.00 59.51 212 ARG A C 1
ATOM 1608 O O . ARG A 1 213 ? 37.838 97.355 193.863 1.00 61.73 212 ARG A O 1
ATOM 1616 N N . ARG A 1 214 ? 38.317 99.200 192.669 1.00 52.63 213 ARG A N 1
ATOM 1617 C CA . ARG A 1 214 ? 38.169 100.102 193.814 1.00 57.38 213 ARG A CA 1
ATOM 1618 C C . ARG A 1 214 ? 36.750 100.086 194.366 1.00 52.72 213 ARG A C 1
ATOM 1619 O O . ARG A 1 214 ? 36.528 99.793 195.541 1.00 56.46 213 ARG A O 1
ATOM 1627 N N . LEU A 1 215 ? 35.793 100.409 193.514 1.00 49.00 214 LEU A N 1
ATOM 1628 C CA . LEU A 1 215 ? 34.440 100.669 193.971 1.00 48.62 214 LEU A CA 1
ATOM 1629 C C . LEU A 1 215 ? 33.679 99.412 194.390 1.00 45.40 214 LEU A C 1
ATOM 1630 O O . LEU A 1 215 ? 33.055 99.389 195.450 1.00 53.94 214 LEU A O 1
ATOM 1635 N N . VAL A 1 216 ? 33.730 98.367 193.574 1.00 43.26 215 VAL A N 1
ATOM 1636 C CA . VAL A 1 216 ? 32.967 97.154 193.860 1.00 44.30 215 VAL A CA 1
ATOM 1637 C C . VAL A 1 216 ? 33.803 96.131 194.641 1.00 50.20 215 VAL A C 1
ATOM 1638 O O . VAL A 1 216 ? 33.275 95.345 195.428 1.00 52.17 215 VAL A O 1
ATOM 1642 N N . GLY A 1 217 ? 35.114 96.151 194.435 1.00 53.87 216 GLY A N 1
ATOM 1643 C CA . GLY A 1 217 ? 35.980 95.191 195.095 1.00 57.62 216 GLY A CA 1
ATOM 1644 C C . GLY A 1 217 ? 35.960 93.832 194.421 1.00 58.29 216 GLY A C 1
ATOM 1645 O O . GLY A 1 217 ? 36.295 92.818 195.029 1.00 52.90 216 GLY A O 1
ATOM 1646 N N . ALA A 1 218 ? 35.566 93.808 193.153 1.00 57.02 217 ALA A N 1
ATOM 1647 C CA . ALA A 1 218 ? 35.536 92.562 192.399 1.00 54.37 217 ALA A CA 1
ATOM 1648 C C . ALA A 1 218 ? 36.917 92.234 191.851 1.00 55.45 217 ALA A C 1
ATOM 1649 O O . ALA A 1 218 ? 37.724 93.129 191.600 1.00 54.47 217 ALA A O 1
ATOM 1651 N N . ASN A 1 219 ? 37.196 90.949 191.673 1.00 58.27 218 ASN A N 1
ATOM 1652 C CA . ASN A 1 219 ? 38.423 90.554 191.004 1.00 52.60 218 ASN A CA 1
ATOM 1653 C C . ASN A 1 219 ? 38.318 90.883 189.519 1.00 46.60 218 ASN A C 1
ATOM 1654 O O . ASN A 1 219 ? 37.316 90.572 188.877 1.00 48.90 218 ASN A O 1
ATOM 1659 N N . THR A 1 220 ? 39.341 91.538 188.986 1.00 49.99 219 THR A N 1
ATOM 1660 C CA . THR A 1 220 ? 39.378 91.858 187.565 1.00 51.92 219 THR A CA 1
ATOM 1661 C C . THR A 1 220 ? 40.704 91.446 186.945 1.00 56.40 219 THR A C 1
ATOM 1662 O O . THR A 1 220 ? 41.694 91.239 187.647 1.00 54.85 219 THR A O 1
ATOM 1666 N N . SER A 1 221 ? 40.717 91.330 185.622 1.00 53.04 220 SER A N 1
ATOM 1667 C CA . SER A 1 221 ? 41.964 91.218 184.882 1.00 49.27 220 SER A CA 1
ATOM 1668 C C . SER A 1 221 ? 42.761 92.504 185.071 1.00 52.53 220 SER A C 1
ATOM 1669 O O . SER A 1 221 ? 42.184 93.574 185.283 1.00 60.87 220 SER A O 1
ATOM 1672 N N . ARG A 1 222 ? 44.084 92.404 184.992 1.00 57.86 221 ARG A N 1
ATOM 1673 C CA . ARG A 1 222 ? 44.941 93.556 185.249 1.00 59.86 221 ARG A CA 1
ATOM 1674 C C . ARG A 1 222 ? 45.669 94.026 183.992 1.00 66.53 221 ARG A C 1
ATOM 1675 O O . ARG A 1 222 ? 46.315 95.076 183.991 1.00 69.63 221 ARG A O 1
ATOM 1679 N N . ALA A 1 223 ? 45.557 93.252 182.920 1.00 60.01 222 ALA A N 1
ATOM 1680 C CA . ALA A 1 223 ? 46.221 93.594 181.667 1.00 54.67 222 ALA A CA 1
ATOM 1681 C C . ALA A 1 223 ? 45.511 94.742 180.955 1.00 54.63 222 ALA A C 1
ATOM 1682 O O . ALA A 1 223 ? 44.341 95.021 181.217 1.00 52.62 222 ALA A O 1
ATOM 1684 N N . SER A 1 224 ? 46.226 95.413 180.061 1.00 56.72 223 SER A N 1
ATOM 1685 C CA . SER A 1 224 ? 45.607 96.417 179.209 1.00 57.28 223 SER A CA 1
ATOM 1686 C C . SER A 1 224 ? 44.581 95.733 178.314 1.00 61.79 223 SER A C 1
ATOM 1687 O O . SER A 1 224 ? 44.656 94.527 178.078 1.00 63.79 223 SER A O 1
ATOM 1690 N N . VAL A 1 225 ? 43.616 96.497 177.823 1.00 46.56 224 VAL A N 1
ATOM 1691 C CA . VAL A 1 225 ? 42.602 95.945 176.940 1.00 36.77 224 VAL A CA 1
ATOM 1692 C C . VAL A 1 225 ? 42.981 96.272 175.499 1.00 36.20 224 VAL A C 1
ATOM 1693 O O . VAL A 1 225 ? 43.476 97.364 175.219 1.00 37.50 224 VAL A O 1
ATOM 1697 N N . GLY A 1 226 ? 42.786 95.321 174.591 1.00 32.55 225 GLY A N 1
ATOM 1698 C CA . GLY A 1 226 ? 43.120 95.553 173.196 1.00 34.75 225 GLY A CA 1
ATOM 1699 C C . GLY A 1 226 ? 42.002 96.250 172.437 1.00 35.93 225 GLY A C 1
ATOM 1700 O O . GLY A 1 226 ? 40.972 96.607 173.014 1.00 32.16 225 GLY A O 1
ATOM 1701 N N . VAL A 1 227 ? 42.207 96.456 171.141 1.00 31.03 226 VAL A N 1
ATOM 1702 C CA . VAL A 1 227 ? 41.144 96.960 170.280 1.00 31.20 226 VAL A CA 1
ATOM 1703 C C . VAL A 1 227 ? 40.458 95.759 169.634 1.00 33.01 226 VAL A C 1
ATOM 1704 O O . VAL A 1 227 ? 41.094 94.994 168.897 1.00 31.36 226 VAL A O 1
ATOM 1708 N N . ARG A 1 228 ? 39.180 95.564 169.966 1.00 29.02 227 ARG A N 1
ATOM 1709 C CA . ARG A 1 228 ? 38.393 94.432 169.469 1.00 27.75 227 ARG A CA 1
ATOM 1710 C C . ARG A 1 228 ? 39.063 93.099 169.807 1.00 36.09 227 ARG A C 1
ATOM 1711 O O . ARG A 1 228 ? 38.836 92.084 169.144 1.00 37.15 227 ARG A O 1
ATOM 1719 N N . SER A 1 229 ? 39.884 93.108 170.852 1.00 34.13 228 SER A N 1
ATOM 1720 C CA . SER A 1 229 ? 40.680 91.938 171.216 1.00 34.74 228 SER A CA 1
ATOM 1721 C C . SER A 1 229 ? 41.195 92.083 172.638 1.00 31.32 228 SER A C 1
ATOM 1722 O O . SER A 1 229 ? 41.052 93.148 173.245 1.00 34.78 228 SER A O 1
ATOM 1725 N N . LYS A 1 230 ? 41.800 91.011 173.153 1.00 34.93 229 LYS A N 1
ATOM 1726 C CA . LYS A 1 230 ? 42.407 91.002 174.481 1.00 3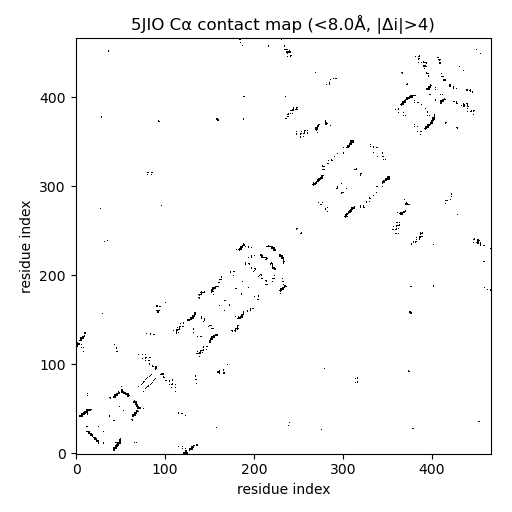6.48 229 LYS A CA 1
ATOM 1727 C C . LYS A 1 230 ? 41.434 91.587 175.508 1.00 37.35 229 LYS A C 1
ATOM 1728 O O . LYS A 1 230 ? 41.706 92.612 176.141 1.00 34.16 229 LYS A O 1
ATOM 1734 N N . PHE A 1 231 ? 40.283 90.944 175.648 1.00 35.22 230 PHE A N 1
ATOM 1735 C CA . PHE A 1 231 ? 39.221 91.480 176.483 1.00 37.34 230 PHE A CA 1
ATOM 1736 C C . PHE A 1 231 ? 39.557 91.363 177.959 1.00 37.51 230 PHE A C 1
ATOM 1737 O O . PHE A 1 231 ? 40.280 90.454 178.368 1.00 38.35 230 PHE A O 1
ATOM 1745 N N . GLY A 1 232 ? 39.042 92.302 178.748 1.00 35.41 231 GLY A N 1
ATOM 1746 C CA . GLY A 1 232 ? 39.168 92.238 180.195 1.00 32.97 231 GLY A CA 1
ATOM 1747 C C . GLY A 1 232 ? 38.013 91.449 180.768 1.00 30.88 231 GLY A C 1
ATOM 1748 O O . GLY A 1 232 ? 37.063 91.124 180.061 1.00 37.69 231 GLY A O 1
ATOM 1749 N N . GLU A 1 233 ? 38.093 91.111 182.049 1.00 34.84 232 GLU A N 1
ATOM 1750 C CA . GLU A 1 233 ? 37.026 90.350 182.684 1.00 39.95 232 GLU A CA 1
ATOM 1751 C C . GLU A 1 233 ? 36.791 90.858 184.100 1.00 47.73 232 GLU A C 1
ATOM 1752 O O . GLU A 1 233 ? 37.720 91.308 184.773 1.00 43.56 232 GLU A O 1
ATOM 1754 N N . VAL A 1 234 ? 35.538 90.816 184.535 1.00 43.83 233 VAL A N 1
ATOM 1755 C CA . VAL A 1 234 ? 35.195 91.142 185.914 1.00 45.18 233 VAL A CA 1
ATOM 1756 C C . VAL A 1 234 ? 34.412 89.981 186.473 1.00 40.55 233 VAL A C 1
ATOM 1757 O O . VAL A 1 234 ? 33.444 89.533 185.859 1.00 40.79 233 VAL A O 1
ATOM 1761 N N . GLN A 1 235 ? 34.843 89.475 187.626 1.00 44.56 234 GLN A N 1
ATOM 1762 C CA . GLN A 1 235 ? 34.169 88.361 188.265 1.00 46.35 234 GLN A CA 1
ATOM 1763 C C . GLN A 1 235 ? 33.158 88.882 189.289 1.00 53.80 234 GLN A C 1
ATOM 1764 O O . GLN A 1 235 ? 33.509 89.648 190.186 1.00 54.33 234 GLN A O 1
ATOM 1770 N N . ILE A 1 236 ? 31.903 88.472 189.136 1.00 41.56 235 ILE A N 1
ATOM 1771 C CA . ILE A 1 236 ? 30.818 88.960 189.979 1.00 48.91 235 ILE A CA 1
ATOM 1772 C C . ILE A 1 236 ? 30.090 87.764 190.553 1.00 57.23 235 ILE A C 1
ATOM 1773 O O . ILE A 1 236 ? 29.135 87.261 189.956 1.00 62.01 235 ILE A O 1
ATOM 1778 N N . GLY A 1 237 ? 30.564 87.298 191.705 1.00 59.00 236 GLY A N 1
ATOM 1779 C CA . GLY A 1 237 ? 30.049 86.083 192.299 1.00 62.00 236 GLY A CA 1
ATOM 1780 C C . GLY A 1 237 ? 30.093 84.933 191.313 1.00 62.64 236 GLY A C 1
ATOM 1781 O O . GLY A 1 237 ? 31.160 84.409 190.998 1.00 60.32 236 GLY A O 1
ATOM 1782 N N . SER A 1 238 ? 28.927 84.563 190.797 1.00 62.79 237 SER A N 1
ATOM 1783 C CA . SER A 1 238 ? 28.809 83.408 189.914 1.00 68.12 237 SER A CA 1
ATOM 1784 C C . SER A 1 238 ? 29.123 83.733 188.453 1.00 68.58 237 SER A C 1
ATOM 1785 O O . SER A 1 238 ? 29.447 82.842 187.664 1.00 62.90 237 SER A O 1
ATOM 1788 N N . ARG A 1 239 ? 29.023 85.008 188.095 1.00 63.57 238 ARG A N 1
ATOM 1789 C CA . ARG A 1 239 ? 29.153 85.409 186.699 1.00 56.20 238 ARG A CA 1
ATOM 1790 C C . ARG A 1 239 ? 30.494 86.040 186.366 1.00 48.38 238 ARG A C 1
ATOM 1791 O O . ARG A 1 239 ? 31.190 86.572 187.233 1.00 50.68 238 ARG A O 1
ATOM 1799 N N . THR A 1 240 ? 30.835 85.984 185.085 1.00 45.35 239 THR A N 1
ATOM 1800 C CA . THR A 1 240 ? 31.961 86.729 184.551 1.00 41.74 239 THR A CA 1
ATOM 1801 C C . THR A 1 240 ? 31.414 87.763 183.567 1.00 35.25 239 THR A C 1
ATOM 1802 O O . THR A 1 240 ? 30.58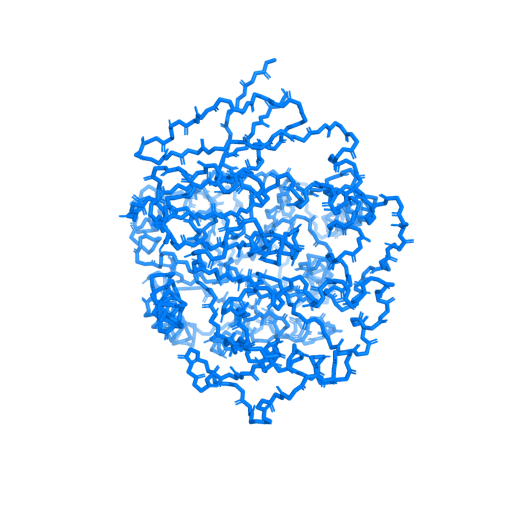3 87.449 182.712 1.00 46.68 239 THR A O 1
ATOM 1806 N N . VAL A 1 241 ? 31.861 88.999 183.713 1.00 33.92 240 VAL A N 1
ATOM 1807 C CA . VAL A 1 241 ? 31.499 90.035 182.764 1.00 32.38 240 VAL A CA 1
ATOM 1808 C C . VAL A 1 241 ? 32.695 90.341 181.882 1.00 39.93 240 VAL A C 1
ATOM 1809 O O . VAL A 1 241 ? 33.768 90.659 182.385 1.00 34.52 240 VAL A O 1
ATOM 1813 N N . LYS A 1 242 ? 32.510 90.244 180.567 1.00 32.35 241 LYS A N 1
ATOM 1814 C CA . LYS A 1 242 ? 33.560 90.604 179.619 1.00 30.70 241 LYS A CA 1
ATOM 1815 C C . LYS A 1 242 ? 33.589 92.113 179.375 1.00 29.30 241 LYS A C 1
ATOM 1816 O O . LYS A 1 242 ? 32.544 92.748 179.310 1.00 28.35 241 LYS A O 1
ATOM 1822 N N . VAL A 1 243 ? 34.788 92.680 179.253 1.00 28.55 242 VAL A N 1
ATOM 1823 C CA . VAL A 1 243 ? 34.941 94.109 179.016 1.00 27.10 242 VAL A CA 1
ATOM 1824 C C . VAL A 1 243 ? 35.828 94.334 177.800 1.00 30.39 242 VAL A C 1
ATOM 1825 O O . VAL A 1 243 ? 36.898 93.743 177.688 1.00 28.43 242 VAL A O 1
ATOM 1829 N N . GLY A 1 244 ? 35.379 95.175 176.878 1.00 25.60 243 GLY A N 1
ATOM 1830 C CA . GLY A 1 244 ? 36.129 95.350 175.650 1.00 25.30 243 GLY A CA 1
ATOM 1831 C C . GLY A 1 244 ? 36.062 96.731 175.045 1.00 24.52 243 GLY A C 1
ATOM 1832 O O . GLY A 1 244 ? 35.260 97.575 175.460 1.00 23.43 243 GLY A O 1
ATOM 1833 N N . ALA A 1 245 ? 36.944 96.964 174.077 1.00 23.75 244 ALA A N 1
ATOM 1834 C CA . ALA A 1 245 ? 36.944 98.213 173.318 1.00 23.71 244 ALA A CA 1
ATOM 1835 C C . ALA A 1 245 ? 36.575 97.899 171.880 1.00 24.58 244 ALA A C 1
ATOM 1836 O O . ALA A 1 245 ? 37.160 96.999 171.261 1.00 28.29 244 ALA A O 1
ATOM 1838 N N . PHE A 1 246 ? 35.582 98.629 171.380 1.00 24.96 245 PHE A N 1
ATOM 1839 C CA . PHE A 1 246 ? 35.075 98.459 170.025 1.00 26.15 245 PHE A CA 1
ATOM 1840 C C . PHE A 1 246 ? 34.782 99.850 169.473 1.00 22.94 245 PHE A C 1
ATOM 1841 O O . PHE A 1 246 ? 33.736 100.422 169.779 1.00 21.43 245 PHE A O 1
ATOM 1849 N N . PRO A 1 247 ? 35.713 100.425 168.688 1.00 22.63 246 PRO A N 1
ATOM 1850 C CA . PRO A 1 247 ? 35.483 101.802 168.219 1.00 22.23 246 PRO A CA 1
ATOM 1851 C C . PRO A 1 247 ? 34.396 101.876 167.135 1.00 21.74 246 PRO A C 1
ATOM 1852 O O . PRO A 1 247 ? 34.504 101.210 166.104 1.00 24.11 246 PRO A O 1
ATOM 1856 N N . ILE A 1 248 ? 33.346 102.654 167.388 1.00 20.67 247 ILE A N 1
ATOM 1857 C CA . ILE A 1 248 ? 32.220 102.686 166.458 1.00 21.81 247 ILE A CA 1
ATOM 1858 C C . ILE A 1 248 ? 32.653 103.379 165.166 1.00 24.14 247 ILE A C 1
ATOM 1859 O O . ILE A 1 248 ? 33.652 104.095 165.134 1.00 22.45 247 ILE A O 1
ATOM 1864 N N . SER A 1 249 ? 31.898 103.149 164.100 1.00 19.95 248 SER A N 1
ATOM 1865 C CA . SER A 1 249 ? 32.169 103.806 162.830 1.00 20.70 248 SER A CA 1
ATOM 1866 C C . SER A 1 249 ? 30.860 104.012 162.067 1.00 22.78 248 SER A C 1
ATOM 1867 O O . SER A 1 249 ? 29.774 103.872 162.631 1.00 25.94 248 SER A O 1
ATOM 1870 N N . ILE A 1 250 ? 30.976 104.349 160.786 1.00 25.48 249 ILE A N 1
ATOM 1871 C CA . ILE A 1 250 ? 29.831 104.613 159.923 1.00 22.32 249 ILE A CA 1
ATOM 1872 C C . ILE A 1 250 ? 29.696 103.544 158.856 1.00 23.22 249 ILE A C 1
ATOM 1873 O O . ILE A 1 250 ? 30.598 102.721 158.676 1.00 24.91 249 ILE A O 1
ATOM 1878 N N . ASP A 1 251 ? 28.584 103.566 158.128 1.00 25.86 250 ASP A N 1
ATOM 1879 C CA . ASP A 1 251 ? 28.437 102.714 156.947 1.00 26.64 250 ASP A CA 1
ATOM 1880 C C . ASP A 1 251 ? 29.256 103.332 155.814 1.00 28.13 250 ASP A C 1
ATOM 1881 O O . ASP A 1 251 ? 28.698 103.964 154.916 1.00 27.67 250 ASP A O 1
ATOM 1886 N N . SER A 1 252 ? 30.574 103.149 155.882 1.00 28.00 251 SER A N 1
ATOM 1887 C CA . SER A 1 252 ? 31.543 103.849 155.030 1.00 26.16 251 SER A CA 1
ATOM 1888 C C . SER A 1 252 ? 31.289 103.719 153.529 1.00 26.02 251 SER A C 1
ATOM 1889 O O . SER A 1 252 ? 31.271 104.716 152.820 1.00 25.61 251 SER A O 1
ATOM 1892 N N . ALA A 1 253 ? 31.125 102.490 153.051 1.00 25.66 252 ALA A N 1
ATOM 1893 C CA . ALA A 1 253 ? 30.996 102.253 151.612 1.00 28.39 252 ALA A CA 1
ATOM 1894 C C . ALA A 1 253 ? 29.738 102.899 151.034 1.00 30.70 252 ALA A C 1
ATOM 1895 O O . ALA A 1 253 ? 29.757 103.431 149.924 1.00 29.48 252 ALA A O 1
ATOM 1897 N N . ASP A 1 254 ? 28.645 102.847 151.787 1.00 28.06 253 ASP A N 1
ATOM 1898 C CA . ASP A 1 254 ? 27.387 103.429 151.338 1.00 32.02 253 ASP A CA 1
ATOM 1899 C C . ASP A 1 254 ? 27.513 104.942 151.199 1.00 29.55 253 ASP A C 1
ATOM 1900 O O . ASP A 1 254 ? 27.074 105.528 150.207 1.00 28.84 253 ASP A O 1
ATOM 1905 N N . LEU A 1 255 ? 28.130 105.568 152.192 1.00 26.87 254 LEU A N 1
ATOM 1906 C CA . LEU A 1 255 ? 28.297 107.020 152.182 1.00 26.64 254 LEU A CA 1
ATOM 1907 C C . LEU A 1 255 ? 29.239 107.450 151.053 1.00 25.23 254 LEU A C 1
ATOM 1908 O O . LEU A 1 255 ? 28.982 108.430 150.349 1.00 28.96 254 LEU A O 1
ATOM 1913 N N . ASP A 1 256 ? 30.320 106.695 150.881 1.00 24.53 255 ASP A N 1
ATOM 1914 C CA . ASP A 1 256 ? 31.261 106.892 149.784 1.00 23.89 255 ASP A CA 1
ATOM 1915 C C . ASP A 1 256 ? 30.545 106.854 148.433 1.00 30.81 255 ASP A C 1
ATOM 1916 O O . ASP A 1 256 ? 30.796 107.688 147.560 1.00 29.30 255 ASP A O 1
ATOM 1921 N N . ARG A 1 257 ? 29.647 105.890 148.252 1.00 25.25 256 ARG A N 1
ATOM 1922 C CA . ARG A 1 257 ? 28.930 105.809 146.984 1.00 26.51 256 ARG A CA 1
ATOM 1923 C C . ARG A 1 257 ? 27.948 106.976 146.839 1.00 27.79 256 ARG A C 1
ATOM 1924 O O . ARG A 1 257 ? 27.763 107.517 145.736 1.00 30.29 256 ARG A O 1
ATOM 1932 N N . GLN A 1 258 ? 27.324 107.358 147.945 1.00 26.53 257 GLN A N 1
ATOM 1933 C CA . GLN A 1 258 ? 26.347 108.433 147.917 1.00 33.72 257 GLN A CA 1
ATOM 1934 C C . GLN A 1 258 ? 27.017 109.736 147.498 1.00 31.43 257 GLN A C 1
ATOM 1935 O O . GLN A 1 258 ? 26.465 110.505 146.709 1.00 30.81 257 GLN A O 1
ATOM 1941 N N . ALA A 1 259 ? 28.219 109.967 148.012 1.00 26.62 258 ALA A N 1
ATOM 1942 C CA . ALA A 1 259 ? 28.944 111.210 147.748 1.00 26.85 258 ALA A CA 1
ATOM 1943 C C . ALA A 1 259 ? 29.440 111.308 146.309 1.00 31.53 258 ALA A C 1
ATOM 1944 O O . ALA A 1 259 ? 29.864 112.378 145.870 1.00 32.12 258 ALA A O 1
ATOM 1946 N N . ARG A 1 260 ? 29.399 110.200 145.572 1.00 27.39 259 ARG A N 1
ATOM 1947 C CA . ARG A 1 260 ? 29.882 110.206 144.194 1.00 32.01 259 ARG A CA 1
ATOM 1948 C C . ARG A 1 260 ? 28.829 110.663 143.190 1.00 36.83 259 ARG A C 1
ATOM 1949 O O . ARG A 1 260 ? 29.156 110.922 142.033 1.00 38.42 259 ARG A O 1
ATOM 1957 N N . GLN A 1 261 ? 27.573 110.757 143.626 1.00 31.44 260 GLN A N 1
ATOM 1958 C CA . GLN A 1 261 ? 26.467 111.119 142.729 1.00 35.38 260 GLN A CA 1
ATOM 1959 C C . GLN A 1 261 ? 26.691 112.463 142.042 1.00 43.04 260 GLN A C 1
ATOM 1960 O O . GLN A 1 261 ? 27.163 113.412 142.669 1.00 36.57 260 GLN A O 1
ATOM 1966 N N . ARG A 1 262 ? 26.331 112.540 140.762 1.00 38.94 261 ARG A N 1
ATOM 1967 C CA . ARG A 1 262 ? 26.502 113.766 139.985 1.00 31.66 261 ARG A CA 1
ATOM 1968 C C . ARG A 1 262 ? 25.811 114.968 140.638 1.00 35.81 261 ARG A C 1
ATOM 1969 O O . ARG A 1 262 ? 26.376 116.060 140.686 1.00 36.66 261 ARG A O 1
ATOM 1971 N N . SER A 1 263 ? 24.600 114.764 141.148 1.00 35.23 262 SER A N 1
ATOM 1972 C CA . SER A 1 263 ? 23.836 115.856 141.754 1.00 36.61 262 SER A CA 1
ATOM 1973 C C . SER A 1 263 ? 24.543 116.452 142.958 1.00 37.98 262 SER A C 1
ATOM 1974 O O . SER A 1 263 ? 24.491 117.655 143.179 1.00 36.58 262 SER A O 1
ATOM 1977 N N . ILE A 1 264 ? 25.199 115.601 143.739 1.00 30.21 263 ILE A N 1
ATOM 1978 C CA . ILE A 1 264 ? 25.901 116.057 144.928 1.00 31.93 263 ILE A CA 1
ATOM 1979 C C . ILE A 1 264 ? 27.153 116.836 144.525 1.00 36.39 263 ILE A C 1
ATOM 1980 O O . ILE A 1 264 ? 27.462 117.878 145.106 1.00 34.07 263 ILE A O 1
ATOM 1985 N N . ARG A 1 265 ? 27.852 116.352 143.504 1.00 32.85 264 ARG A N 1
ATOM 1986 C CA . ARG A 1 265 ? 29.049 117.030 143.033 1.00 32.28 264 ARG A CA 1
ATOM 1987 C C . ARG A 1 265 ? 28.667 118.384 142.439 1.00 35.94 264 ARG A C 1
ATOM 1988 O O . ARG A 1 265 ? 29.367 119.373 142.635 1.00 32.05 264 ARG A O 1
ATOM 1996 N N . GLN A 1 266 ? 27.536 118.422 141.742 1.00 34.95 265 GLN A N 1
ATOM 1997 C CA . GLN A 1 266 ? 27.026 119.667 141.173 1.00 34.98 265 GLN A CA 1
ATOM 1998 C C . GLN A 1 266 ? 26.624 120.636 142.278 1.00 32.52 265 GLN A C 1
ATOM 1999 O O . GLN A 1 266 ? 26.872 121.839 142.183 1.00 32.91 265 GLN A O 1
ATOM 2005 N N . ARG A 1 267 ? 26.000 120.110 143.328 1.00 32.11 266 ARG A N 1
ATOM 2006 C CA . ARG A 1 267 ? 25.556 120.955 144.430 1.00 31.09 266 ARG A CA 1
ATOM 2007 C C . ARG A 1 267 ? 26.758 121.544 145.155 1.00 30.38 266 ARG A C 1
ATOM 2008 O O . ARG A 1 267 ? 26.726 122.703 145.565 1.00 29.69 266 ARG A O 1
ATOM 2016 N N . ALA A 1 268 ? 27.824 120.759 145.300 1.00 26.68 267 ALA A N 1
ATOM 2017 C CA . ALA A 1 268 ? 29.037 121.262 145.951 1.00 28.09 267 ALA A CA 1
ATOM 2018 C C . ALA A 1 268 ? 29.622 122.425 145.155 1.00 29.01 267 ALA A C 1
ATOM 2019 O O . ALA A 1 268 ? 30.084 123.405 145.735 1.00 27.57 267 ALA A O 1
ATOM 2021 N N . ARG A 1 269 ? 29.588 122.330 143.826 1.00 28.21 268 ARG A N 1
ATOM 2022 C CA . ARG A 1 269 ? 30.070 123.436 143.006 1.00 31.01 268 ARG A CA 1
ATOM 2023 C C . ARG A 1 269 ? 29.170 124.663 143.172 1.00 31.44 268 ARG A C 1
ATOM 2024 O O . ARG A 1 269 ? 29.655 125.790 143.199 1.00 31.94 268 ARG A O 1
ATOM 2029 N N . GLN A 1 270 ? 27.866 124.437 143.294 1.00 30.38 269 GLN A N 1
ATOM 2030 C CA . GLN A 1 270 ? 26.915 125.532 143.442 1.00 30.89 269 GLN A CA 1
ATOM 2031 C C . GLN A 1 270 ? 27.087 126.243 144.784 1.00 28.81 269 GLN A C 1
ATOM 2032 O O . GLN A 1 270 ? 26.984 127.468 144.881 1.00 27.03 269 GLN A O 1
ATOM 2038 N N . ILE A 1 271 ? 27.347 125.463 145.823 1.00 25.41 270 ILE A N 1
ATOM 2039 C CA . ILE A 1 271 ? 27.578 126.037 147.136 1.00 22.08 270 ILE A CA 1
ATOM 2040 C C . ILE A 1 271 ? 28.772 126.988 147.079 1.00 28.73 270 ILE A C 1
ATOM 2041 O O . ILE A 1 271 ? 28.732 128.086 147.651 1.00 26.38 270 ILE A O 1
ATOM 2046 N N . ARG A 1 272 ? 29.820 126.590 146.358 1.00 25.45 271 ARG A N 1
ATOM 2047 C CA . ARG A 1 272 ? 30.999 127.448 146.245 1.00 28.77 271 ARG A CA 1
ATOM 2048 C C . ARG A 1 272 ? 30.625 128.716 145.475 1.00 28.03 271 ARG A C 1
ATOM 2049 O O . ARG A 1 272 ? 31.049 129.813 145.845 1.00 29.57 271 ARG A O 1
ATOM 2057 N N . ALA A 1 273 ? 29.809 128.573 144.430 1.00 27.86 272 ALA A N 1
ATOM 2058 C CA . ALA A 1 273 ? 29.338 129.738 143.678 1.00 30.87 272 ALA A CA 1
ATOM 2059 C C . ALA A 1 273 ? 28.505 130.672 144.568 1.00 34.65 272 ALA A C 1
ATOM 2060 O O . ALA A 1 273 ? 28.656 131.897 144.515 1.00 33.99 272 ALA A O 1
ATOM 2062 N N . GLU A 1 274 ? 27.640 130.093 145.397 1.00 32.24 273 GLU A N 1
ATOM 2063 C CA . GLU A 1 274 ? 26.775 130.890 146.267 1.00 32.12 273 GLU A CA 1
ATOM 2064 C C . GLU A 1 274 ? 27.573 131.633 147.334 1.00 35.67 273 GLU A C 1
ATOM 2065 O O . GLU A 1 274 ? 27.122 132.638 147.870 1.00 33.63 273 GLU A O 1
ATOM 2071 N N . LEU A 1 275 ? 28.764 131.133 147.632 1.00 26.58 274 LEU A N 1
ATOM 2072 C CA . LEU A 1 275 ? 29.663 131.783 148.575 1.00 29.99 274 LEU A CA 1
ATOM 2073 C C . LEU A 1 275 ? 30.596 132.768 147.852 1.00 32.68 274 LEU A C 1
ATOM 2074 O O . LEU A 1 275 ? 31.539 133.288 148.446 1.00 38.59 274 LEU A O 1
ATOM 2079 N N . GLY A 1 276 ? 30.331 133.014 146.572 1.00 34.28 275 GLY A N 1
ATOM 2080 C CA . GLY A 1 276 ? 31.134 133.946 145.798 1.00 36.27 275 GLY A CA 1
ATOM 2081 C C . GLY A 1 276 ? 32.479 133.373 145.393 1.00 41.14 275 GLY A C 1
ATOM 2082 O O . GLY A 1 276 ? 33.471 134.095 145.299 1.00 46.18 275 GLY A O 1
ATOM 2083 N N . ASN A 1 277 ? 32.494 132.065 145.153 1.00 32.00 276 ASN A N 1
ATOM 2084 C CA . ASN A 1 277 ? 33.684 131.318 144.743 1.00 31.57 276 ASN A CA 1
ATOM 2085 C C . ASN A 1 277 ? 34.955 131.634 145.542 1.00 30.68 276 ASN A C 1
ATOM 2086 O O . ASN A 1 277 ? 35.953 132.101 144.995 1.00 30.65 276 ASN A O 1
ATOM 2091 N N . PRO A 1 278 ? 34.929 131.341 146.849 1.00 29.50 277 PRO A N 1
ATOM 2092 C CA . PRO A 1 278 ? 36.127 131.520 147.672 1.00 23.81 277 PRO A CA 1
ATOM 2093 C C . PRO A 1 278 ? 37.244 130.579 147.247 1.00 27.16 277 PRO A C 1
ATOM 2094 O O . PRO A 1 278 ? 36.963 129.543 146.646 1.00 28.31 277 PRO A O 1
ATOM 2098 N N . ARG A 1 279 ? 38.492 130.930 147.539 1.00 27.08 278 ARG A N 1
ATOM 2099 C CA . ARG A 1 279 ? 39.585 130.003 147.284 1.00 26.97 278 ARG A CA 1
ATOM 2100 C C . ARG A 1 279 ? 39.531 128.836 148.265 1.00 22.97 278 ARG A C 1
ATOM 2101 O O . ARG A 1 279 ? 39.818 127.696 147.891 1.00 25.41 278 ARG A O 1
ATOM 2109 N N . ARG A 1 280 ? 39.171 129.122 149.521 1.00 19.85 279 ARG A N 1
ATOM 2110 C CA . ARG A 1 280 ? 39.143 128.094 150.560 1.00 20.60 279 ARG A CA 1
ATOM 2111 C C . ARG A 1 280 ? 37.888 128.194 151.418 1.00 20.90 279 ARG A C 1
ATOM 2112 O O . ARG A 1 280 ? 37.494 129.282 151.868 1.00 21.82 279 ARG A O 1
ATOM 2120 N N . ILE A 1 281 ? 37.283 127.035 151.631 1.00 19.81 280 ILE A N 1
ATOM 2121 C CA . ILE A 1 281 ? 36.134 126.869 152.510 1.00 18.83 280 ILE A CA 1
ATOM 2122 C C . ILE A 1 281 ? 36.518 125.985 153.675 1.00 16.79 280 ILE A C 1
ATOM 2123 O O . ILE A 1 281 ? 36.993 124.860 153.484 1.00 19.82 280 ILE A O 1
ATOM 2128 N N . LEU A 1 282 ? 36.316 126.498 154.887 1.00 16.86 281 LEU A N 1
ATOM 2129 C CA . LEU A 1 282 ? 36.416 125.679 156.086 1.00 18.66 281 LEU A CA 1
ATOM 2130 C C . LEU A 1 282 ? 35.020 125.313 156.561 1.00 19.11 281 LEU A C 1
ATOM 2131 O O . LEU A 1 282 ? 34.099 126.117 156.454 1.00 18.44 281 LEU A O 1
ATOM 2136 N N . LEU A 1 283 ? 34.862 124.101 157.088 1.00 18.27 282 LEU A N 1
ATOM 2137 C CA . LEU A 1 283 ? 33.529 123.623 157.450 1.00 16.34 282 LEU A CA 1
ATOM 2138 C C . LEU A 1 283 ? 33.519 123.026 158.841 1.00 16.51 282 LEU A C 1
ATOM 2139 O O . LEU A 1 283 ? 34.430 122.282 159.199 1.00 16.67 282 LEU A O 1
ATOM 2144 N N . GLY A 1 284 ? 32.487 123.363 159.619 1.00 16.08 283 GLY A N 1
ATOM 2145 C CA . GLY A 1 284 ? 32.214 122.654 160.862 1.00 16.24 283 GLY A CA 1
ATOM 2146 C C . GLY A 1 284 ? 30.798 122.109 160.815 1.00 16.30 283 GLY A C 1
ATOM 2147 O O . GLY A 1 284 ? 29.891 122.774 160.302 1.00 17.85 283 GLY A O 1
ATOM 2148 N N . VAL A 1 285 ? 30.609 120.904 161.357 1.00 16.95 284 VAL A N 1
ATOM 2149 C CA . VAL A 1 285 ? 29.313 120.232 161.399 1.00 14.70 284 VAL A CA 1
ATOM 2150 C C . VAL A 1 285 ? 29.182 119.551 162.758 1.00 15.86 284 VAL A C 1
ATOM 2151 O O . VAL A 1 285 ? 29.979 118.676 163.078 1.00 16.19 284 VAL A O 1
ATOM 2155 N N . ASP A 1 286 ? 28.226 119.979 163.583 1.00 15.69 285 ASP A N 1
ATOM 2156 C CA . ASP A 1 286 ? 28.079 119.368 164.917 1.00 16.45 285 ASP A CA 1
ATOM 2157 C C . ASP A 1 286 ? 26.699 119.677 165.467 1.00 17.39 285 ASP A C 1
ATOM 2158 O O . ASP A 1 286 ? 26.119 120.734 165.165 1.00 17.07 285 ASP A O 1
ATOM 2163 N N . ARG A 1 287 ? 26.239 118.856 166.409 1.00 18.22 286 ARG A N 1
ATOM 2164 C CA . ARG A 1 287 ? 25.227 119.341 167.344 1.00 15.99 286 ARG A CA 1
ATOM 2165 C C . ARG A 1 287 ? 25.796 120.526 168.111 1.00 15.85 286 ARG A C 1
ATOM 2166 O O . ARG A 1 287 ? 27.003 120.564 168.418 1.00 16.89 286 ARG A O 1
ATOM 2174 N N . LEU A 1 288 ? 24.936 121.477 168.460 1.00 15.73 287 LEU A N 1
ATOM 2175 C CA . LEU A 1 288 ? 25.371 122.611 169.269 1.00 15.09 287 LEU A CA 1
ATOM 2176 C C . LEU A 1 288 ? 25.524 122.152 170.719 1.00 18.52 287 LEU A C 1
ATOM 2177 O O . LEU A 1 288 ? 24.600 122.276 171.526 1.00 21.39 287 LEU A O 1
ATOM 2182 N N . ASP A 1 289 ? 26.701 121.624 171.034 1.00 14.65 288 ASP A N 1
ATOM 2183 C CA . ASP A 1 289 ? 26.977 120.962 172.316 1.00 14.18 288 ASP A CA 1
ATOM 2184 C C . ASP A 1 289 ? 28.321 121.501 172.790 1.00 16.54 288 ASP A C 1
ATOM 2185 O O . ASP A 1 289 ? 29.217 121.711 171.972 1.00 16.73 288 ASP A O 1
ATOM 2190 N N . TYR A 1 290 ? 28.463 121.749 174.092 1.00 16.72 289 TYR A N 1
ATOM 2191 C CA . TYR A 1 290 ? 29.675 122.370 174.599 1.00 15.74 289 TYR A CA 1
ATOM 2192 C C . TYR A 1 290 ? 30.893 121.456 174.537 1.00 19.15 289 TYR A C 1
ATOM 2193 O O . TYR A 1 290 ? 32.014 121.901 174.768 1.00 17.79 289 TYR A O 1
ATOM 2202 N N . THR A 1 291 ? 30.685 120.182 174.219 1.00 16.25 290 THR A N 1
ATOM 2203 C CA . THR A 1 291 ? 31.812 119.279 174.043 1.00 14.33 290 THR A CA 1
ATOM 2204 C C . THR A 1 291 ? 32.500 119.457 172.694 1.00 16.19 290 THR A C 1
ATOM 2205 O O . THR A 1 291 ? 33.604 118.938 172.493 1.00 16.91 290 THR A O 1
ATOM 2209 N N . LYS A 1 292 ? 31.845 120.147 171.762 1.00 14.75 291 LYS A N 1
ATOM 2210 C CA . LYS A 1 292 ? 32.255 120.054 170.357 1.00 14.89 291 LYS A CA 1
ATOM 2211 C C . LYS A 1 292 ? 33.316 121.064 169.936 1.00 15.05 291 LYS A C 1
ATOM 2212 O O . LYS A 1 292 ? 33.855 120.960 168.831 1.00 15.08 291 LYS A O 1
ATOM 2218 N N . GLY A 1 293 ? 33.626 122.029 170.797 1.00 15.11 292 GLY A N 1
ATOM 2219 C CA . GLY A 1 293 ? 34.690 122.973 170.481 1.00 18.23 292 GLY A CA 1
ATOM 2220 C C . GLY A 1 293 ? 34.375 123.895 169.317 1.00 15.58 292 GLY A C 1
ATOM 2221 O O . GLY A 1 293 ? 35.274 124.343 168.600 1.00 16.09 292 GLY A O 1
ATOM 2222 N N . ILE A 1 294 ? 33.096 124.200 169.126 1.00 16.15 293 ILE A N 1
ATOM 2223 C CA . ILE A 1 294 ? 32.731 125.174 168.090 1.00 15.68 293 ILE A CA 1
ATOM 2224 C C . ILE A 1 294 ? 33.288 126.548 168.493 1.00 14.95 293 ILE A C 1
ATOM 2225 O O . ILE A 1 294 ? 33.719 127.350 167.643 1.00 16.24 293 ILE A O 1
ATOM 2230 N N . ASP A 1 295 ? 33.319 126.820 169.797 1.00 15.23 294 ASP A N 1
ATOM 2231 C CA . ASP A 1 295 ? 33.879 128.079 170.252 1.00 16.35 294 ASP A CA 1
ATOM 2232 C C . ASP A 1 295 ? 35.385 128.175 169.966 1.00 17.65 294 ASP A C 1
ATOM 2233 O O . ASP A 1 295 ? 35.896 129.235 169.613 1.00 17.97 294 ASP A O 1
ATOM 2238 N N . VAL A 1 296 ? 36.089 127.058 170.107 1.00 18.52 295 VAL A N 1
ATOM 2239 C CA . VAL A 1 296 ? 37.512 127.011 169.801 1.00 17.56 295 VAL A CA 1
ATOM 2240 C C . VAL A 1 296 ? 37.808 127.321 168.331 1.00 18.19 295 VAL A C 1
ATOM 2241 O O . VAL A 1 296 ? 38.701 128.104 168.035 1.00 18.25 295 VAL A O 1
ATOM 2245 N N . ARG A 1 297 ? 37.074 126.701 167.408 1.00 15.84 296 ARG A N 1
ATOM 2246 C CA . ARG A 1 297 ? 37.396 126.922 166.003 1.00 16.37 296 ARG A CA 1
ATOM 2247 C C . ARG A 1 297 ? 37.044 128.344 165.588 1.00 16.03 296 ARG A C 1
ATOM 2248 O O . ARG A 1 297 ? 37.765 128.949 164.789 1.00 17.79 296 ARG A O 1
ATOM 2256 N N . LEU A 1 298 ? 35.980 128.915 166.158 1.00 17.39 297 LEU A N 1
ATOM 2257 C CA . LEU A 1 298 ? 35.648 130.296 165.838 1.00 14.71 297 LEU A CA 1
ATOM 2258 C C . LEU A 1 298 ? 36.703 131.263 166.389 1.00 18.37 297 LEU A C 1
ATOM 2259 O O . LEU A 1 298 ? 37.084 132.219 165.718 1.00 17.61 297 LEU A O 1
ATOM 2264 N N . GLN A 1 299 ? 37.163 131.030 167.617 1.00 16.20 298 GLN A N 1
ATOM 2265 C CA . GLN A 1 299 ? 38.216 131.869 168.178 1.00 17.95 298 GLN A CA 1
ATOM 2266 C C . GLN A 1 299 ? 39.494 131.780 167.332 1.00 17.46 298 GLN A C 1
ATOM 2267 O O . GLN A 1 299 ? 40.159 132.788 167.071 1.00 18.24 298 GLN A O 1
ATOM 2273 N N . ALA A 1 300 ? 39.836 130.573 166.895 1.00 14.90 299 ALA A N 1
ATOM 2274 C CA . ALA A 1 300 ? 41.055 130.401 166.125 1.00 16.58 299 ALA A CA 1
ATOM 2275 C C . ALA A 1 300 ? 40.957 131.150 164.802 1.00 18.86 299 ALA A C 1
ATOM 2276 O O . ALA A 1 300 ? 41.906 131.834 164.386 1.00 18.65 299 ALA A O 1
ATOM 2278 N N . PHE A 1 301 ? 39.803 131.024 164.150 1.00 16.86 300 PHE A N 1
ATOM 2279 C CA . PHE A 1 301 ? 39.555 131.708 162.867 1.00 17.93 300 PHE A CA 1
ATOM 2280 C C . PHE A 1 301 ? 39.630 133.226 163.060 1.00 15.75 300 PHE A C 1
ATOM 2281 O O . PHE A 1 301 ? 40.274 133.937 162.271 1.00 19.15 300 PHE A O 1
ATOM 2289 N N . ALA A 1 302 ? 38.968 133.717 164.108 1.00 18.42 301 ALA A N 1
ATOM 2290 C CA . ALA A 1 302 ? 38.978 135.142 164.442 1.00 18.71 301 ALA A CA 1
ATOM 2291 C C . ALA A 1 302 ? 40.409 135.662 164.592 1.00 23.36 301 ALA A C 1
ATOM 2292 O O . ALA A 1 302 ? 40.770 136.704 164.044 1.00 19.88 301 ALA A O 1
ATOM 2294 N N . GLU A 1 303 ? 41.235 134.926 165.327 1.00 18.33 302 GLU A N 1
ATOM 2295 C CA . GLU A 1 303 ? 42.598 135.388 165.564 1.00 18.35 302 GLU A CA 1
ATOM 2296 C C . GLU A 1 303 ? 43.453 135.290 164.307 1.00 20.04 302 GLU A C 1
ATOM 2297 O O . GLU A 1 303 ? 44.290 136.150 164.080 1.00 20.81 302 GLU A O 1
ATOM 2303 N N . LEU A 1 304 ? 43.245 134.262 163.484 1.00 18.19 303 LEU A N 1
ATOM 2304 C CA . LEU A 1 304 ? 43.962 134.203 162.196 1.00 16.88 303 LEU A CA 1
ATOM 2305 C C . LEU A 1 304 ? 43.617 135.397 161.296 1.00 21.30 303 LEU A C 1
ATOM 2306 O O . LEU A 1 304 ? 44.487 135.936 160.612 1.00 22.43 303 LEU A O 1
ATOM 2311 N N . LEU A 1 305 ? 42.353 135.806 161.296 1.00 19.65 304 LEU A N 1
ATOM 2312 C CA . LEU A 1 305 ? 41.953 136.995 160.544 1.00 20.27 304 LEU A CA 1
ATOM 2313 C C . LEU A 1 305 ? 42.600 138.262 161.115 1.00 23.75 304 LEU A C 1
ATOM 2314 O O . LEU A 1 305 ? 43.111 139.085 160.361 1.00 23.84 304 LEU A O 1
ATOM 2319 N N . ALA A 1 306 ? 42.566 138.411 162.440 1.00 20.41 305 ALA A N 1
ATOM 2320 C CA . ALA A 1 306 ? 43.183 1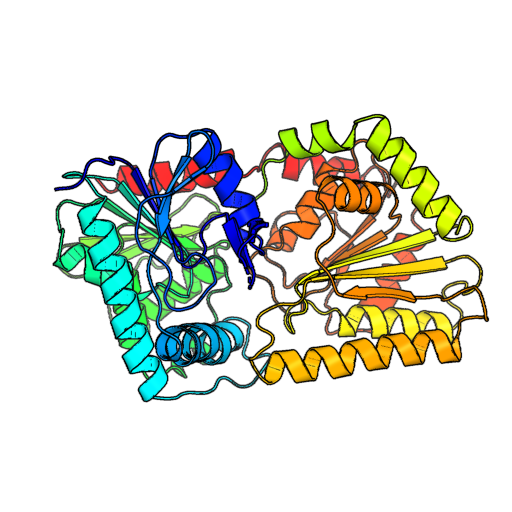39.553 163.114 1.00 24.28 305 ALA A CA 1
ATOM 2321 C C . ALA A 1 306 ? 44.663 139.668 162.784 1.00 26.61 305 ALA A C 1
ATOM 2322 O O . ALA A 1 306 ? 45.191 140.771 162.621 1.00 27.29 305 ALA A O 1
ATOM 2324 N N . GLU A 1 307 ? 45.331 138.524 162.685 1.00 23.29 306 GLU A N 1
ATOM 2325 C CA . GLU A 1 307 ? 46.773 138.475 162.448 1.00 23.96 306 GLU A CA 1
ATOM 2326 C C . GLU A 1 307 ? 47.105 138.511 160.966 1.00 26.87 306 GLU A C 1
ATOM 2327 O O . GLU A 1 307 ? 48.275 138.542 160.582 1.00 28.09 306 GLU A O 1
ATOM 2333 N N . GLY A 1 308 ? 46.072 138.511 160.129 1.00 24.16 307 GLY A N 1
ATOM 2334 C CA . GLY A 1 308 ? 46.268 138.541 158.696 1.00 24.42 307 GLY A CA 1
ATOM 2335 C C . GLY A 1 308 ? 46.938 137.296 158.138 1.00 27.21 307 GLY A C 1
ATOM 2336 O O . GLY A 1 308 ? 47.615 137.344 157.108 1.00 28.51 307 GLY A O 1
ATOM 2337 N N . ARG A 1 309 ? 46.732 136.168 158.811 1.00 23.81 308 ARG A N 1
ATOM 2338 C CA . ARG A 1 309 ? 47.327 134.909 158.390 1.00 24.66 308 ARG A CA 1
ATOM 2339 C C . ARG A 1 309 ? 46.372 134.115 157.510 1.00 25.58 308 ARG A C 1
ATOM 2340 O O . ARG A 1 309 ? 46.740 133.114 156.888 1.00 27.48 308 ARG A O 1
ATOM 2348 N N . VAL A 1 310 ? 45.127 134.563 157.491 1.00 21.71 309 VAL A N 1
ATOM 2349 C CA . VAL A 1 310 ? 44.133 134.046 156.566 1.00 26.95 309 VAL A CA 1
ATOM 2350 C C . VAL A 1 310 ? 43.565 135.239 155.799 1.00 26.82 309 VAL A C 1
ATOM 2351 O O . VAL A 1 310 ? 43.378 136.314 156.372 1.00 28.55 309 VAL A O 1
ATOM 2355 N N . ASN A 1 311 ? 43.342 135.076 154.498 1.00 26.25 310 ASN A N 1
ATOM 2356 C CA . ASN A 1 311 ? 42.846 136.167 153.667 1.00 27.78 310 ASN A CA 1
ATOM 2357 C C . ASN A 1 311 ? 41.338 136.337 153.809 1.00 28.07 310 ASN A C 1
ATOM 2358 O O . ASN A 1 311 ? 40.575 135.472 153.384 1.00 24.51 310 ASN A O 1
ATOM 2363 N N . ARG A 1 312 ? 40.902 137.467 154.364 1.00 27.65 311 ARG A N 1
ATOM 2364 C CA . ARG A 1 312 ? 39.477 137.653 154.635 1.00 23.74 311 ARG A CA 1
ATOM 2365 C C . ARG A 1 312 ? 38.651 137.822 153.364 1.00 28.92 311 ARG A C 1
ATOM 2366 O O . ARG A 1 312 ? 37.423 137.799 153.416 1.00 27.72 311 ARG A O 1
ATOM 2374 N N . GLU A 1 313 ? 39.317 138.012 152.228 1.00 27.83 312 GLU A N 1
ATOM 2375 C CA . GLU A 1 313 ? 38.603 138.190 150.975 1.00 27.77 312 GLU A CA 1
ATOM 2376 C C . GLU A 1 313 ? 38.312 136.877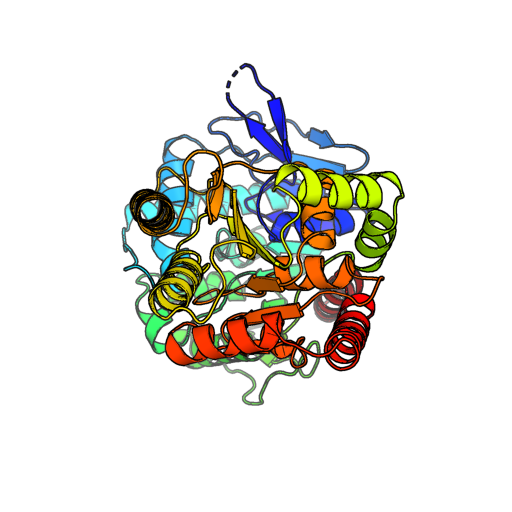 150.253 1.00 28.18 312 GLU A C 1
ATOM 2377 O O . GLU A 1 313 ? 37.379 136.818 149.452 1.00 35.46 312 GLU A O 1
ATOM 2383 N N . ASP A 1 314 ? 39.095 135.830 150.504 1.00 22.64 313 ASP A N 1
ATOM 2384 C CA . ASP A 1 314 ? 38.891 134.605 149.721 1.00 25.86 313 ASP A CA 1
ATOM 2385 C C . ASP A 1 314 ? 38.801 133.319 150.544 1.00 23.94 313 ASP A C 1
ATOM 2386 O O . ASP A 1 314 ? 38.837 132.225 149.985 1.00 24.17 313 ASP A O 1
ATOM 2391 N N . THR A 1 315 ? 38.684 133.463 151.860 1.00 21.28 314 THR A N 1
ATOM 2392 C CA . THR A 1 315 ? 38.557 132.325 152.766 1.00 24.24 314 THR A CA 1
ATOM 2393 C C . THR A 1 315 ? 37.311 132.510 153.620 1.00 24.95 314 THR A C 1
ATOM 2394 O O . THR A 1 315 ? 37.066 133.596 154.142 1.00 24.60 314 THR A O 1
ATOM 2398 N N . VAL A 1 316 ? 36.508 131.459 153.742 1.00 20.14 315 VAL A N 1
ATOM 2399 C CA . VAL A 1 316 ? 35.235 131.553 154.456 1.00 15.60 315 VAL A CA 1
ATOM 2400 C C . VAL A 1 316 ? 35.012 130.304 155.303 1.00 18.45 315 VAL A C 1
ATOM 2401 O O . VAL A 1 316 ? 35.429 129.211 154.923 1.00 19.79 315 VAL A O 1
ATOM 2405 N N . PHE A 1 317 ? 34.354 130.474 156.451 1.00 17.58 316 PHE A N 1
ATOM 2406 C CA . PHE A 1 317 ? 34.049 129.369 157.359 1.00 16.48 316 PHE A CA 1
ATOM 2407 C C . PHE A 1 317 ? 32.535 129.161 157.401 1.00 20.60 316 PHE A C 1
ATOM 2408 O O . PHE A 1 317 ? 31.774 130.118 157.568 1.00 20.81 316 PHE A O 1
ATOM 2416 N N . VAL A 1 318 ? 32.101 127.918 157.218 1.00 16.85 317 VAL A N 1
ATOM 2417 C CA . VAL A 1 318 ? 30.692 127.555 157.309 1.00 16.67 317 VAL A CA 1
ATOM 2418 C C . VAL A 1 318 ? 30.509 126.643 158.510 1.00 18.89 317 VAL A C 1
ATOM 2419 O O . VAL A 1 318 ? 31.196 125.627 158.615 1.00 18.20 317 VAL A O 1
ATOM 2423 N N . GLN A 1 319 ? 29.614 127.020 159.426 1.00 17.29 318 GLN A N 1
ATOM 2424 C CA . GLN A 1 319 ? 29.318 126.183 160.592 1.00 15.37 318 GLN A CA 1
ATOM 2425 C C . GLN A 1 319 ? 27.865 125.751 160.544 1.00 18.32 318 GLN A C 1
ATOM 2426 O O . GLN A 1 319 ? 26.961 126.588 160.561 1.00 18.01 318 GLN A O 1
ATOM 2432 N N . LEU A 1 320 ? 27.649 124.438 160.474 1.00 16.73 319 LEU A N 1
ATOM 2433 C CA . LEU A 1 320 ? 26.311 123.870 160.474 1.00 15.36 319 LEU A CA 1
ATOM 2434 C C . LEU A 1 320 ? 26.062 123.257 161.838 1.00 20.98 319 LEU A C 1
ATOM 2435 O O . LEU A 1 320 ? 26.609 122.207 162.155 1.00 21.06 319 LEU A O 1
ATOM 2440 N N . ALA A 1 321 ? 25.255 123.927 162.656 1.00 15.88 320 ALA A N 1
ATOM 2441 C CA . ALA A 1 321 ? 25.028 123.479 164.033 1.00 15.56 320 ALA A CA 1
ATOM 2442 C C . ALA A 1 321 ? 23.587 122.993 164.184 1.00 22.45 320 ALA A C 1
ATOM 2443 O O . ALA A 1 321 ? 22.658 123.684 163.792 1.00 32.91 320 ALA A O 1
ATOM 2445 N N . THR A 1 322 ? 23.402 121.795 164.721 1.00 20.21 321 THR A N 1
ATOM 2446 C CA . THR A 1 322 ? 22.064 121.268 164.996 1.00 23.56 321 THR A CA 1
ATOM 2447 C C . THR A 1 322 ? 21.666 121.621 166.422 1.00 19.91 321 THR A C 1
ATOM 2448 O O . THR A 1 322 ? 22.416 121.332 167.354 1.00 20.82 321 THR A O 1
ATOM 2452 N N . PRO A 1 323 ? 20.493 122.247 166.606 1.00 20.44 322 PRO A N 1
ATOM 2453 C CA . PRO A 1 323 ? 20.004 122.536 167.961 1.00 18.79 322 PRO A CA 1
ATOM 2454 C C . PRO A 1 323 ? 19.882 121.242 168.748 1.00 19.14 322 PRO A C 1
ATOM 2455 O O . PRO A 1 323 ? 19.415 120.265 168.181 1.00 19.64 322 PRO A O 1
ATOM 2459 N N . SER A 1 324 ? 20.292 121.237 170.013 1.00 20.52 323 SER A N 1
ATOM 2460 C CA . SER A 1 324 ? 20.307 120.007 170.797 1.00 18.65 323 SER A CA 1
ATOM 2461 C C . SER A 1 324 ? 20.059 120.305 172.277 1.00 18.59 323 SER A C 1
ATOM 2462 O O . SER A 1 324 ? 20.665 121.223 172.812 1.00 19.13 323 SER A O 1
ATOM 2465 N N . ARG A 1 325 ? 19.177 119.532 172.917 1.00 19.49 324 ARG A N 1
ATOM 2466 C CA . ARG A 1 325 ? 18.972 119.597 174.371 1.00 18.91 324 ARG A CA 1
ATOM 2467 C C . ARG A 1 325 ? 18.746 121.031 174.836 1.00 23.01 324 ARG A C 1
ATOM 2468 O O . ARG A 1 325 ? 19.303 121.474 175.831 1.00 20.45 324 ARG A O 1
ATOM 2476 N N . GLU A 1 326 ? 17.913 121.752 174.092 1.00 22.85 325 GLU A N 1
ATOM 2477 C CA . GLU A 1 326 ? 17.835 123.201 174.214 1.00 23.73 325 GLU A CA 1
ATOM 2478 C C . GLU A 1 326 ? 17.241 123.707 175.516 1.00 24.40 325 GLU A C 1
ATOM 2479 O O . GLU A 1 326 ? 17.428 124.877 175.857 1.00 28.72 325 GLU A O 1
ATOM 2485 N N . ARG A 1 327 ? 16.532 122.848 176.239 1.00 23.14 326 ARG A N 1
ATOM 2486 C CA . ARG A 1 327 ? 15.951 123.286 177.507 1.00 24.27 326 ARG A CA 1
ATOM 2487 C C . ARG A 1 327 ? 16.964 123.250 178.656 1.00 30.36 326 ARG A C 1
ATOM 2488 O O . ARG A 1 327 ? 16.719 123.821 179.725 1.00 29.04 326 ARG A O 1
ATOM 2496 N N . VAL A 1 328 ? 18.092 122.583 178.437 1.00 23.57 327 VAL A N 1
ATOM 2497 C CA . VAL A 1 328 ? 19.153 122.505 179.438 1.00 20.22 327 VAL A CA 1
ATOM 2498 C C . VAL A 1 328 ? 19.930 123.818 179.472 1.00 21.46 327 VAL A C 1
ATOM 2499 O O . VAL A 1 328 ? 20.411 124.275 178.437 1.00 20.43 327 VAL A O 1
ATOM 2503 N N . GLU A 1 329 ? 20.045 124.441 180.643 1.00 22.30 328 GLU A N 1
ATOM 2504 C CA . GLU A 1 329 ? 20.577 125.810 180.682 1.00 21.26 328 GLU A CA 1
ATOM 2505 C C . GLU A 1 329 ? 22.002 125.928 180.137 1.00 20.45 328 GLU A C 1
ATOM 2506 O O . GLU A 1 329 ? 22.322 126.892 179.454 1.00 21.09 328 GLU A O 1
ATOM 2512 N N . ALA A 1 330 ? 22.855 124.938 180.395 1.00 20.58 329 ALA A N 1
ATOM 2513 C CA . ALA A 1 330 ? 24.220 124.983 179.874 1.00 18.55 329 ALA A CA 1
ATOM 2514 C C . ALA A 1 330 ? 24.267 125.068 178.340 1.00 20.19 329 ALA A C 1
ATOM 2515 O O . ALA A 1 330 ? 25.162 125.703 177.773 1.00 19.72 329 ALA A O 1
ATOM 2517 N N . TYR A 1 331 ? 23.308 124.417 177.682 1.00 19.39 330 TYR A N 1
ATOM 2518 C CA . TYR A 1 331 ? 23.228 124.441 176.227 1.00 20.10 330 TYR A CA 1
ATOM 2519 C C . TYR A 1 331 ? 22.738 125.803 175.713 1.00 19.66 330 TYR A C 1
ATOM 2520 O O . TYR A 1 331 ? 23.192 126.282 174.676 1.00 20.21 330 TYR A O 1
ATOM 2529 N N . ARG A 1 332 ? 21.801 126.408 176.435 1.00 18.48 331 ARG A N 1
ATOM 2530 C CA . ARG A 1 332 ? 21.346 127.760 176.113 1.00 19.64 331 ARG A CA 1
ATOM 2531 C C . ARG A 1 332 ? 22.493 128.766 176.212 1.00 23.04 331 ARG A C 1
ATOM 2532 O O . ARG A 1 332 ? 22.661 129.630 175.348 1.00 19.55 331 ARG A O 1
ATOM 2540 N N . LEU A 1 333 ? 23.289 128.652 177.268 1.00 19.03 332 LEU A N 1
ATOM 2541 C CA . LEU A 1 333 ? 24.407 129.574 177.453 1.00 20.51 332 LEU A CA 1
ATOM 2542 C C . LEU A 1 333 ? 25.481 129.398 176.382 1.00 23.71 332 LEU A C 1
ATOM 2543 O O . LEU A 1 333 ? 26.079 130.374 175.928 1.00 22.73 332 LEU A O 1
ATOM 2548 N N . LEU A 1 334 ? 25.725 128.152 175.990 1.00 19.34 333 LEU A N 1
ATOM 2549 C CA . LEU A 1 334 ? 26.632 127.862 174.880 1.00 16.38 333 LEU A CA 1
ATOM 2550 C C . LEU A 1 334 ? 26.141 128.504 173.582 1.00 16.94 333 LEU A C 1
ATOM 2551 O O . LEU A 1 334 ? 26.921 129.140 172.865 1.00 19.35 333 LEU A O 1
ATOM 2556 N N . ARG A 1 335 ? 24.858 128.328 173.273 1.00 18.42 334 ARG A N 1
ATOM 2557 C CA . ARG A 1 335 ? 24.297 128.913 172.050 1.00 18.62 334 ARG A CA 1
ATOM 2558 C C . ARG A 1 335 ? 24.527 130.421 172.031 1.00 19.48 334 ARG A C 1
ATOM 2559 O O . ARG A 1 335 ? 24.938 130.981 171.012 1.00 19.32 334 ARG A O 1
ATOM 2567 N N . ASP A 1 336 ? 24.286 131.070 173.167 1.00 17.23 335 ASP A N 1
ATOM 2568 C CA . ASP A 1 336 ? 24.437 132.528 173.252 1.00 17.15 335 ASP A CA 1
ATOM 2569 C C . ASP A 1 336 ? 25.885 132.922 172.949 1.00 19.06 335 ASP A C 1
ATOM 2570 O O . ASP A 1 336 ? 26.153 133.906 172.250 1.00 19.07 335 ASP A O 1
ATOM 2575 N N . ASP A 1 337 ? 26.821 132.140 173.478 1.00 17.84 336 ASP A N 1
ATOM 2576 C CA . ASP A 1 337 ? 28.242 132.439 173.296 1.00 18.81 336 ASP A CA 1
ATOM 2577 C C . ASP A 1 337 ? 28.720 132.219 171.855 1.00 18.03 336 ASP A C 1
ATOM 2578 O O . ASP A 1 337 ? 29.461 133.046 171.305 1.00 19.58 336 ASP A O 1
ATOM 2583 N N . ILE A 1 338 ? 28.288 131.121 171.242 1.00 14.96 337 ILE A N 1
ATOM 2584 C CA . ILE A 1 338 ? 28.634 130.824 169.846 1.00 14.19 337 ILE A CA 1
ATOM 2585 C C . ILE A 1 338 ? 28.046 131.887 168.917 1.00 16.76 337 ILE A C 1
ATOM 2586 O O . ILE A 1 338 ? 28.725 132.399 168.027 1.00 16.72 337 ILE A O 1
ATOM 2591 N N . GLU A 1 339 ? 26.786 132.243 169.148 1.00 16.30 338 GLU A N 1
ATOM 2592 C CA . GLU A 1 339 ? 26.143 133.224 168.272 1.00 17.47 338 GLU A CA 1
ATOM 2593 C C . GLU A 1 339 ? 26.807 134.593 168.425 1.00 19.60 338 GLU A C 1
ATOM 2594 O O . GLU A 1 339 ? 26.979 135.301 167.434 1.00 16.21 338 GLU A O 1
ATOM 2600 N N . ARG A 1 340 ? 27.259 134.927 169.634 1.00 15.42 339 ARG A N 1
ATOM 2601 C CA . ARG A 1 340 ? 28.033 136.149 169.832 1.00 17.05 339 ARG A CA 1
ATOM 2602 C C . ARG A 1 340 ? 29.321 136.129 169.004 1.00 16.53 339 ARG A C 1
ATOM 2603 O O . ARG A 1 340 ? 29.672 137.121 168.347 1.00 15.51 339 ARG A O 1
ATOM 2611 N N . GLN A 1 341 ? 30.032 135.007 169.035 1.00 15.03 340 GLN A N 1
ATOM 2612 C CA . GLN A 1 341 ? 31.275 134.910 168.259 1.00 15.59 340 GLN A CA 1
ATOM 2613 C C . GLN A 1 341 ? 31.021 135.114 166.769 1.00 18.45 340 GLN A C 1
ATOM 2614 O O . GLN A 1 341 ? 31.793 135.789 166.093 1.00 16.53 340 GLN A O 1
ATOM 2620 N N . VAL A 1 342 ? 29.942 134.528 166.256 1.00 17.08 341 VAL A N 1
ATOM 2621 C CA . VAL A 1 342 ? 29.608 134.662 164.840 1.00 15.54 341 VAL A CA 1
ATOM 2622 C C . VAL A 1 342 ? 29.362 136.139 164.481 1.00 17.47 341 VAL A C 1
ATOM 2623 O O . VAL A 1 342 ? 29.918 136.662 163.509 1.00 18.21 341 VAL A O 1
ATOM 2627 N N . GLY A 1 343 ? 28.546 136.825 165.277 1.00 15.45 342 GLY A N 1
ATOM 2628 C CA . GLY A 1 343 ? 28.241 138.217 165.012 1.00 17.25 342 GLY A CA 1
ATOM 2629 C C . GLY A 1 343 ? 29.487 139.080 165.101 1.00 21.31 342 GLY A C 1
ATOM 2630 O O . GLY A 1 343 ? 29.707 139.991 164.279 1.00 18.79 342 GLY A O 1
ATOM 2631 N N . HIS A 1 344 ? 30.312 138.776 166.097 1.00 16.03 343 HIS A N 1
ATOM 2632 C CA . HIS A 1 344 ? 31.566 139.497 166.324 1.00 17.45 343 HIS A CA 1
ATOM 2633 C C . HIS A 1 344 ? 32.518 139.404 165.134 1.00 19.91 343 HIS A C 1
ATOM 2634 O O . HIS A 1 344 ? 33.036 140.418 164.646 1.00 19.24 343 HIS A O 1
ATOM 2641 N N . ILE A 1 345 ? 32.743 138.176 164.679 1.00 17.39 344 ILE A N 1
ATOM 2642 C CA . ILE A 1 345 ? 33.730 137.954 163.626 1.00 16.22 344 ILE A CA 1
ATOM 2643 C C . ILE A 1 345 ? 33.277 138.600 162.327 1.00 20.52 344 ILE A C 1
ATOM 2644 O O . ILE A 1 345 ? 34.067 139.266 161.628 1.00 18.29 344 ILE A O 1
ATOM 2649 N N . ASN A 1 346 ? 31.995 138.459 162.015 1.00 17.56 345 ASN A N 1
ATOM 2650 C CA . ASN A 1 346 ? 31.498 139.092 160.800 1.00 18.03 345 ASN A CA 1
ATOM 2651 C C . ASN A 1 346 ? 31.521 140.618 160.891 1.00 17.87 345 ASN A C 1
ATOM 2652 O O . ASN A 1 346 ? 31.828 141.297 159.916 1.00 18.24 345 ASN A O 1
ATOM 2657 N N . GLY A 1 347 ? 31.226 141.158 162.073 1.00 16.46 346 GLY A N 1
ATOM 2658 C CA . GLY A 1 347 ? 31.257 142.595 162.255 1.00 16.84 346 GLY A CA 1
ATOM 2659 C C . GLY A 1 347 ? 32.650 143.183 162.059 1.00 21.12 346 GLY A C 1
ATOM 2660 O O . GLY A 1 347 ? 32.803 144.301 161.601 1.00 19.97 346 GLY A O 1
ATOM 2661 N N . GLU A 1 348 ? 33.664 142.391 162.378 1.00 19.66 347 GLU A N 1
ATOM 2662 C CA . GLU A 1 348 ? 35.050 142.850 162.370 1.00 18.76 347 GLU A CA 1
ATOM 2663 C C . GLU A 1 348 ? 35.743 142.652 161.020 1.00 18.50 347 GLU A C 1
ATOM 2664 O O . GLU A 1 348 ? 36.540 143.496 160.597 1.00 21.46 347 GLU A O 1
ATOM 2670 N N . TYR A 1 349 ? 35.438 141.539 160.354 1.00 20.67 348 TYR A N 1
ATOM 2671 C CA . TYR A 1 349 ? 36.179 141.130 159.156 1.00 19.33 348 TYR A CA 1
ATOM 2672 C C . TYR A 1 349 ? 35.344 140.960 157.896 1.00 24.90 348 TYR A C 1
ATOM 2673 O O . TYR A 1 349 ? 35.898 140.871 156.798 1.00 23.85 348 TYR A O 1
ATOM 2682 N N . GLY A 1 350 ? 34.024 140.917 158.041 1.00 20.18 349 GLY A N 1
ATOM 2683 C CA . GLY A 1 350 ? 33.154 140.794 156.883 1.00 21.66 349 GLY A CA 1
ATOM 2684 C C . GLY A 1 350 ? 32.917 142.106 156.154 1.00 21.55 349 GLY A C 1
ATOM 2685 O O . GLY A 1 350 ? 33.338 143.179 156.601 1.00 24.52 349 GLY A O 1
ATOM 2686 N N . GLU A 1 351 ? 32.253 142.014 155.004 1.00 20.28 350 GLU A N 1
ATOM 2687 C CA . GLU A 1 351 ? 31.757 143.192 154.297 1.00 23.52 350 GLU A CA 1
ATOM 2688 C C . GLU A 1 351 ? 30.268 143.011 154.084 1.00 22.30 350 GLU A C 1
ATOM 2689 O O . GLU A 1 351 ? 29.768 141.887 154.148 1.00 25.10 350 GLU A O 1
ATOM 2695 N N . VAL A 1 352 ? 29.554 144.102 153.839 1.00 24.72 351 VAL A N 1
ATOM 2696 C CA . VAL A 1 352 ? 28.141 143.972 153.533 1.00 24.60 351 VAL A CA 1
ATOM 2697 C C . VAL A 1 352 ? 28.031 143.183 152.240 1.00 27.49 351 VAL A C 1
ATOM 2698 O O . VAL A 1 352 ? 28.634 143.537 151.229 1.00 29.57 351 VAL A O 1
ATOM 2702 N N . GLY A 1 353 ? 27.299 142.079 152.300 1.00 26.32 352 GLY A N 1
ATOM 2703 C CA . GLY A 1 353 ? 27.138 141.207 151.152 1.00 29.59 352 GLY A CA 1
ATOM 2704 C C . GLY A 1 353 ? 28.174 140.095 151.138 1.00 27.87 352 GLY A C 1
ATOM 2705 O O . GLY A 1 353 ? 28.167 139.256 150.239 1.00 29.23 352 GLY A O 1
ATOM 2706 N N . HIS A 1 354 ? 29.070 140.093 152.127 1.00 23.50 353 HIS A N 1
ATOM 2707 C CA . HIS A 1 354 ? 30.135 139.085 152.198 1.00 20.15 353 HIS A CA 1
ATOM 2708 C C . HIS A 1 354 ? 30.633 138.773 153.623 1.00 20.62 353 HIS A C 1
ATOM 2709 O O . HIS A 1 354 ? 31.662 139.290 154.068 1.00 23.11 353 HIS A O 1
ATOM 2716 N N . PRO A 1 355 ? 29.911 137.903 154.336 1.00 22.06 354 PRO A N 1
ATOM 2717 C CA . PRO A 1 355 ? 30.373 137.434 155.644 1.00 20.54 354 PRO A CA 1
ATOM 2718 C C . PRO A 1 355 ? 31.641 136.594 155.516 1.00 21.71 354 PRO A C 1
ATOM 2719 O O . PRO A 1 355 ? 31.907 136.040 154.439 1.00 25.09 354 PRO A O 1
ATOM 2723 N N . VAL A 1 356 ? 32.409 136.486 156.596 1.00 20.46 355 VAL A N 1
ATOM 2724 C CA . VAL A 1 356 ? 33.487 135.508 156.614 1.00 17.61 355 VAL A CA 1
ATOM 2725 C C . VAL A 1 356 ? 33.041 134.236 157.322 1.00 17.09 355 VAL A C 1
ATOM 2726 O O . VAL A 1 356 ? 33.698 133.207 157.190 1.00 18.25 355 VAL A O 1
ATOM 2730 N N . VAL A 1 357 ? 31.953 134.322 158.093 1.00 17.38 356 VAL A N 1
ATOM 2731 C CA . VAL A 1 357 ? 31.369 133.137 158.747 1.00 17.78 356 VAL A CA 1
ATOM 2732 C C . VAL A 1 357 ? 29.896 132.982 158.401 1.00 16.29 356 VAL A C 1
ATOM 2733 O O . VAL A 1 357 ? 29.096 133.918 158.547 1.00 18.06 356 VAL A O 1
ATOM 2737 N N . HIS A 1 358 ? 29.537 131.804 157.906 1.00 16.38 357 HIS A N 1
ATOM 2738 C CA . HIS A 1 358 ? 28.140 131.502 157.637 1.00 16.48 357 HIS A CA 1
ATOM 2739 C C . HIS A 1 358 ? 27.726 130.467 158.655 1.00 20.41 357 HIS A C 1
ATOM 2740 O O . HIS A 1 358 ? 28.375 129.444 158.787 1.00 23.70 357 HIS A O 1
ATOM 2747 N N . TYR A 1 359 ? 26.643 130.747 159.370 1.00 18.20 358 TYR A N 1
ATOM 2748 C CA . TYR A 1 359 ? 26.245 129.928 160.510 1.00 18.61 358 TYR A CA 1
ATOM 2749 C C . TYR A 1 359 ? 24.787 129.546 160.355 1.00 19.02 358 TYR A C 1
ATOM 2750 O O . TYR A 1 359 ? 23.931 130.418 160.180 1.00 18.88 358 TYR A O 1
ATOM 2759 N N . LEU A 1 360 ? 24.508 128.241 160.362 1.00 18.54 359 LEU A N 1
ATOM 2760 C CA . LEU A 1 360 ? 23.134 127.755 160.281 1.00 18.36 359 LEU A CA 1
ATOM 2761 C C . LEU A 1 360 ? 22.799 126.963 161.522 1.00 19.94 359 LEU A C 1
ATOM 2762 O O . LEU A 1 360 ? 23.550 126.064 161.902 1.00 23.65 359 LEU A O 1
ATOM 2767 N N . HIS A 1 361 ? 21.663 127.288 162.139 1.00 16.17 360 HIS A N 1
ATOM 2768 C CA . HIS A 1 361 ? 21.260 126.648 163.399 1.00 16.77 360 HIS A CA 1
ATOM 2769 C C . HIS A 1 361 ? 20.092 125.731 163.125 1.00 21.77 360 HIS A C 1
ATOM 2770 O O . HIS A 1 361 ? 18.992 125.937 163.612 1.00 25.01 360 HIS A O 1
ATOM 2777 N N . ARG A 1 362 ? 20.335 124.715 162.315 1.00 22.28 361 ARG A N 1
ATOM 2778 C CA . ARG A 1 362 ? 19.273 123.806 161.917 1.00 27.00 361 ARG A CA 1
ATOM 2779 C C . ARG A 1 362 ? 19.895 122.512 161.419 1.00 29.59 361 ARG A C 1
ATOM 2780 O O . ARG A 1 362 ? 21.059 122.484 161.031 1.00 28.26 361 ARG A O 1
ATOM 2788 N N . PRO A 1 363 ? 19.126 121.423 161.456 1.00 24.36 362 PRO A N 1
ATOM 2789 C CA . PRO A 1 363 ? 19.600 120.200 160.801 1.00 25.68 362 PRO A CA 1
ATOM 2790 C C . PRO A 1 363 ? 19.536 120.363 159.283 1.00 26.17 362 PRO A C 1
ATOM 2791 O O . PRO A 1 363 ? 18.531 120.827 158.765 1.00 26.82 362 PRO A O 1
ATOM 2795 N N . VAL A 1 364 ? 20.591 119.972 158.583 1.00 23.08 363 VAL A N 1
ATOM 2796 C CA . VAL A 1 364 ? 20.623 120.068 157.132 1.00 23.79 363 VAL A CA 1
ATOM 2797 C C . VAL A 1 364 ? 20.275 118.692 156.565 1.00 25.15 363 VAL A C 1
ATOM 2798 O O . VAL A 1 364 ? 20.671 117.678 157.150 1.00 24.51 363 VAL A O 1
ATOM 2802 N N . PRO A 1 365 ? 19.496 118.641 155.463 1.00 27.75 364 PRO A N 1
ATOM 2803 C CA . PRO A 1 365 ? 19.164 117.338 154.873 1.00 29.19 364 PRO A CA 1
ATOM 2804 C C . PRO A 1 365 ? 20.433 116.585 154.482 1.00 27.61 364 PRO A C 1
ATOM 2805 O O . PRO A 1 365 ? 21.438 117.218 154.150 1.00 27.33 364 PRO A O 1
ATOM 2809 N N . ARG A 1 366 ? 20.383 115.256 154.521 1.00 26.38 365 ARG A N 1
ATOM 2810 C CA . ARG A 1 366 ? 21.574 114.449 154.329 1.00 26.89 365 ARG A CA 1
ATOM 2811 C C . ARG A 1 366 ? 22.338 114.756 153.030 1.00 24.74 365 ARG A C 1
ATOM 2812 O O . ARG A 1 366 ? 23.557 114.904 153.045 1.00 25.33 365 ARG A O 1
ATOM 2820 N N . GLU A 1 367 ? 21.633 114.842 151.905 1.00 26.35 366 GLU A N 1
ATOM 2821 C CA . GLU A 1 367 ? 22.325 115.053 150.640 1.00 28.78 366 GLU A CA 1
ATOM 2822 C C . GLU A 1 367 ? 22.908 116.464 150.548 1.00 28.14 366 GLU A C 1
ATOM 2823 O O . GLU A 1 367 ? 23.885 116.689 149.838 1.00 27.12 366 GLU A O 1
ATOM 2829 N N . GLU A 1 368 ? 22.334 117.407 151.293 1.00 23.34 367 GLU A N 1
ATOM 2830 C CA . GLU A 1 368 ? 22.891 118.752 151.327 1.00 22.97 367 GLU A CA 1
ATOM 2831 C C . GLU A 1 368 ? 24.154 118.749 152.185 1.00 24.00 367 GLU A C 1
ATOM 2832 O O . GLU A 1 368 ? 25.157 119.375 151.850 1.00 24.12 367 GLU A O 1
ATOM 2838 N N . LEU A 1 369 ? 24.101 118.024 153.295 1.00 24.13 368 LEU A N 1
ATOM 2839 C CA . LEU A 1 369 ? 25.268 117.880 154.155 1.00 20.36 368 LEU A CA 1
ATOM 2840 C C . LEU A 1 369 ? 26.428 117.255 153.374 1.00 24.88 368 LEU A C 1
ATOM 2841 O O . LEU A 1 369 ? 27.570 117.720 153.458 1.00 22.03 368 LEU A O 1
ATOM 2846 N N . ILE A 1 370 ? 26.135 116.211 152.601 1.00 22.41 369 ILE A N 1
ATOM 2847 C CA . ILE A 1 370 ? 27.189 115.548 151.851 1.00 21.90 369 ILE A CA 1
ATOM 2848 C C . ILE A 1 370 ? 27.808 116.516 150.849 1.00 23.47 369 ILE A C 1
ATOM 2849 O O . ILE A 1 370 ? 29.024 116.536 150.668 1.00 24.47 369 ILE A O 1
ATOM 2854 N N . ALA A 1 371 ? 26.977 117.349 150.234 1.00 23.23 370 ALA A N 1
ATOM 2855 C CA . ALA A 1 371 ? 27.494 118.345 149.305 1.00 24.85 370 ALA A CA 1
ATOM 2856 C C . ALA A 1 371 ? 28.432 119.328 150.016 1.00 21.54 370 ALA A C 1
ATOM 2857 O O . ALA A 1 371 ? 29.444 119.733 149.440 1.00 22.87 370 ALA A O 1
ATOM 2859 N N . PHE A 1 372 ? 28.129 119.692 151.266 1.00 21.86 371 PHE A N 1
ATOM 2860 C CA . PHE A 1 372 ? 29.046 120.562 152.014 1.00 19.69 371 PHE A CA 1
ATOM 2861 C C . PHE A 1 372 ? 30.374 119.866 152.311 1.00 21.24 371 PHE A C 1
ATOM 2862 O O . PHE A 1 372 ? 31.426 120.498 152.204 1.00 21.96 371 PHE A O 1
ATOM 2870 N N . PHE A 1 373 ? 30.336 118.585 152.677 1.00 20.98 372 PHE A N 1
ATOM 2871 C CA . PHE A 1 373 ? 31.568 117.825 152.890 1.00 20.60 372 PHE A CA 1
ATOM 2872 C C . PHE A 1 373 ? 32.451 117.869 151.629 1.00 21.45 372 PHE A C 1
ATOM 2873 O O . PHE A 1 373 ? 33.661 118.078 151.704 1.00 23.57 372 PHE A O 1
ATOM 2881 N N . VAL A 1 374 ? 31.826 117.662 150.477 1.00 24.44 373 VAL A N 1
ATOM 2882 C CA . VAL A 1 374 ? 32.544 117.640 149.200 1.00 23.21 373 VAL A CA 1
ATOM 2883 C C . VAL A 1 374 ? 33.099 119.026 148.832 1.00 24.54 373 VAL A C 1
ATOM 2884 O O . VAL A 1 374 ? 34.189 119.137 148.257 1.00 26.28 373 VAL A O 1
ATOM 2888 N N . ALA A 1 375 ? 32.361 120.077 149.179 1.00 23.24 374 ALA A N 1
ATOM 2889 C CA . ALA A 1 375 ? 32.788 121.454 148.900 1.00 25.19 374 ALA A CA 1
ATOM 2890 C C . ALA A 1 375 ? 33.949 121.934 149.782 1.00 27.00 374 ALA A C 1
ATOM 2891 O O . ALA A 1 375 ? 34.740 122.796 149.387 1.00 26.17 374 ALA A O 1
ATOM 2893 N N . ALA A 1 376 ? 34.046 121.382 150.982 1.00 20.25 375 ALA A N 1
ATOM 2894 C CA . ALA A 1 376 ? 34.930 121.941 152.006 1.00 20.38 375 ALA A CA 1
ATOM 2895 C C . ALA A 1 376 ? 36.406 121.581 151.830 1.00 25.84 375 ALA A C 1
ATOM 2896 O O . ALA A 1 376 ? 36.770 120.401 151.805 1.00 27.63 375 ALA A O 1
ATOM 2898 N N . ASP A 1 377 ? 37.255 122.599 151.734 1.00 21.92 376 ASP A N 1
ATOM 2899 C CA . ASP A 1 377 ? 38.694 122.382 151.619 1.00 21.12 376 ASP A CA 1
ATOM 2900 C C . ASP A 1 377 ? 39.295 121.909 152.934 1.00 21.16 376 ASP A C 1
ATOM 2901 O O . ASP A 1 377 ? 40.277 121.163 152.945 1.00 21.74 376 ASP A O 1
ATOM 2906 N N . VAL A 1 378 ? 38.738 122.387 154.045 1.00 19.64 377 VAL A N 1
ATOM 2907 C CA . VAL A 1 378 ? 39.224 121.992 155.361 1.00 19.49 377 VAL A CA 1
ATOM 2908 C C . VAL A 1 378 ? 38.043 121.689 156.268 1.00 21.94 377 VAL A C 1
ATOM 2909 O O . VAL A 1 378 ? 37.145 122.512 156.408 1.00 20.77 377 VAL A O 1
ATOM 2913 N N . MET A 1 379 ? 38.051 120.499 156.863 1.00 17.40 378 MET A N 1
ATOM 2914 C CA . MET A 1 379 ? 37.034 120.080 157.836 1.00 16.38 378 MET A CA 1
ATOM 2915 C C . MET A 1 379 ? 37.570 120.342 159.235 1.00 16.41 378 MET A C 1
ATOM 2916 O O . MET A 1 379 ? 38.633 119.837 159.574 1.00 19.44 378 MET A O 1
ATOM 2921 N N . LEU A 1 380 ? 36.848 121.135 160.036 1.00 17.38 379 LEU A N 1
ATOM 2922 C CA . LEU A 1 380 ? 37.299 121.479 161.382 1.00 16.55 379 LEU A CA 1
ATOM 2923 C C . LEU A 1 380 ? 36.529 120.691 162.411 1.00 20.58 379 LEU A C 1
ATOM 2924 O O . LEU A 1 380 ? 35.380 121.028 162.702 1.00 19.31 379 LEU A O 1
ATOM 2929 N N . VAL A 1 381 ? 37.163 119.662 162.970 1.00 16.28 380 VAL A N 1
ATOM 2930 C CA . VAL A 1 381 ? 36.513 118.844 163.988 1.00 14.24 380 VAL A CA 1
ATOM 2931 C C . VAL A 1 381 ? 37.294 118.991 165.295 1.00 16.17 380 VAL A C 1
ATOM 2932 O O . VAL A 1 381 ? 38.234 118.231 165.561 1.00 19.30 380 VAL A O 1
ATOM 2936 N N . THR A 1 382 ? 36.911 119.985 166.106 1.00 16.38 381 THR A N 1
ATOM 2937 C CA . THR A 1 382 ? 37.719 120.370 167.256 1.00 14.86 381 THR A CA 1
ATOM 2938 C C . THR A 1 382 ? 37.077 120.142 168.652 1.00 14.41 381 THR A C 1
ATOM 2939 O O . THR A 1 382 ? 37.230 120.983 169.530 1.00 16.31 381 THR A O 1
ATOM 2943 N N . PRO A 1 383 ? 36.414 118.987 168.882 1.00 15.15 382 PRO A N 1
ATOM 2944 C CA . PRO A 1 383 ? 35.874 118.777 170.241 1.00 15.36 382 PRO A CA 1
ATOM 2945 C C . PRO A 1 383 ? 36.873 118.854 171.388 1.00 15.24 382 PRO A C 1
ATOM 2946 O O . PRO A 1 383 ? 38.025 118.436 171.284 1.00 17.45 382 PRO A O 1
ATOM 2950 N N . LEU A 1 384 ? 36.400 119.382 172.511 1.00 15.29 383 LEU A N 1
ATOM 2951 C CA . LEU A 1 384 ? 37.154 119.275 173.753 1.00 13.46 383 LEU A CA 1
ATOM 2952 C C . LEU A 1 384 ? 37.207 117.834 174.245 1.00 17.72 383 LEU A C 1
ATOM 2953 O O . LEU A 1 384 ? 38.184 117.425 174.859 1.00 18.82 383 LEU A O 1
ATOM 2958 N N . ARG A 1 385 ? 36.142 117.078 173.991 1.00 16.22 384 ARG A N 1
ATOM 2959 C CA . ARG A 1 385 ? 36.098 115.654 174.332 1.00 18.02 384 ARG A CA 1
ATOM 2960 C C . ARG A 1 385 ? 34.971 115.026 173.518 1.00 19.99 384 ARG A C 1
ATOM 2961 O O . ARG A 1 385 ? 33.869 115.565 173.462 1.00 21.10 384 ARG A O 1
ATOM 2969 N N . ASP A 1 386 ? 35.244 113.896 172.878 1.00 19.42 385 ASP A N 1
ATOM 2970 C CA . ASP A 1 386 ? 34.207 113.204 172.126 1.00 16.91 385 ASP A CA 1
ATOM 2971 C C . ASP A 1 386 ? 34.481 111.712 172.206 1.00 19.25 385 ASP A C 1
ATOM 2972 O O . ASP A 1 386 ? 35.632 111.288 172.076 1.00 20.40 385 ASP A O 1
ATOM 2977 N N . GLY A 1 387 ? 33.438 110.920 172.446 1.00 18.21 386 GLY A N 1
ATOM 2978 C CA . GLY A 1 387 ? 33.593 109.469 172.511 1.00 17.13 386 GLY A CA 1
ATOM 2979 C C . GLY A 1 387 ? 34.211 108.931 171.227 1.00 20.81 386 GLY A C 1
ATOM 2980 O O . GLY A 1 387 ? 35.118 108.097 171.261 1.00 21.37 386 GLY A O 1
ATOM 2981 N N . MET A 1 388 ? 33.723 109.405 170.085 1.00 19.45 387 MET A N 1
ATOM 2982 C CA . MET A 1 388 ? 34.327 108.987 168.817 1.00 19.18 387 MET A CA 1
ATOM 2983 C C . MET A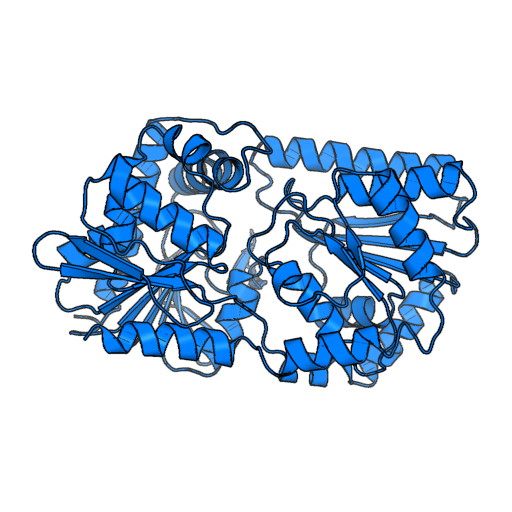 1 388 ? 34.422 110.145 167.853 1.00 19.38 387 MET A C 1
ATOM 2984 O O . MET A 1 388 ? 35.520 110.551 167.485 1.00 21.05 387 MET A O 1
ATOM 2989 N N . ASN A 1 389 ? 33.246 110.672 167.503 1.00 18.51 388 ASN A N 1
ATOM 2990 C CA . ASN A 1 389 ? 33.011 111.666 166.452 1.00 19.45 388 ASN A CA 1
ATOM 2991 C C . ASN A 1 389 ? 32.925 111.022 165.080 1.00 21.46 388 ASN A C 1
ATOM 2992 O O . ASN A 1 389 ? 33.932 110.669 164.461 1.00 24.32 388 ASN A O 1
ATOM 2997 N N . LEU A 1 390 ? 31.703 110.891 164.593 1.00 18.03 389 LEU A N 1
ATOM 2998 C CA . LEU A 1 390 ? 31.510 110.261 163.298 1.00 16.40 389 LEU A CA 1
ATOM 2999 C C . LEU A 1 390 ? 31.589 111.284 162.163 1.00 17.24 389 LEU A C 1
ATOM 3000 O O . LEU A 1 390 ? 31.831 110.901 161.011 1.00 20.23 389 LEU A O 1
ATOM 3005 N N . VAL A 1 391 ? 31.414 112.569 162.473 1.00 17.41 390 VAL A N 1
ATOM 3006 C CA . VAL A 1 391 ? 31.541 113.607 161.440 1.00 19.20 390 VAL A CA 1
ATOM 3007 C C . VAL A 1 391 ? 32.906 113.514 160.750 1.00 18.75 390 VAL A C 1
ATOM 3008 O O . VAL A 1 391 ? 32.990 113.583 159.522 1.00 18.55 390 VAL A O 1
ATOM 3012 N N . ALA A 1 392 ? 33.966 113.322 161.535 1.00 19.29 391 ALA A N 1
ATOM 3013 C CA . ALA A 1 392 ? 35.312 113.145 160.967 1.00 16.86 391 ALA A CA 1
ATOM 3014 C C . ALA A 1 392 ? 35.378 112.009 159.957 1.00 18.92 391 ALA A C 1
ATOM 3015 O O . ALA A 1 392 ? 36.007 112.123 158.905 1.00 21.47 391 ALA A O 1
ATOM 3017 N N . LYS A 1 393 ? 34.763 110.883 160.311 1.00 17.68 392 LYS A N 1
ATOM 3018 C CA . LYS A 1 393 ? 34.790 109.719 159.441 1.00 17.93 392 LYS A CA 1
ATOM 3019 C C . LYS A 1 393 ? 33.884 109.923 158.225 1.00 20.74 392 LYS A C 1
ATOM 3020 O O . LYS A 1 393 ? 34.188 109.441 157.127 1.00 20.34 392 LYS A O 1
ATOM 3026 N N . GLU A 1 394 ? 32.786 110.650 158.411 1.00 19.51 393 GLU A N 1
ATOM 3027 C CA . GLU A 1 394 ? 31.896 110.957 157.288 1.00 20.37 393 GLU A CA 1
ATOM 3028 C C . GLU A 1 394 ? 32.598 111.807 156.232 1.00 19.00 393 GLU A C 1
ATOM 3029 O O . GLU A 1 394 ? 32.503 111.533 155.035 1.00 21.33 393 GLU A O 1
ATOM 3035 N N . TYR A 1 395 ? 33.295 112.848 156.678 1.00 19.74 394 TYR A N 1
ATOM 3036 C CA . TYR A 1 395 ? 34.055 113.694 155.754 1.00 17.64 394 TYR A CA 1
ATOM 3037 C C . TYR A 1 395 ? 35.024 112.874 154.903 1.00 21.73 394 TYR A C 1
ATOM 3038 O O . TYR A 1 395 ? 35.056 112.996 153.683 1.00 22.59 394 TYR A O 1
ATOM 3047 N N . VAL A 1 396 ? 35.789 112.020 155.573 1.00 20.85 395 VAL A N 1
ATOM 3048 C CA . VAL A 1 396 ? 36.758 111.156 154.920 1.00 20.59 395 VAL A CA 1
ATOM 3049 C C . VAL A 1 396 ? 36.085 110.252 153.888 1.00 21.97 395 VAL A C 1
ATOM 3050 O O . VAL A 1 396 ? 36.573 110.111 152.761 1.00 22.15 395 VAL A O 1
ATOM 3054 N N . ALA A 1 397 ? 34.956 109.650 154.253 1.00 20.56 396 ALA A N 1
ATOM 3055 C CA . ALA A 1 397 ? 34.254 108.749 153.331 1.00 21.30 396 ALA A CA 1
ATOM 3056 C C . ALA A 1 397 ? 33.761 109.478 152.093 1.00 24.20 396 ALA A C 1
ATOM 3057 O O . ALA A 1 397 ? 33.659 108.886 151.004 1.00 24.98 396 ALA A O 1
ATOM 3059 N N . CYS A 1 398 ? 33.458 110.763 152.258 1.00 23.04 397 CYS A N 1
ATOM 3060 C CA . CYS A 1 398 ? 32.913 111.557 151.159 1.00 23.15 397 CYS A CA 1
ATOM 3061 C C . CYS A 1 398 ? 33.965 112.027 150.168 1.00 29.25 397 CYS A C 1
ATOM 3062 O O . CYS A 1 398 ? 33.629 112.337 149.030 1.00 29.88 397 CYS A O 1
ATOM 3065 N N . ARG A 1 399 ? 35.229 112.080 150.580 1.00 23.23 398 ARG A N 1
ATOM 3066 C CA . ARG A 1 399 ? 36.258 112.658 149.706 1.00 21.54 398 ARG A CA 1
ATOM 3067 C C . ARG A 1 399 ? 36.986 111.603 148.848 1.00 25.93 398 ARG A C 1
ATOM 3068 O O . ARG A 1 399 ? 38.210 111.481 148.885 1.00 25.55 398 ARG A O 1
ATOM 3076 N N . SER A 1 400 ? 36.226 110.875 148.035 1.00 24.67 399 SER A N 1
ATOM 3077 C CA . SER A 1 400 ? 36.807 109.901 147.107 1.00 27.54 399 SER A CA 1
ATOM 3078 C C . SER A 1 400 ? 37.703 110.564 146.055 1.00 30.47 399 SER A C 1
ATOM 3079 O O . SER A 1 400 ? 38.495 109.896 145.390 1.00 29.45 399 SER A O 1
ATOM 3082 N N . ASP A 1 401 ? 37.564 111.880 145.916 1.00 28.73 400 ASP A N 1
ATOM 3083 C CA . ASP A 1 401 ? 38.392 112.677 145.020 1.00 29.54 400 ASP A CA 1
ATOM 3084 C C . ASP A 1 401 ? 39.796 112.902 145.593 1.00 31.39 400 ASP A C 1
ATOM 3085 O O . ASP A 1 401 ? 40.707 113.364 144.883 1.00 28.76 400 ASP A O 1
ATOM 3090 N N . LEU A 1 402 ? 39.936 112.569 146.877 1.00 29.17 401 LEU A N 1
ATOM 3091 C CA . LEU A 1 402 ? 41.166 112.678 147.660 1.00 27.40 401 LEU A CA 1
ATOM 3092 C C . LEU A 1 402 ? 41.554 114.120 147.973 1.00 26.96 401 LEU A C 1
ATOM 3093 O O . LEU A 1 402 ? 42.623 114.371 148.531 1.00 28.48 401 LEU A O 1
ATOM 3098 N N . GLY A 1 403 ? 40.682 115.064 147.634 1.00 26.26 402 GLY A N 1
ATOM 3099 C CA . GLY A 1 403 ? 40.857 116.439 148.076 1.00 28.50 402 GLY A CA 1
ATOM 3100 C C . GLY A 1 403 ? 40.511 116.606 149.548 1.00 26.90 402 GLY A C 1
ATOM 3101 O O . GLY A 1 403 ? 40.088 115.657 150.224 1.00 27.38 402 GLY A O 1
ATOM 3102 N N . GLY A 1 404 ? 40.680 117.824 150.055 1.00 21.98 403 GLY A N 1
ATOM 3103 C CA . GLY A 1 404 ? 40.318 118.114 151.431 1.00 20.81 403 GLY A CA 1
ATOM 3104 C C . GLY A 1 404 ? 41.435 117.920 152.437 1.00 21.93 403 GLY A C 1
ATOM 3105 O O . GLY A 1 404 ? 42.540 117.476 152.102 1.00 23.48 403 GLY A O 1
ATOM 3106 N N . ALA A 1 405 ? 41.107 118.243 153.684 1.00 20.08 404 ALA A N 1
ATOM 3107 C CA . ALA A 1 405 ? 42.012 118.161 154.819 1.00 21.04 404 ALA A CA 1
ATOM 3108 C C . ALA A 1 405 ? 41.159 118.071 156.052 1.00 21.28 404 ALA A C 1
ATOM 3109 O O . ALA A 1 405 ? 40.205 118.836 156.205 1.00 22.65 404 ALA A O 1
ATOM 3111 N N . LEU A 1 406 ? 41.497 117.138 156.933 1.00 19.00 405 LEU A N 1
ATOM 3112 C CA . LEU A 1 406 ? 40.767 117.002 158.196 1.00 16.77 405 LEU A CA 1
ATOM 3113 C C . LEU A 1 406 ? 41.622 117.523 159.355 1.00 17.45 405 LEU A C 1
ATOM 3114 O O . LEU A 1 406 ? 42.733 117.040 159.571 1.00 21.61 405 LEU A O 1
ATOM 3119 N N . VAL A 1 407 ? 41.116 118.532 160.067 1.00 17.59 406 VAL A N 1
ATOM 3120 C CA . VAL A 1 407 ? 41.768 119.023 161.267 1.00 16.87 406 VAL A CA 1
ATOM 3121 C C . VAL A 1 407 ? 40.988 118.412 162.422 1.00 19.29 406 VAL A C 1
ATOM 3122 O O . VAL A 1 407 ? 39.786 118.637 162.527 1.00 20.10 406 VAL A O 1
ATOM 3126 N N . LEU A 1 408 ? 41.665 117.638 163.269 1.00 15.38 407 LEU A N 1
ATOM 3127 C CA . LEU A 1 408 ? 40.965 116.775 164.219 1.00 16.62 407 LEU A CA 1
ATOM 3128 C C . LEU A 1 408 ? 41.533 116.876 165.627 1.00 14.93 407 LEU A C 1
ATOM 3129 O O . LEU A 1 408 ? 42.721 116.686 165.846 1.00 17.19 407 LEU A O 1
ATOM 3134 N N . SER A 1 409 ? 40.668 117.156 166.592 1.00 15.84 408 SER A N 1
ATOM 3135 C CA . SER A 1 409 ? 41.098 117.167 167.986 1.00 17.02 408 SER A CA 1
ATOM 3136 C C . SER A 1 409 ? 41.566 115.797 168.469 1.00 18.89 408 SER A C 1
ATOM 3137 O O . SER A 1 409 ? 40.938 114.754 168.193 1.00 17.39 408 SER A O 1
ATOM 3140 N N . GLU A 1 410 ? 42.672 115.794 169.207 1.00 17.24 409 GLU A N 1
ATOM 3141 C CA . GLU A 1 410 ? 43.201 114.549 169.748 1.00 17.15 409 GLU A CA 1
ATOM 3142 C C . GLU A 1 410 ? 42.326 114.019 170.884 1.00 20.22 409 GLU A C 1
ATOM 3143 O O . GLU A 1 410 ? 42.521 112.888 171.337 1.00 22.08 409 GLU A O 1
ATOM 3149 N N . PHE A 1 411 ? 41.377 114.827 171.341 1.00 18.87 410 PHE A N 1
ATOM 3150 C CA . PHE A 1 411 ? 40.474 114.388 172.413 1.00 18.11 410 PHE A CA 1
ATOM 3151 C C . PHE A 1 411 ? 39.200 113.740 171.864 1.00 21.10 410 PHE A C 1
ATOM 3152 O O . PHE A 1 411 ? 38.218 113.564 172.598 1.00 21.77 410 PHE A O 1
ATOM 3160 N N . THR A 1 412 ? 39.197 113.406 170.575 1.00 23.44 411 THR A N 1
ATOM 3161 C CA . THR A 1 412 ? 38.149 112.553 170.014 1.00 23.01 411 THR A CA 1
ATOM 3162 C C . THR A 1 412 ? 38.623 111.108 169.978 1.00 25.38 411 THR A C 1
ATOM 3163 O O . THR A 1 412 ? 39.815 110.847 169.799 1.00 23.28 411 THR A O 1
ATOM 3167 N N . GLY A 1 413 ? 37.703 110.155 170.120 1.00 17.87 412 GLY A N 1
ATOM 3168 C CA . GLY A 1 413 ? 38.070 108.765 169.955 1.00 19.50 412 GLY A CA 1
ATOM 3169 C C . GLY A 1 413 ? 38.588 108.523 168.546 1.00 21.29 412 GLY A C 1
ATOM 3170 O O . GLY A 1 413 ? 39.444 107.659 168.333 1.00 23.85 412 GLY A O 1
ATOM 3171 N N . ALA A 1 414 ? 38.087 109.293 167.581 1.00 19.94 413 ALA A N 1
ATOM 3172 C CA . ALA A 1 414 ? 38.472 109.069 166.191 1.00 21.22 413 ALA A CA 1
ATOM 3173 C C . ALA A 1 414 ? 39.961 109.310 165.963 1.00 19.04 413 ALA A C 1
ATOM 3174 O O . ALA A 1 414 ? 40.553 108.702 165.061 1.00 22.44 413 ALA A O 1
ATOM 3176 N N . ALA A 1 415 ? 40.563 110.192 166.766 1.00 20.48 414 ALA A N 1
ATOM 3177 C CA . ALA A 1 415 ? 41.987 110.497 166.609 1.00 20.71 414 ALA A CA 1
ATOM 3178 C C . ALA A 1 415 ? 42.880 109.264 166.803 1.00 24.25 414 ALA A C 1
ATOM 3179 O O . ALA A 1 415 ? 43.987 109.213 166.265 1.00 24.45 414 ALA A O 1
ATOM 3181 N N . ALA A 1 416 ? 42.412 108.264 167.552 1.00 21.50 415 ALA A N 1
ATOM 3182 C CA . ALA A 1 416 ? 43.198 107.045 167.718 1.00 21.50 415 ALA A CA 1
ATOM 3183 C C . ALA A 1 416 ? 43.274 106.227 166.423 1.00 28.29 415 ALA A C 1
ATOM 3184 O O . ALA A 1 416 ? 44.197 105.438 166.243 1.00 31.84 415 ALA A O 1
ATOM 3186 N N . GLU A 1 417 ? 42.309 106.432 165.527 1.00 23.42 416 GLU A N 1
ATOM 3187 C CA . GLU A 1 417 ? 42.269 105.761 164.228 1.00 24.56 416 GLU A CA 1
ATOM 3188 C C . GLU A 1 417 ? 42.742 106.621 163.062 1.00 24.38 416 GLU A C 1
ATOM 3189 O O . GLU A 1 417 ? 43.280 106.100 162.085 1.00 28.22 416 GLU A O 1
ATOM 3195 N N . LEU A 1 418 ? 42.512 107.926 163.153 1.00 21.99 417 LEU A N 1
ATOM 3196 C CA . LEU A 1 418 ? 42.786 108.834 162.046 1.00 20.40 417 LEU A CA 1
ATOM 3197 C C . LEU A 1 418 ? 44.062 109.645 162.270 1.00 21.78 417 LEU A C 1
ATOM 3198 O O . LEU A 1 418 ? 44.055 110.877 162.174 1.00 22.83 417 LEU A O 1
ATOM 3203 N N . GLY A 1 419 ? 45.159 108.947 162.544 1.00 27.36 418 GLY A N 1
ATOM 3204 C CA . GLY A 1 419 ? 46.421 109.594 162.859 1.00 32.93 418 GLY A CA 1
ATOM 3205 C C . GLY A 1 419 ? 47.006 110.433 161.737 1.00 28.58 418 GLY A C 1
ATOM 3206 O O . GLY A 1 419 ? 47.828 111.315 161.986 1.00 30.03 418 GLY A O 1
ATOM 3207 N N . GLN A 1 420 ? 46.585 110.169 160.505 1.00 23.78 419 GLN A N 1
ATOM 3208 C CA A GLN A 1 420 ? 47.080 110.917 159.352 0.55 24.63 419 GLN A CA 1
ATOM 3209 C CA B GLN A 1 420 ? 47.088 110.916 159.355 0.45 24.80 419 GLN A CA 1
ATOM 3210 C C . GLN A 1 420 ? 46.326 112.226 159.146 1.00 25.22 419 GLN A C 1
ATOM 3211 O O . GLN A 1 420 ? 46.628 112.996 158.219 1.00 25.13 419 GLN A O 1
ATOM 3222 N N . ALA A 1 421 ? 45.329 112.478 159.989 1.00 21.44 420 ALA A N 1
ATOM 3223 C CA . ALA A 1 421 ? 44.664 113.771 159.998 1.00 20.67 420 ALA A CA 1
ATOM 3224 C C . ALA A 1 421 ? 45.628 114.791 160.607 1.00 22.84 420 ALA A C 1
ATOM 3225 O O . ALA A 1 421 ? 46.671 114.413 161.160 1.00 21.72 420 ALA A O 1
ATOM 3227 N N . TYR A 1 422 ? 45.287 116.071 160.505 1.00 19.53 421 TYR A N 1
ATOM 3228 C CA . TYR A 1 422 ? 46.039 117.123 161.187 1.00 20.04 421 TYR A CA 1
ATOM 3229 C C . TYR A 1 422 ? 45.545 117.225 162.631 1.00 17.99 421 TYR A C 1
ATOM 3230 O O . TYR A 1 422 ? 44.563 117.902 162.882 1.00 19.11 421 TYR A O 1
ATOM 3239 N N . LEU A 1 423 ? 46.225 116.539 163.553 1.00 19.54 422 LEU A N 1
ATOM 3240 C CA . LEU A 1 423 ? 45.766 116.454 164.946 1.00 21.20 422 LEU A CA 1
ATOM 3241 C C . LEU A 1 423 ? 46.103 117.702 165.741 1.00 23.13 422 LEU A C 1
ATOM 3242 O O . LEU A 1 423 ? 47.192 118.269 165.588 1.00 21.34 422 LEU A O 1
ATOM 3247 N N . VAL A 1 424 ? 45.177 118.122 166.608 1.00 17.12 423 VAL A N 1
ATOM 3248 C CA . VAL A 1 424 ? 45.405 119.312 167.415 1.00 14.77 423 VAL A CA 1
ATOM 3249 C C . VAL A 1 424 ? 45.002 119.092 168.856 1.00 17.76 423 VAL A C 1
ATOM 3250 O O . VAL A 1 424 ? 44.099 118.314 169.141 1.00 18.53 423 VAL A O 1
ATOM 3254 N N . ASN A 1 425 ? 45.676 119.797 169.756 1.00 16.01 424 ASN A N 1
ATOM 3255 C CA . ASN A 1 425 ? 45.161 119.972 171.115 1.00 16.29 424 ASN A CA 1
ATOM 3256 C C . ASN A 1 425 ? 44.284 121.233 171.119 1.00 16.62 424 ASN A C 1
ATOM 3257 O O . ASN A 1 425 ? 44.800 122.336 170.998 1.00 16.94 424 ASN A O 1
ATOM 3262 N N . PRO A 1 426 ? 42.954 121.081 171.264 1.00 15.06 425 PRO A N 1
ATOM 3263 C CA . PRO A 1 426 ? 42.068 122.244 171.111 1.00 16.69 425 PRO A CA 1
ATOM 3264 C C . PRO A 1 426 ? 42.244 123.272 172.219 1.00 17.93 425 PRO A C 1
ATOM 3265 O O . PRO A 1 426 ? 41.807 124.411 172.090 1.00 18.66 425 PRO A O 1
ATOM 3269 N N . HIS A 1 427 ? 42.892 122.871 173.304 1.00 15.13 426 HIS A N 1
ATOM 3270 C CA . HIS A 1 427 ? 43.184 123.817 174.384 1.00 15.36 426 HIS A CA 1
ATOM 3271 C C . HIS A 1 427 ? 44.372 124.702 174.076 1.00 19.01 426 HIS A C 1
ATOM 3272 O O . HIS A 1 427 ? 44.601 125.715 174.744 1.00 17.93 426 HIS A O 1
ATOM 3279 N N . ASN A 1 428 ? 45.134 124.300 173.063 1.00 17.24 427 ASN A N 1
ATOM 3280 C CA . ASN A 1 428 ? 46.333 125.012 172.642 1.00 16.32 427 ASN A CA 1
ATOM 3281 C C . ASN A 1 428 ? 45.936 125.823 171.418 1.00 18.82 427 ASN A C 1
ATOM 3282 O O . ASN A 1 428 ? 45.982 125.314 170.298 1.00 18.87 427 ASN A O 1
ATOM 3287 N N . LEU A 1 429 ? 45.495 127.058 171.626 1.00 18.60 428 LEU A N 1
ATOM 3288 C CA . LEU A 1 429 ? 44.909 127.802 170.508 1.00 19.37 428 LEU A CA 1
ATOM 3289 C C . LEU A 1 429 ? 45.971 128.102 169.447 1.00 20.23 428 LEU A C 1
ATOM 3290 O O . LEU A 1 429 ? 45.674 128.114 168.248 1.00 21.08 428 LEU A O 1
ATOM 3295 N N . ASP A 1 430 ? 47.210 128.320 169.874 1.00 18.80 429 ASP A N 1
ATOM 3296 C CA . ASP A 1 430 ? 48.284 128.564 168.901 1.00 19.99 429 ASP A CA 1
ATOM 3297 C C . ASP A 1 430 ? 48.478 127.339 168.001 1.00 22.13 429 ASP A C 1
ATOM 3298 O O . ASP A 1 430 ? 48.743 127.472 166.805 1.00 22.06 429 ASP A O 1
ATOM 3303 N N . HIS A 1 431 ? 48.339 126.151 168.584 1.00 19.46 430 HIS A N 1
ATOM 3304 C CA . HIS A 1 431 ? 48.484 124.905 167.835 1.00 20.96 430 HIS A CA 1
ATOM 3305 C C . HIS A 1 431 ? 47.332 124.769 166.846 1.00 17.12 430 HIS A C 1
ATOM 3306 O O . HIS A 1 431 ? 47.535 124.376 165.697 1.00 19.84 430 HIS A O 1
ATOM 3313 N N . VAL A 1 432 ? 46.120 125.072 167.305 1.00 17.63 431 VAL A N 1
ATOM 3314 C CA . VAL A 1 432 ? 44.957 125.023 166.431 1.00 16.05 431 VAL A CA 1
ATOM 3315 C C . VAL A 1 432 ? 45.141 126.003 165.265 1.00 17.73 431 VAL A C 1
ATOM 3316 O O . VAL A 1 432 ? 44.923 125.640 164.097 1.00 18.45 431 VAL A O 1
ATOM 3320 N N . LYS A 1 433 ? 45.559 127.225 165.584 1.00 17.64 432 LYS A N 1
ATOM 3321 C CA . LYS A 1 433 ? 45.766 128.253 164.557 1.00 16.84 432 LYS A CA 1
ATOM 3322 C C . LYS A 1 433 ? 46.844 127.823 163.566 1.00 19.80 432 LYS A C 1
ATOM 3323 O O . LYS A 1 433 ? 46.628 127.925 162.360 1.00 19.68 432 LYS A O 1
ATOM 3329 N N . ASP A 1 434 ? 47.992 127.348 164.066 1.00 16.60 433 ASP A N 1
ATOM 3330 C CA . ASP A 1 434 ? 49.088 126.937 163.181 1.00 17.86 433 ASP A CA 1
ATOM 3331 C C . ASP A 1 434 ? 48.636 125.814 162.246 1.00 20.21 433 ASP A C 1
ATOM 3332 O O . ASP A 1 434 ? 49.010 125.750 161.057 1.00 21.53 433 ASP A O 1
ATOM 3337 N N . THR A 1 435 ? 47.854 124.904 162.801 1.00 18.26 434 THR A N 1
ATOM 3338 C CA . THR A 1 435 ? 47.437 123.716 162.076 1.00 19.16 434 THR A CA 1
ATOM 3339 C C . THR A 1 435 ? 46.395 124.058 161.008 1.00 20.38 434 THR A C 1
ATOM 3340 O O . THR A 1 435 ? 46.412 123.496 159.909 1.00 21.34 434 THR A O 1
ATOM 3344 N N . MET A 1 436 ? 45.501 124.990 161.323 1.00 20.57 435 MET A N 1
ATOM 3345 C CA . MET A 1 436 ? 44.539 125.451 160.328 1.00 18.56 435 MET A CA 1
ATOM 3346 C C . MET A 1 436 ? 45.276 126.073 159.147 1.00 21.36 435 MET A C 1
ATOM 3347 O O . MET A 1 436 ? 44.933 125.810 157.994 1.00 20.27 435 MET A O 1
ATOM 3352 N N . VAL A 1 437 ? 46.305 126.875 159.428 1.00 20.36 436 VAL A N 1
ATOM 3353 C CA . VAL A 1 437 ? 47.103 127.455 158.349 1.00 21.49 436 VAL A CA 1
ATOM 3354 C C . VAL A 1 437 ? 47.796 126.363 157.539 1.00 25.79 436 VAL A C 1
ATOM 3355 O O . VAL A 1 437 ? 47.807 126.402 156.307 1.00 24.72 436 VAL A O 1
ATOM 3359 N N . ALA A 1 438 ? 48.355 125.372 158.226 1.00 22.80 437 ALA A N 1
ATOM 3360 C CA . ALA A 1 438 ? 49.012 124.265 157.527 1.00 23.25 437 ALA A CA 1
ATOM 3361 C C . ALA A 1 438 ? 48.033 123.530 156.602 1.00 23.90 437 ALA A C 1
ATOM 3362 O O . ALA A 1 438 ? 48.375 123.211 155.460 1.00 26.14 437 ALA A O 1
ATOM 3364 N N . ALA A 1 439 ? 46.818 123.276 157.087 1.00 21.03 438 ALA A N 1
ATOM 3365 C CA . ALA A 1 439 ? 45.825 122.547 156.290 1.00 22.36 438 ALA A CA 1
ATOM 3366 C C . ALA A 1 439 ? 45.381 123.373 155.088 1.00 22.82 438 ALA A C 1
ATOM 3367 O O . ALA A 1 439 ? 45.209 122.833 153.982 1.00 24.26 438 ALA A O 1
ATOM 3369 N N . LEU A 1 440 ? 45.195 124.674 155.306 1.00 19.78 439 LEU A N 1
ATOM 3370 C CA . LEU A 1 440 ? 44.788 125.591 154.235 1.00 20.46 439 LEU A CA 1
ATOM 3371 C C . LEU A 1 440 ? 45.850 125.716 153.156 1.00 26.10 439 LEU A C 1
ATOM 3372 O O . LEU A 1 440 ? 45.538 125.996 151.989 1.00 34.03 439 LEU A O 1
ATOM 3377 N N . ASN A 1 441 ? 47.108 125.530 153.534 1.00 25.87 440 ASN A N 1
ATOM 3378 C CA . ASN A 1 441 ? 48.197 125.709 152.579 1.00 28.48 440 ASN A CA 1
ATOM 3379 C C . ASN A 1 441 ? 48.922 124.416 152.170 1.00 25.72 440 ASN A C 1
ATOM 3380 O O . ASN A 1 441 ? 49.981 124.466 151.550 1.00 26.37 440 ASN A O 1
ATOM 3385 N N . GLN A 1 442 ? 48.341 123.259 152.489 1.00 23.59 441 GLN A N 1
ATOM 3386 C CA . GLN A 1 442 ? 48.981 121.992 152.144 1.00 22.40 441 GLN A CA 1
ATOM 3387 C C . GLN A 1 442 ? 49.164 121.851 150.637 1.00 23.54 441 GLN A C 1
ATOM 3388 O O . GLN A 1 442 ? 48.413 122.422 149.842 1.00 25.72 441 GLN A O 1
ATOM 3394 N N . THR A 1 443 ? 50.186 121.103 150.251 1.00 23.14 442 THR A N 1
ATOM 3395 C CA . THR A 1 443 ? 50.394 120.780 148.844 1.00 24.24 442 THR A CA 1
ATOM 3396 C C . THR A 1 443 ? 49.332 119.759 148.432 1.00 27.47 442 THR A C 1
ATOM 3397 O O . THR A 1 443 ? 48.800 119.038 149.274 1.00 25.94 442 THR A O 1
ATOM 3401 N N . PRO A 1 444 ? 48.993 119.719 147.139 1.00 26.02 443 PRO A N 1
ATOM 3402 C CA . PRO A 1 444 ? 48.054 118.705 146.646 1.00 31.58 443 PRO A CA 1
ATOM 3403 C C . PRO A 1 444 ? 48.490 117.285 146.995 1.00 32.36 443 PRO A C 1
ATOM 3404 O O . PRO A 1 444 ? 47.658 116.479 147.411 1.00 30.39 443 PRO A O 1
ATOM 3408 N N . GLU A 1 445 ? 49.775 116.982 146.821 1.00 31.84 444 GLU A N 1
ATOM 3409 C CA . GLU A 1 445 ? 50.266 115.626 147.067 1.00 35.27 444 GLU A CA 1
ATOM 3410 C C . GLU A 1 445 ? 50.206 115.236 148.544 1.00 33.92 444 GLU A C 1
ATOM 3411 O O . GLU A 1 445 ? 49.910 114.084 148.874 1.00 30.39 444 GLU A O 1
ATOM 3417 N N . GLU A 1 446 ? 50.488 116.179 149.436 1.00 28.00 445 GLU A N 1
ATOM 3418 C CA . GLU A 1 446 ? 50.437 115.864 150.865 1.00 28.84 445 GLU A CA 1
ATOM 3419 C C . GLU A 1 446 ? 48.992 115.664 151.313 1.00 28.89 445 GLU A C 1
ATOM 3420 O O . GLU A 1 446 ? 48.685 114.751 152.093 1.00 27.25 445 GLU A O 1
ATOM 3426 N N . GLY A 1 447 ? 48.100 116.506 150.802 1.00 27.37 446 GLY A N 1
ATOM 3427 C CA . GLY A 1 447 ? 46.683 116.352 151.072 1.00 26.96 446 GLY A CA 1
ATOM 3428 C C . GLY A 1 447 ? 46.151 115.000 150.620 1.00 26.83 446 GLY A C 1
ATOM 3429 O O . GLY A 1 447 ? 45.465 114.300 151.378 1.00 24.69 446 GLY A O 1
ATOM 3430 N N . ARG A 1 448 ? 46.466 114.633 149.383 1.00 23.86 447 ARG A N 1
ATOM 3431 C CA A ARG A 1 448 ? 45.984 113.381 148.815 0.56 26.40 447 ARG A CA 1
ATOM 3432 C CA B ARG A 1 448 ? 45.992 113.379 148.807 0.44 26.70 447 ARG A CA 1
ATOM 3433 C C . ARG A 1 448 ? 46.584 112.186 149.545 1.00 28.93 447 ARG A C 1
ATOM 3434 O O . ARG A 1 448 ? 45.910 111.177 149.742 1.00 28.62 447 ARG A O 1
ATOM 3449 N N . ARG A 1 449 ? 47.843 112.305 149.960 1.00 25.71 448 ARG A N 1
ATOM 3450 C CA . ARG A 1 449 ? 48.491 111.229 150.713 1.00 27.04 448 ARG A CA 1
ATOM 3451 C C . ARG A 1 449 ? 47.763 110.959 152.025 1.00 29.71 448 ARG A C 1
ATOM 3452 O O . ARG A 1 449 ? 47.456 109.812 152.367 1.00 28.99 448 ARG A O 1
ATOM 3460 N N . ARG A 1 450 ? 47.509 112.023 152.770 1.00 24.45 449 ARG A N 1
ATOM 3461 C CA . ARG A 1 450 ? 46.765 111.887 154.010 1.00 22.02 449 ARG A CA 1
ATOM 3462 C C . ARG A 1 450 ? 45.355 111.344 153.770 1.00 26.06 449 ARG A C 1
ATOM 3463 O O . ARG A 1 450 ? 44.910 110.440 154.481 1.00 24.26 449 ARG A O 1
ATOM 3471 N N . MET A 1 451 ? 44.649 111.894 152.783 1.00 23.43 450 MET A N 1
ATOM 3472 C CA . MET A 1 451 ? 43.258 111.495 152.560 1.00 26.37 450 MET A CA 1
ATOM 3473 C C . MET A 1 451 ? 43.172 110.036 152.109 1.00 23.13 450 MET A C 1
ATOM 3474 O O . MET A 1 451 ? 42.273 109.306 152.543 1.00 25.27 450 MET A O 1
ATOM 3479 N N . ARG A 1 452 ? 44.109 109.604 151.264 1.00 24.26 451 ARG A N 1
ATOM 3480 C CA . ARG A 1 452 ? 44.151 108.196 150.874 1.00 23.85 451 ARG A CA 1
ATOM 3481 C C . ARG A 1 452 ? 44.342 107.305 152.113 1.00 26.99 451 ARG A C 1
ATOM 3482 O O . ARG A 1 452 ? 43.645 106.302 152.284 1.00 27.77 451 ARG A O 1
ATOM 3490 N N . ALA A 1 453 ? 45.244 107.708 153.007 1.00 24.13 452 ALA A N 1
ATOM 3491 C CA . ALA A 1 453 ? 45.508 106.935 154.224 1.00 27.38 452 ALA A CA 1
ATOM 3492 C C . ALA A 1 453 ? 44.280 106.877 155.147 1.00 25.65 452 ALA A C 1
ATOM 3493 O O . ALA A 1 453 ? 43.922 105.809 155.669 1.00 27.07 452 ALA A O 1
ATOM 3495 N N . LEU A 1 454 ? 43.641 108.026 155.344 1.00 23.53 453 LEU A N 1
ATOM 3496 C CA . LEU A 1 454 ? 42.430 108.095 156.164 1.00 21.49 453 LEU A CA 1
ATOM 3497 C C . LEU A 1 454 ? 41.322 107.222 155.576 1.00 20.71 453 LEU A C 1
ATOM 3498 O O . LEU A 1 454 ? 40.645 106.495 156.309 1.00 23.86 453 LEU A O 1
ATOM 3503 N N . ARG A 1 455 ? 41.146 107.276 154.256 1.00 23.90 454 ARG A N 1
ATOM 3504 C CA . ARG A 1 455 ? 40.078 106.515 153.615 1.00 24.40 454 ARG A CA 1
ATOM 3505 C C . ARG A 1 455 ? 40.314 105.008 153.698 1.00 27.04 454 ARG A C 1
ATOM 3506 O O . ARG A 1 455 ? 39.361 104.239 153.856 1.00 26.73 454 ARG A O 1
ATOM 3514 N N . ARG A 1 456 ? 41.574 104.587 153.589 1.00 26.66 455 ARG A N 1
ATOM 3515 C CA . ARG A 1 456 ? 41.914 103.173 153.744 1.00 29.01 455 ARG A CA 1
ATOM 3516 C C . ARG A 1 456 ? 41.429 102.675 155.096 1.00 29.47 455 ARG A C 1
ATOM 3517 O O . ARG A 1 456 ? 40.875 101.583 155.201 1.00 26.72 455 ARG A O 1
ATOM 3525 N N . GLN A 1 457 ? 41.633 103.494 156.124 1.00 26.38 456 GLN A N 1
ATOM 3526 C CA . GLN A 1 457 ? 41.234 103.131 157.478 1.00 24.80 456 GLN A CA 1
ATOM 3527 C C . GLN A 1 457 ? 39.703 103.088 157.594 1.00 24.75 456 GLN A C 1
ATOM 3528 O O . GLN A 1 457 ? 39.132 102.084 158.039 1.00 26.48 456 GLN A O 1
ATOM 3534 N N . VAL A 1 458 ? 39.042 104.160 157.163 1.00 21.93 457 VAL A N 1
ATOM 3535 C CA . VAL A 1 458 ? 37.595 104.298 157.371 1.00 22.65 457 VAL A CA 1
ATOM 3536 C C . VAL A 1 458 ? 36.778 103.317 156.509 1.00 25.21 457 VAL A C 1
ATOM 3537 O O . VAL A 1 458 ? 35.770 102.762 156.959 1.00 26.06 457 VAL A O 1
ATOM 3541 N N . LEU A 1 459 ? 37.230 103.059 155.289 1.00 23.30 458 LEU A N 1
ATOM 3542 C CA . LEU A 1 459 ? 36.523 102.095 154.444 1.00 25.22 458 LEU A CA 1
ATOM 3543 C C . LEU A 1 459 ? 36.637 100.660 154.970 1.00 35.64 458 LEU A C 1
ATOM 3544 O O . LEU A 1 459 ? 35.721 99.860 154.791 1.00 33.58 458 LEU A O 1
ATOM 3549 N N . ALA A 1 460 ? 37.748 100.337 155.631 1.00 28.48 459 ALA A N 1
ATOM 3550 C CA . ALA A 1 460 ? 37.950 98.984 156.144 1.00 30.23 459 ALA A CA 1
ATOM 3551 C C . ALA A 1 460 ? 37.347 98.806 157.538 1.00 32.50 459 ALA A C 1
ATOM 3552 O O . ALA A 1 460 ? 36.930 97.704 157.906 1.00 32.37 459 ALA A O 1
ATOM 3554 N N . HIS A 1 461 ? 37.317 99.888 158.310 1.00 27.21 460 HIS A N 1
ATOM 3555 C CA . HIS A 1 461 ? 36.807 99.833 159.676 1.00 23.85 460 HIS A CA 1
ATOM 3556 C C . HIS A 1 461 ? 35.489 100.581 159.758 1.00 24.08 460 HIS A C 1
ATOM 3557 O O . HIS A 1 461 ? 35.446 101.748 160.155 1.00 23.10 460 HIS A O 1
ATOM 3564 N N . ASP A 1 462 ? 34.428 99.883 159.366 1.00 27.82 461 ASP A N 1
ATOM 3565 C CA . ASP A 1 462 ? 33.097 100.452 159.232 1.00 24.15 461 ASP A CA 1
ATOM 3566 C C . ASP A 1 462 ? 32.176 99.942 160.334 1.00 25.79 461 ASP A C 1
ATOM 3567 O O . ASP A 1 462 ? 32.618 99.219 161.230 1.00 26.64 461 ASP A O 1
ATOM 3572 N N . VAL A 1 463 ? 30.902 100.311 160.269 1.00 25.91 462 VAL A N 1
ATOM 3573 C CA . VAL A 1 463 ? 29.996 99.995 161.364 1.00 25.48 462 VAL A CA 1
ATOM 3574 C C . VAL A 1 463 ? 29.731 98.484 161.380 1.00 28.02 462 VAL A C 1
ATOM 3575 O O . VAL A 1 463 ? 29.486 97.899 162.436 1.00 29.51 462 VAL A O 1
ATOM 3579 N N . ASP A 1 464 ? 29.821 97.837 160.220 1.00 25.89 463 ASP A N 1
ATOM 3580 C CA . ASP A 1 464 ? 29.630 96.394 160.158 1.00 28.78 463 ASP A CA 1
ATOM 3581 C C . ASP A 1 464 ? 30.738 95.660 160.932 1.00 33.23 463 ASP A C 1
ATOM 3582 O O . ASP A 1 464 ? 30.464 94.684 161.630 1.00 31.92 463 ASP A O 1
ATOM 3587 N N . LEU A 1 465 ? 31.980 96.137 160.826 1.00 30.82 464 LEU A N 1
ATOM 3588 C CA . LEU A 1 465 ? 33.088 95.520 161.561 1.00 27.21 464 LEU A CA 1
ATOM 3589 C C . LEU A 1 465 ? 32.883 95.700 163.052 1.00 30.09 464 LEU A C 1
ATOM 3590 O O . LEU A 1 465 ? 33.071 94.767 163.837 1.00 34.78 464 LEU A O 1
ATOM 3595 N N . TRP A 1 466 ? 32.495 96.912 163.435 1.00 25.41 465 TRP A N 1
ATOM 3596 C CA . TRP A 1 466 ? 32.200 97.228 164.823 1.00 26.08 465 TRP A CA 1
ATOM 3597 C C . TRP A 1 466 ? 31.128 96.325 165.420 1.00 35.21 465 TRP A C 1
ATOM 3598 O O . TRP A 1 466 ? 31.336 95.706 166.469 1.00 26.94 465 TRP A O 1
ATOM 3609 N N . ALA A 1 467 ? 29.979 96.255 164.758 1.00 28.52 466 ALA A N 1
ATOM 3610 C CA . ALA A 1 467 ? 28.866 95.444 165.256 1.00 30.71 466 ALA A CA 1
ATOM 3611 C C . ALA A 1 467 ? 29.199 93.954 165.302 1.00 33.32 466 ALA A C 1
ATOM 3612 O O . ALA A 1 467 ? 28.842 93.263 166.258 1.00 32.22 466 ALA A O 1
ATOM 3614 N N . ARG A 1 468 ? 29.873 93.454 164.269 1.00 28.30 467 ARG A N 1
ATOM 3615 C CA . ARG A 1 468 ? 30.250 92.049 164.225 1.00 32.10 467 ARG A CA 1
ATOM 3616 C C . ARG A 1 468 ? 31.186 91.718 165.379 1.00 32.24 467 ARG A C 1
ATOM 3617 O O . ARG A 1 468 ? 31.033 90.688 166.037 1.00 30.12 467 ARG A O 1
ATOM 3625 N N . SER A 1 469 ? 32.125 92.623 165.644 1.00 28.94 468 SER A N 1
ATOM 3626 C CA . SER A 1 469 ? 33.098 92.424 166.709 1.00 30.14 468 SER A CA 1
ATOM 3627 C C . SER A 1 469 ? 32.419 92.371 168.077 1.00 27.59 468 SER A C 1
ATOM 3628 O O . SER A 1 469 ? 32.679 91.462 168.880 1.00 28.46 468 SER A O 1
ATOM 3631 N N . PHE A 1 470 ? 31.541 93.339 168.329 1.00 26.62 469 PHE A N 1
ATOM 3632 C CA . PHE A 1 470 ? 30.813 93.384 169.596 1.00 26.54 469 PHE A CA 1
ATOM 3633 C C . PHE A 1 470 ? 29.920 92.155 169.750 1.00 27.86 469 PHE A C 1
ATOM 3634 O O . PHE A 1 470 ? 29.953 91.484 170.778 1.00 28.52 469 PHE A O 1
ATOM 3642 N N . LEU A 1 471 ? 29.127 91.858 168.725 1.00 28.33 470 LEU A N 1
ATOM 3643 C CA . LEU A 1 471 ? 28.160 90.774 168.827 1.00 32.19 470 LEU A CA 1
ATOM 3644 C C . LEU A 1 471 ? 28.821 89.392 168.866 1.00 32.81 470 LEU A C 1
ATOM 3645 O O . LEU A 1 471 ? 28.291 88.475 169.498 1.00 32.11 470 LEU A O 1
ATOM 3650 N N . ASP A 1 472 ? 29.968 89.230 168.207 1.00 31.10 471 ASP A N 1
ATOM 3651 C CA . ASP A 1 472 ? 30.701 87.968 168.326 1.00 33.89 471 ASP A CA 1
ATOM 3652 C C . ASP A 1 472 ? 31.236 87.794 169.752 1.00 35.21 471 ASP A C 1
ATOM 3653 O O . ASP A 1 472 ? 31.219 86.691 170.299 1.00 33.81 471 ASP A O 1
ATOM 3658 N N . ALA A 1 473 ? 31.715 88.884 170.345 1.00 32.57 472 ALA A N 1
ATOM 3659 C CA . ALA A 1 473 ? 32.192 88.855 171.728 1.00 31.26 472 ALA A CA 1
ATOM 3660 C C . ALA A 1 473 ? 31.041 88.564 172.677 1.00 31.67 472 ALA A C 1
ATOM 3661 O O . ALA A 1 473 ? 31.193 87.807 173.631 1.00 32.61 472 ALA A O 1
ATOM 3663 N N . LEU A 1 474 ? 29.885 89.159 172.409 1.00 31.08 473 LEU A N 1
ATOM 3664 C CA . LEU A 1 474 ? 28.698 88.924 173.234 1.00 31.55 473 LEU A CA 1
ATOM 3665 C C . LEU A 1 474 ? 28.222 87.478 173.133 1.00 33.29 473 LEU A C 1
ATOM 3666 O O . LEU A 1 474 ? 27.860 86.852 174.136 1.00 34.17 473 LEU A O 1
ATOM 3671 N N . ALA A 1 475 ? 28.210 86.956 171.911 1.00 33.85 474 ALA A N 1
ATOM 3672 C CA . ALA A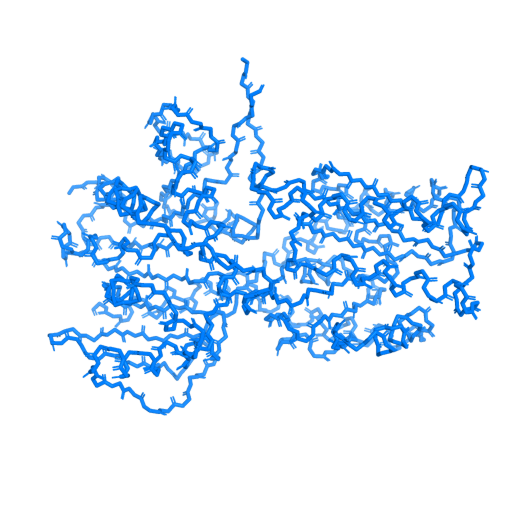 1 475 ? 27.761 85.587 171.685 1.00 35.59 474 ALA A CA 1
ATOM 3673 C C . ALA A 1 475 ? 28.649 84.593 172.416 1.00 36.69 474 ALA A C 1
ATOM 3674 O O . ALA A 1 475 ? 28.172 83.560 172.891 1.00 38.11 474 ALA A O 1
ATOM 3676 N N . SER A 1 476 ? 29.937 84.905 172.515 1.00 36.13 475 SER A N 1
ATOM 3677 C CA . SER A 1 476 ? 30.891 83.992 173.133 1.00 37.24 475 SER A CA 1
ATOM 3678 C C . SER A 1 476 ? 30.663 83.846 174.642 1.00 43.53 475 SER A C 1
ATOM 3679 O O . SER A 1 476 ? 31.208 82.936 175.265 1.00 39.52 475 SER A O 1
ATOM 3682 N N . THR A 1 477 ? 29.855 84.731 175.227 1.00 41.15 476 THR A N 1
ATOM 3683 C CA . THR A 1 477 ? 29.531 84.623 176.653 1.00 39.36 476 THR A CA 1
ATOM 3684 C C . THR A 1 477 ? 28.459 83.565 176.931 1.00 41.71 476 THR A C 1
ATOM 3685 O O . THR A 1 477 ? 28.214 83.207 178.085 1.00 41.66 476 THR A O 1
ATOM 3689 N N . ARG A 1 478 ? 27.820 83.061 175.879 1.00 42.92 477 ARG A N 1
ATOM 3690 C CA . ARG A 1 478 ? 26.768 82.064 176.046 1.00 45.61 477 ARG A CA 1
ATOM 3691 C C . ARG A 1 478 ? 27.319 80.703 176.479 1.00 54.28 477 ARG A C 1
ATOM 3692 O O . ARG A 1 478 ? 28.285 80.196 175.904 1.00 52.79 477 ARG A O 1
#

B-factor: mean 31.82, std 14.7, range [12.92, 98.66]

Foldseek 3Di:
DADWQEEEEEQDDQWAWDDVTDIDGDDDVVSQLCVVVCVVDPYAYEHARHDAPDDQPWDDDDPYIYGHDHDHPVLCVQLPLACQPQAVVCLQQVNPDPHDADVVSVVSLVVVLLSRLVSCVHHHDFLGEYEYEADSNLQNLQSNCVVHVRYAYEYEHFWAGHAPVRLVVHPCSLSSLSSNVSHQEYEAQDQVRLQSSQVCCCVPVVWDKDDDGADELDNWIWTDDPPGIHTYHHFHAAGPLQVLLVLLVDPVLQVLLVVVCVLLVNAPAEEEEEEALDQQFCLVLVLVLVLVCVVVVLDPLVRYAYEYEYEYDSCVNVVSVVSVVSSVVSQVVSQVVRNDVVHGRYHYHHHDDDPSSVLSNLQNHQEYEGAGQAGSADHVQLSSLSSPPVLGHAYEHEPRHSNCVQLVLGNYAPSVPSVRVNVSVSCSSPPDSVSSSVSSVSSSVRNNVRHNVVSVCSSVVVSVVSD

InterPro domains:
  IPR001830 Glycosyl transferase, family 20 [PF00982] (11-474)
  IPR001830 Glycosyl transferase, family 20 [PTHR10788] (11-478)
  IPR001830 Glycosyl transferase, family 20 [cd03788] (12-474)

CATH classification: 3.40.50.2000

Sequence (467 aa):
SGDSDFVVVANRLPIDLERTTSWKRSPGGLVTALEPLLRRRRGAWIGWPGIPDSDEDPIVDGDLVLYPVRLSADDVAQYYEGFSNATLWPLYHDVIVKPIYNRQWWERYVEVNRRFAEATSRAAARGATVWVQDYQLQLVPKMLRELRPDLTIGFFLHIPFPPVELFMQLPWRTEITDGLLGADLVGFHLPGGAQNFLFLARRLVGANTSRASVGVRSKFGEVQIGSRTVKVGAFPISIDSADLDRQARQRSIRQRARQIRAELGNPRRILLGVDRLDYTKGIDVRLQAFAELLAEGRVNREDTVFVQLATPSRERVEAYRLLRDDIERQVGHINGEYGEVGHPVVHYLHRPVPREELIAFFVAADVMLVTPLRDGMNLVAKEYVACRSDLGGALVLSEFTGAAAELGQQAYLVNPHNLDHVKDTMVAALNQTPEEGRRRRMRALRRQVLAHDVDLWARSFLDALASTR

Solvent-accessible surface area: 18316 Å² total; per-residue (Å²): 111,29,97,19,108,15,0,0,0,0,3,42,0,1,21,33,27,52,118,156,109,65,115,53,115,3,42,30,34,30,0,20,0,0,31,33,15,6,95,151,123,220,26,2,0,0,0,9,2,18,36,65,79,9,96,91,97,88,40,110,41,57,140,4,57,0,65,8,2,100,0,37,60,76,4,8,38,44,0,24,23,1,0,0,1,11,0,0,15,0,0,0,2,47,48,62,44,173,8,89,75,43,148,90,46,25,83,59,0,29,92,0,0,115,76,0,0,71,13,0,20,162,9,0,15,88,29,3,24,0,1,0,0,8,2,18,0,0,11,0,0,85,20,0,41,118,90,24,103,65,6,11,0,0,0,0,1,19,10,26,9,2,51,30,132,35,0,38,84,0,75,29,85,56,79,0,0,50,1,1,6,2,0,18,0,0,0,3,8,58,34,38,10,0,65,42,0,5,86,1,0,81,138,27,52,58,14,123,21,38,120,56,65,7,16,71,64,54,120,70,3,38,0,78,48,73,119,58,76,0,43,0,0,0,0,10,5,1,4,29,0,40,76,11,12,146,54,0,128,92,75,69,5,61,125,64,5,127,94,5,50,54,108,23,57,109,12,116,64,1,0,0,0,17,11,33,6,1,16,1,25,0,3,55,21,0,0,71,0,0,13,49,0,12,70,87,62,95,12,74,95,133,36,3,3,0,5,0,8,0,31,34,12,41,86,147,15,107,25,4,118,99,17,86,90,78,0,57,141,13,18,47,99,3,36,67,111,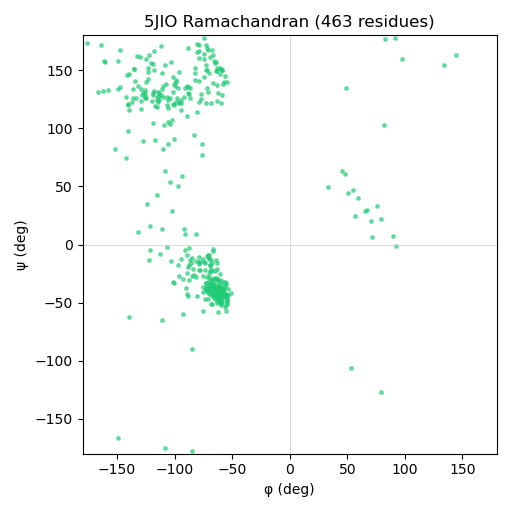37,19,102,163,79,61,47,0,3,58,42,55,36,129,94,30,82,68,100,38,17,1,0,20,1,15,5,0,34,0,0,1,1,0,0,22,65,18,4,4,10,17,26,0,0,7,0,0,0,0,17,29,68,25,24,11,4,2,0,0,0,92,52,6,1,0,12,83,36,0,43,73,4,24,63,1,44,4,123,70,46,96,68,0,9,78,12,0,35,49,3,10,96,43,72,91,120,53,4,137,112,50,1,114,34,4,19,154,33,0,66,63,53,32,0,63,34,2,5,115,17,0,23,90,6,1,52,72,46,158

Secondary structure (DSSP, 8-state):
--SEEEEEEEEE-SEEEE---EEEEPPSHHHHHHHHHHHHS--EEEEE-SSTT-----EEETTEEEEE----HHHIIIIIIIIIIIIIHHHHTTTSSPPP--HHHHHHHHHHHHHHHHHHHHHEEEEEEEEEESGGGTTHHHHHHHH-TTSEEEEE--SPPPPHHHHTT-TTHHHHHHHHTTSSEEEESSHHHHHHHHHHIIIII---B--SPP-SSSS-EEEEETTEEEEEEE------HHHHHHHTT-HHHHHHHHHHHHHTT--SEEEEEEEES-TTS-HHHHHHHHHHHHHTTSS-TTTEEEEEEEE--STTSHHHHHHHHHHHHHHHHHHHHH-BTTB-SEEEEESPPPHHHHHHHHHH-SEEEE--SSBS--HHHHHHHHH-TT----EEEETTBGGGGT-TTSEEE-TT-HHHHHHHHHHHHT--HHHHHHHHHHHHHHHHHS-HHHHHHHHHHHHHTT-

Nearest PDB structures (foldseek):
  5jio-assembly1_A  TM=1.002E+00  e=1.255E-92  Mycolicibacterium thermoresistibile
  5l3k-assembly1_B  TM=9.993E-01  e=1.170E-83  Mycolicibacterium thermoresistibile
  5l3k-assembly2_F  TM=9.989E-01  e=2.071E-82  Mycolicibacterium thermoresistibile
  5l3k-assembly2_H  TM=9.931E-01  e=2.374E-81  Mycolicibacterium thermoresistibile
  5l3k-assembly1_A  TM=9.963E-01  e=2.023E-79  Mycolicibacterium thermoresistibile

Organism: Mycolicibacterium thermoresistibile (strain ATCC 19527 / DSM 44167 / CIP 105390 / JCM 6362 / NCTC 10409 / 316) (NCBI:txid1078020)

Radius of gyration: 22.21 Å; Cα contacts (8 Å, |Δi|>4): 995; chains: 1; bounding box: 50×62×55 Å